Protein AF-A0A165A420-F1 (afdb_monomer_lite)

Secondary structure (DSSP, 8-state):
------EEEEEE--TTT-BTTEEEPPHHHHHHTGGG--SEEEEEETTTEEEEEEEETTTTEEE--HHHHHHTT--TT-EEEEEE-STTEEEEEEE-TTSBB--TTTTTT---GGGGGS--SS--HHHHHHHHHHHIIIII-----SEEE---HHHHS--S-B----HHHHHHTT--TT--EEEEESSS-EEEEEEEEETTEEEE-HHHHHHHHHTT--SS-EEEEEE-SSTTEEEEEEE-HHHHHHHTS--TTSTT-PPPEEEE--HHHHHH-EEEPPHHHHT-TT----SEEEEE-TTS-EEEEEEETTTTEEE-THHHHHHTTPPTT-EEEEEEEETTEEEEEEE-TTSBBPP----TT---S------GGG-----------------------------------------------PPPTTTSPPPPP----PPP--------------------------------------------------------PPPP---------------S----PPPHHHHHHHHHHHHHHHS-HHHHHHHTTS-HHHHHHHHHHHHHHHHHHHHHHHHHHHHHHHHHHHHHHHHHHHHHHHHHHHHHHHHHHHHHHHHHHHHHHHHHHHHHHHHHHHHHHHHHHHHHHHHHHHHHHHHHHHHHHHHHHHHHHHHHHHHHHHHHHHHHHHHHHH-

Structure (mmCIF, N/CA/C/O backbone):
data_AF-A0A165A420-F1
#
_entry.id   AF-A0A165A420-F1
#
loop_
_atom_site.group_PDB
_atom_site.id
_atom_site.type_symbol
_atom_site.label_atom_id
_atom_site.label_alt_id
_atom_site.label_comp_id
_atom_site.label_asym_id
_atom_site.label_entity_id
_atom_site.label_seq_id
_atom_site.pdbx_PDB_ins_code
_atom_site.Cartn_x
_atom_site.Cartn_y
_atom_site.Cartn_z
_atom_site.occupancy
_atom_site.B_iso_or_equiv
_atom_site.auth_seq_id
_atom_site.auth_comp_id
_atom_site.auth_asym_id
_atom_site.auth_atom_id
_atom_site.pdbx_PDB_model_num
ATOM 1 N N . MET A 1 1 ? 31.346 -11.957 -25.824 1.00 33.84 1 MET A N 1
ATOM 2 C CA . MET A 1 1 ? 29.929 -11.724 -25.504 1.00 33.84 1 MET A CA 1
ATOM 3 C C . MET A 1 1 ? 29.862 -11.762 -24.005 1.00 33.84 1 MET A C 1
ATOM 5 O O . MET A 1 1 ? 30.011 -12.843 -23.449 1.00 33.84 1 MET A O 1
ATOM 9 N N . ASP A 1 2 ? 29.771 -10.597 -23.378 1.00 37.34 2 ASP A N 1
ATOM 10 C CA . ASP A 1 2 ? 29.419 -10.556 -21.966 1.00 37.34 2 ASP A CA 1
ATOM 11 C C . ASP A 1 2 ? 27.991 -11.085 -21.841 1.00 37.34 2 ASP A C 1
ATOM 13 O O . ASP A 1 2 ? 27.136 -10.789 -22.680 1.00 37.34 2 ASP A O 1
ATOM 17 N N . ILE A 1 3 ? 27.769 -11.942 -20.850 1.00 43.88 3 ILE A N 1
ATOM 18 C CA . ILE A 1 3 ? 26.429 -12.397 -20.500 1.00 43.88 3 ILE A CA 1
ATOM 19 C C . ILE A 1 3 ? 25.743 -11.163 -19.921 1.00 43.88 3 ILE A C 1
ATOM 21 O O . ILE A 1 3 ? 26.217 -10.634 -18.916 1.00 43.88 3 ILE A O 1
ATOM 25 N N . ASP A 1 4 ? 24.703 -10.660 -20.591 1.00 56.41 4 ASP A N 1
ATOM 26 C CA . ASP A 1 4 ? 23.991 -9.469 -20.130 1.00 56.41 4 ASP A CA 1
ATOM 27 C C . ASP A 1 4 ? 23.393 -9.777 -18.753 1.00 56.41 4 ASP A C 1
ATOM 29 O O . ASP A 1 4 ? 22.503 -10.614 -18.610 1.00 56.41 4 ASP A O 1
ATOM 33 N N . GLU A 1 5 ? 23.968 -9.147 -17.734 1.00 65.81 5 GLU A N 1
ATOM 34 C CA . GLU A 1 5 ? 23.598 -9.329 -16.337 1.00 65.81 5 GLU A CA 1
ATOM 35 C C . GLU A 1 5 ? 22.110 -8.994 -16.149 1.00 65.81 5 GLU A C 1
ATOM 37 O O . GLU A 1 5 ? 21.656 -7.926 -16.569 1.00 65.81 5 GLU A O 1
ATOM 42 N N . GLU A 1 6 ? 21.348 -9.921 -15.561 1.00 80.56 6 GLU A N 1
ATOM 43 C CA . GLU A 1 6 ? 19.902 -9.791 -15.345 1.00 80.56 6 GLU A CA 1
ATOM 44 C C . GLU A 1 6 ? 19.644 -8.697 -14.297 1.00 80.56 6 GLU A C 1
ATOM 46 O O . GLU A 1 6 ? 19.667 -8.946 -13.092 1.00 80.56 6 GLU A O 1
ATOM 51 N N . VAL A 1 7 ? 19.439 -7.456 -14.747 1.00 91.12 7 VAL A N 1
ATOM 52 C CA . VAL A 1 7 ? 19.261 -6.315 -13.839 1.00 91.12 7 VAL A CA 1
ATOM 53 C C . VAL A 1 7 ? 17.809 -6.211 -13.399 1.00 91.12 7 VAL A C 1
ATOM 55 O O . VAL A 1 7 ? 16.902 -6.052 -14.218 1.00 91.12 7 VAL A O 1
ATOM 58 N N . ARG A 1 8 ? 17.591 -6.234 -12.086 1.00 94.81 8 ARG A N 1
ATOM 59 C CA . ARG A 1 8 ? 16.260 -6.157 -11.484 1.00 94.81 8 ARG A CA 1
ATOM 60 C C . ARG A 1 8 ? 16.211 -5.076 -10.424 1.00 94.81 8 ARG A C 1
ATOM 62 O O . ARG A 1 8 ? 17.193 -4.830 -9.722 1.00 94.81 8 ARG A O 1
ATOM 69 N N . PHE A 1 9 ? 15.069 -4.413 -10.320 1.00 95.81 9 PHE A N 1
ATOM 70 C CA . PHE A 1 9 ? 14.862 -3.350 -9.346 1.00 95.81 9 PHE A CA 1
ATOM 71 C C . PHE A 1 9 ? 13.382 -3.158 -9.012 1.00 95.81 9 PHE A C 1
ATOM 73 O O . PHE A 1 9 ? 12.495 -3.630 -9.721 1.00 95.81 9 PHE A O 1
ATOM 80 N N . VAL A 1 10 ? 13.114 -2.434 -7.930 1.00 95.62 10 VAL A N 1
ATOM 81 C CA . VAL A 1 10 ? 11.779 -2.007 -7.525 1.00 95.62 10 VAL A CA 1
ATOM 82 C C . VAL A 1 10 ? 11.620 -0.496 -7.581 1.00 95.62 10 VAL A C 1
ATOM 84 O O . VAL A 1 10 ? 12.484 0.266 -7.154 1.00 95.62 10 VAL A O 1
ATOM 87 N N . CYS A 1 11 ? 10.446 -0.078 -8.036 1.00 91.94 11 CYS A N 1
ATOM 88 C CA . CYS A 1 11 ? 9.948 1.285 -7.966 1.00 91.94 11 CYS A CA 1
ATOM 89 C C . CYS A 1 11 ? 8.800 1.314 -6.943 1.00 91.94 11 CYS A C 1
ATOM 91 O O . CYS A 1 11 ? 7.654 1.000 -7.292 1.00 91.94 11 CYS A O 1
ATOM 93 N N . PRO A 1 12 ? 9.066 1.633 -5.662 1.00 82.75 12 PRO A N 1
ATOM 94 C CA . PRO A 1 12 ? 8.007 1.822 -4.684 1.00 82.75 12 PRO A CA 1
ATOM 95 C C . PRO A 1 12 ? 7.279 3.134 -4.984 1.00 82.75 12 PRO A C 1
ATOM 97 O O . PRO A 1 12 ? 7.838 4.222 -4.868 1.00 82.75 12 PRO A O 1
ATOM 100 N N . ASN A 1 13 ? 6.007 3.041 -5.364 1.00 79.19 13 ASN A N 1
ATOM 101 C CA . ASN A 1 13 ? 5.211 4.170 -5.833 1.00 79.19 13 ASN A CA 1
ATOM 102 C C . ASN A 1 13 ? 4.638 4.984 -4.652 1.00 79.19 13 ASN A C 1
ATOM 104 O O . ASN A 1 13 ? 3.425 5.151 -4.502 1.00 79.19 13 ASN A O 1
ATOM 108 N N . PHE A 1 14 ? 5.513 5.405 -3.731 1.00 79.56 14 PHE A N 1
ATOM 109 C CA . PHE A 1 14 ? 5.163 6.185 -2.543 1.00 79.56 14 PHE A CA 1
ATOM 110 C C . PHE A 1 14 ? 4.539 7.537 -2.918 1.00 79.56 14 PHE A C 1
ATOM 112 O O . PHE A 1 14 ? 4.782 8.080 -3.985 1.00 79.56 14 PHE A O 1
ATOM 119 N N . VAL A 1 15 ? 3.755 8.129 -2.015 1.00 71.25 15 VAL A N 1
ATOM 120 C CA . VAL A 1 15 ? 3.011 9.385 -2.269 1.00 71.25 15 VAL A CA 1
ATOM 121 C C . VAL A 1 15 ? 3.896 10.587 -2.612 1.00 71.25 15 VAL A C 1
ATOM 123 O O . VAL A 1 15 ? 3.447 11.480 -3.318 1.00 71.25 15 VAL A O 1
ATOM 126 N N . SER A 1 16 ? 5.144 10.611 -2.144 1.00 74.06 16 SER A N 1
ATOM 127 C CA . SER A 1 16 ? 6.154 11.606 -2.534 1.00 74.06 16 SER A CA 1
ATOM 128 C C . SER A 1 16 ? 6.546 11.530 -4.013 1.00 74.06 16 SER A C 1
ATOM 130 O O . SER A 1 16 ? 7.028 12.509 -4.581 1.00 74.06 16 SER A O 1
ATOM 132 N N . ASP A 1 17 ? 6.350 10.364 -4.627 1.00 76.56 17 ASP A N 1
ATOM 133 C CA . ASP A 1 17 ? 6.914 9.990 -5.919 1.00 76.56 17 ASP A CA 1
ATOM 134 C C . ASP A 1 17 ? 5.855 9.586 -6.948 1.00 76.56 17 ASP A C 1
ATOM 136 O O . ASP A 1 17 ? 6.148 9.595 -8.144 1.00 76.56 17 ASP A O 1
ATOM 140 N N . TYR A 1 18 ? 4.625 9.324 -6.496 1.00 87.38 18 TYR A N 1
ATOM 141 C CA . TYR A 1 18 ? 3.469 9.055 -7.338 1.00 87.38 18 TYR A CA 1
ATOM 142 C C . TYR A 1 18 ? 3.121 10.268 -8.198 1.00 87.38 18 TYR A C 1
ATOM 144 O O . TYR A 1 18 ? 2.644 11.295 -7.711 1.00 87.38 18 TYR A O 1
ATOM 152 N N . ILE A 1 19 ? 3.297 10.107 -9.503 1.00 89.88 19 ILE A N 1
ATOM 153 C CA . ILE A 1 19 ? 2.808 11.019 -10.530 1.00 89.88 19 ILE A CA 1
ATOM 154 C C . ILE A 1 19 ? 2.035 10.151 -11.521 1.00 89.88 19 ILE A C 1
ATOM 156 O O . ILE A 1 19 ? 2.586 9.211 -12.092 1.00 89.88 19 ILE A O 1
ATOM 160 N N . PHE A 1 20 ? 0.748 10.434 -11.714 1.00 91.31 20 PHE A N 1
ATOM 161 C CA . PHE A 1 20 ? -0.058 9.665 -12.656 1.00 91.31 20 PHE A CA 1
ATOM 162 C C . PHE A 1 20 ? 0.509 9.796 -14.080 1.00 91.31 20 PHE A C 1
ATOM 164 O O . PHE A 1 20 ? 0.745 10.907 -14.551 1.00 91.31 20 PHE A O 1
ATOM 171 N N . GLY A 1 21 ? 0.745 8.658 -14.740 1.00 93.00 21 GLY A N 1
ATOM 172 C CA . GLY A 1 21 ? 1.382 8.589 -16.059 1.00 93.00 21 GLY A CA 1
ATOM 173 C C . GLY A 1 21 ? 2.905 8.455 -16.056 1.00 93.00 21 GLY A C 1
ATOM 174 O O . GLY A 1 21 ? 3.483 8.316 -17.134 1.00 93.00 21 GLY A O 1
ATOM 175 N N . VAL A 1 22 ? 3.557 8.462 -14.883 1.00 94.50 22 VAL A N 1
ATOM 176 C CA . VAL A 1 22 ? 5.023 8.448 -14.750 1.00 94.50 22 VAL A CA 1
ATOM 177 C C . VAL A 1 22 ? 5.496 7.377 -13.763 1.00 94.50 22 VAL A C 1
ATOM 179 O O . VAL A 1 22 ? 4.975 7.258 -12.657 1.00 94.50 22 VAL A O 1
ATOM 182 N N . LEU A 1 23 ? 6.545 6.640 -14.137 1.00 94.56 23 LEU A N 1
ATOM 183 C CA . LEU A 1 23 ? 7.268 5.694 -13.284 1.00 94.56 23 LEU A CA 1
ATOM 184 C C . LEU A 1 23 ? 8.728 6.144 -13.152 1.00 94.56 23 LEU A C 1
ATOM 186 O O . LEU A 1 23 ? 9.490 6.085 -14.119 1.00 94.56 23 LEU A O 1
ATOM 190 N N . LYS A 1 24 ? 9.120 6.610 -11.962 1.00 93.06 24 LYS A N 1
ATOM 191 C CA . LYS A 1 24 ? 10.516 6.965 -11.653 1.00 93.06 24 LYS A CA 1
ATOM 192 C C . LYS A 1 24 ? 11.358 5.697 -11.521 1.00 93.06 24 LYS A C 1
ATOM 194 O O . LYS A 1 24 ? 10.930 4.767 -10.840 1.00 93.06 24 LYS A O 1
ATOM 199 N N . LEU A 1 25 ? 12.534 5.667 -12.141 1.00 93.81 25 LEU A N 1
ATOM 200 C CA . LEU A 1 25 ? 13.476 4.550 -12.038 1.00 93.81 25 LEU A CA 1
ATOM 201 C C . LEU A 1 25 ? 14.564 4.873 -10.991 1.00 93.81 25 LEU A C 1
ATOM 203 O O . LEU A 1 25 ? 14.823 6.053 -10.752 1.00 93.81 25 LEU A O 1
ATOM 207 N N . PRO A 1 26 ? 15.217 3.869 -10.374 1.00 92.88 26 PRO A N 1
ATOM 208 C CA . PRO A 1 26 ? 16.349 4.094 -9.473 1.00 92.88 26 PRO A CA 1
ATOM 209 C C . PRO A 1 26 ? 17.503 4.850 -10.140 1.00 92.88 26 PRO A C 1
ATOM 211 O O . PRO A 1 26 ? 17.800 4.635 -11.322 1.00 92.88 26 PRO A O 1
ATOM 214 N N . GLU A 1 27 ? 18.190 5.697 -9.372 1.00 91.50 27 GLU A N 1
ATOM 215 C CA . GLU A 1 27 ? 19.329 6.483 -9.860 1.00 91.50 27 GLU A CA 1
ATOM 216 C C . GLU A 1 27 ? 20.474 5.558 -10.300 1.00 91.50 27 GLU A C 1
ATOM 218 O O . GLU A 1 27 ? 21.018 5.717 -11.393 1.00 91.50 27 GLU A O 1
ATOM 223 N N . GLU A 1 28 ? 20.767 4.520 -9.514 1.00 90.94 28 GLU A N 1
ATOM 224 C CA . GLU A 1 28 ? 21.810 3.525 -9.777 1.00 90.94 28 GLU A CA 1
ATOM 225 C C . GLU A 1 28 ? 21.570 2.781 -11.101 1.00 90.94 28 GLU A C 1
ATOM 227 O O . GLU A 1 28 ? 22.489 2.635 -11.916 1.00 90.94 28 GLU A O 1
ATOM 232 N N . PHE A 1 29 ? 20.320 2.386 -11.376 1.00 92.75 29 PHE A N 1
ATOM 233 C CA . PHE A 1 29 ? 19.935 1.804 -12.666 1.00 92.75 29 PHE A CA 1
ATOM 234 C C . PHE A 1 29 ? 20.172 2.788 -13.820 1.00 92.75 29 PHE A C 1
ATOM 236 O O . PHE A 1 29 ? 20.696 2.417 -14.878 1.00 92.75 29 PHE A O 1
ATOM 243 N N . CYS A 1 30 ? 19.808 4.056 -13.621 1.00 92.44 30 CYS A N 1
ATOM 244 C CA . CYS A 1 30 ? 19.902 5.085 -14.652 1.00 92.44 30 CYS A CA 1
ATOM 245 C C . CYS A 1 30 ? 21.347 5.502 -14.968 1.00 92.44 30 CYS A C 1
ATOM 247 O O . CYS A 1 30 ? 21.656 5.832 -16.120 1.00 92.44 30 CYS A O 1
ATOM 249 N N . VAL A 1 31 ? 22.232 5.451 -13.971 1.00 90.19 31 VAL A N 1
ATOM 250 C CA . VAL A 1 31 ? 23.680 5.636 -14.126 1.00 90.19 31 VAL A CA 1
ATOM 251 C C . VAL A 1 31 ? 24.303 4.444 -14.860 1.00 90.19 31 VAL A C 1
ATOM 253 O O . VAL A 1 31 ? 25.052 4.657 -15.811 1.00 90.19 31 VAL A O 1
ATOM 256 N N . GLY A 1 32 ? 23.970 3.207 -14.472 1.00 86.50 32 GLY A N 1
ATOM 257 C CA . GLY A 1 32 ? 24.576 1.992 -15.032 1.00 86.50 32 GLY A CA 1
ATOM 258 C C . GLY A 1 32 ? 24.080 1.607 -16.432 1.00 86.50 32 GLY A C 1
ATOM 259 O O . GLY A 1 32 ? 24.864 1.527 -17.376 1.00 86.50 32 GLY A O 1
ATOM 260 N N . LYS A 1 33 ? 22.774 1.348 -16.585 1.00 87.38 33 LYS A N 1
ATOM 261 C CA . LYS A 1 33 ? 22.168 0.880 -17.852 1.00 87.38 33 LYS A CA 1
ATOM 262 C C . LYS A 1 33 ? 21.369 1.984 -18.562 1.00 87.38 33 LYS A C 1
ATOM 264 O O . LYS A 1 33 ? 21.314 2.000 -19.793 1.00 87.38 33 LYS A O 1
ATOM 269 N N . GLY A 1 34 ? 20.805 2.942 -17.820 1.00 87.12 34 GLY A N 1
ATOM 270 C CA . GLY A 1 34 ? 19.901 3.972 -18.354 1.00 87.12 34 GLY A CA 1
ATOM 271 C C . GLY A 1 34 ? 20.468 4.836 -19.484 1.00 87.12 34 GLY A C 1
ATOM 272 O O . GLY A 1 34 ? 19.723 5.233 -20.378 1.00 87.12 34 GLY A O 1
ATOM 273 N N . GLN A 1 35 ? 21.778 5.093 -19.519 1.00 87.56 35 GLN A N 1
ATOM 274 C CA . GLN A 1 35 ? 22.392 5.877 -20.603 1.00 87.56 35 GLN A CA 1
ATOM 275 C C . GLN A 1 35 ? 22.218 5.229 -21.985 1.00 87.56 35 GLN A C 1
ATOM 277 O O . GLN A 1 35 ? 22.037 5.936 -22.981 1.00 87.56 35 GLN A O 1
ATOM 282 N N . ASN A 1 36 ? 22.184 3.895 -22.041 1.00 89.06 36 ASN A N 1
ATOM 283 C CA . ASN A 1 36 ? 22.087 3.121 -23.278 1.00 89.06 36 ASN A CA 1
ATOM 284 C C . ASN A 1 36 ? 20.643 2.786 -23.681 1.00 89.06 36 ASN A C 1
ATOM 286 O O . ASN A 1 36 ? 20.423 2.294 -24.786 1.00 89.06 36 ASN A O 1
ATOM 290 N N . LEU A 1 37 ? 19.652 3.078 -22.830 1.00 92.88 37 LEU A N 1
ATOM 291 C CA . LEU A 1 37 ? 18.253 2.809 -23.155 1.00 92.88 37 LEU A CA 1
ATOM 292 C C . LEU A 1 37 ? 17.768 3.664 -24.343 1.00 92.88 37 LEU A C 1
ATOM 294 O O . LEU A 1 37 ? 18.135 4.845 -24.451 1.00 92.88 37 LEU A O 1
ATOM 298 N N . PRO A 1 38 ? 16.929 3.104 -25.232 1.00 94.38 38 PRO A N 1
ATOM 299 C CA . PRO A 1 38 ? 16.214 3.876 -26.241 1.00 94.38 38 PRO A CA 1
ATOM 300 C C . PRO A 1 38 ? 15.124 4.750 -25.597 1.00 94.38 38 PRO A C 1
ATOM 302 O O . PRO A 1 38 ? 14.680 4.495 -24.481 1.00 94.38 38 PRO A O 1
ATOM 305 N N . GLU A 1 39 ? 14.656 5.777 -26.314 1.00 96.06 39 GLU A N 1
ATOM 306 C CA . GLU A 1 39 ? 13.552 6.632 -25.839 1.00 96.06 39 GLU A CA 1
ATOM 307 C C . GLU A 1 39 ? 12.232 5.853 -25.704 1.00 96.06 39 GLU A C 1
ATOM 309 O O . GLU A 1 39 ? 11.426 6.163 -24.836 1.00 96.06 39 GLU A O 1
ATOM 314 N N . ARG A 1 40 ? 11.995 4.835 -26.541 1.00 97.38 40 ARG A N 1
ATOM 315 C CA . ARG A 1 40 ? 10.784 4.004 -26.481 1.00 97.38 40 ARG A CA 1
ATOM 316 C C . ARG A 1 40 ? 11.084 2.683 -25.789 1.00 97.38 40 ARG A C 1
ATOM 318 O O . ARG A 1 40 ? 11.913 1.919 -26.282 1.00 97.38 40 ARG A O 1
ATOM 325 N N . LEU A 1 41 ? 10.380 2.420 -24.694 1.00 97.44 41 LEU A N 1
ATOM 326 C CA . LEU A 1 41 ? 10.467 1.183 -23.924 1.00 97.44 41 LEU A CA 1
ATOM 327 C C . LEU A 1 41 ? 9.237 0.299 -24.139 1.00 97.44 41 LEU A C 1
ATOM 329 O O . LEU A 1 41 ? 8.131 0.801 -24.351 1.00 97.44 41 LEU A O 1
ATOM 333 N N . LEU A 1 42 ? 9.449 -1.011 -24.032 1.00 97.44 42 LEU A N 1
ATOM 334 C CA . LEU A 1 42 ? 8.430 -2.053 -24.082 1.00 97.44 42 LEU A CA 1
ATOM 335 C C . LEU A 1 42 ? 8.251 -2.629 -22.674 1.00 97.44 42 LEU A C 1
ATOM 337 O O . LEU A 1 42 ? 9.162 -3.243 -22.119 1.00 97.44 42 LEU A O 1
ATOM 341 N N . LEU A 1 43 ? 7.079 -2.399 -22.094 1.00 97.50 43 LEU A N 1
ATOM 342 C CA . LEU A 1 43 ? 6.721 -2.777 -20.732 1.00 97.50 43 LEU A CA 1
ATOM 343 C C . LEU A 1 43 ? 5.795 -3.996 -20.801 1.00 97.50 43 LEU A C 1
ATOM 345 O O . LEU A 1 43 ? 4.597 -3.868 -21.067 1.00 97.50 43 LEU A O 1
ATOM 349 N N . HIS A 1 44 ? 6.369 -5.181 -20.623 1.00 95.19 44 HIS A N 1
ATOM 350 C CA . HIS A 1 44 ? 5.676 -6.467 -20.675 1.00 95.19 44 HIS A CA 1
ATOM 351 C C . HIS A 1 44 ? 5.024 -6.748 -19.320 1.00 95.19 44 HIS A C 1
ATOM 353 O O . HIS A 1 44 ? 5.691 -6.722 -18.289 1.00 95.19 44 HIS A O 1
ATOM 359 N N . VAL A 1 45 ? 3.721 -7.018 -19.312 1.00 91.44 45 VAL A N 1
ATOM 360 C CA . VAL A 1 45 ? 2.931 -7.283 -18.102 1.00 91.44 45 VAL A CA 1
ATOM 361 C C . VAL A 1 45 ? 2.198 -8.623 -18.254 1.00 91.44 45 VAL A C 1
ATOM 363 O O . VAL A 1 45 ? 1.641 -8.884 -19.327 1.00 91.44 45 VAL A O 1
ATOM 366 N N . PRO A 1 46 ? 2.133 -9.483 -17.218 1.00 85.88 46 PRO A N 1
ATOM 367 C CA . PRO A 1 46 ? 1.338 -10.708 -17.258 1.00 85.88 46 PRO A CA 1
ATOM 368 C C . PRO A 1 46 ? -0.129 -10.471 -17.687 1.00 85.88 46 PRO A C 1
ATOM 370 O O . PRO A 1 46 ? -0.723 -9.451 -17.324 1.00 85.88 46 PRO A O 1
ATOM 373 N N . PRO A 1 47 ? -0.749 -11.386 -18.459 1.00 78.38 47 PRO A N 1
ATOM 374 C CA . PRO A 1 47 ? -0.208 -12.638 -19.002 1.00 78.38 47 PRO A CA 1
ATOM 375 C C . PRO A 1 47 ? 0.453 -12.485 -20.396 1.00 78.38 47 PRO A C 1
ATOM 377 O O . PRO A 1 47 ? 0.365 -13.397 -21.211 1.00 78.38 47 PRO A O 1
ATOM 380 N N . GLY A 1 48 ? 1.068 -11.336 -20.709 1.00 82.44 48 GLY A N 1
ATOM 381 C CA . GLY A 1 48 ? 1.736 -11.075 -22.000 1.00 82.44 48 GLY A CA 1
ATOM 382 C C . GLY A 1 48 ? 1.282 -9.798 -22.721 1.00 82.44 48 GLY A C 1
ATOM 383 O O . GLY A 1 48 ? 1.463 -9.672 -23.930 1.00 82.44 48 GLY A O 1
ATOM 384 N N . VAL A 1 49 ? 0.662 -8.852 -22.010 1.00 89.75 49 VAL A N 1
ATOM 385 C CA . VAL A 1 49 ? 0.264 -7.551 -22.566 1.00 89.75 49 VAL A CA 1
ATOM 386 C C . VAL A 1 49 ? 1.484 -6.633 -22.602 1.00 89.75 49 VAL A C 1
ATOM 388 O O . VAL A 1 49 ? 2.132 -6.432 -21.578 1.00 89.75 49 VAL A O 1
ATOM 391 N N . VAL A 1 50 ? 1.779 -6.039 -23.759 1.00 95.44 50 VAL A N 1
ATOM 392 C CA . VAL A 1 50 ? 2.902 -5.102 -23.914 1.00 95.44 50 VAL A CA 1
ATOM 393 C C . VAL A 1 50 ? 2.386 -3.672 -24.004 1.00 95.44 50 VAL A C 1
ATOM 395 O O . VAL A 1 50 ? 1.558 -3.346 -24.856 1.00 95.44 50 VAL A O 1
ATOM 398 N N . TRP A 1 51 ? 2.911 -2.808 -23.143 1.00 96.88 51 TRP A N 1
ATOM 399 C CA . TRP A 1 51 ? 2.647 -1.374 -23.141 1.00 96.88 51 TRP A CA 1
ATOM 400 C C . TRP A 1 51 ? 3.879 -0.603 -23.608 1.00 96.88 51 TRP A C 1
ATOM 402 O O . TRP A 1 51 ? 5.010 -1.027 -23.390 1.00 96.88 51 TRP A O 1
ATOM 412 N N . ASN A 1 52 ? 3.667 0.555 -24.229 1.00 97.25 52 ASN A N 1
ATOM 413 C CA . ASN A 1 52 ? 4.757 1.451 -24.603 1.00 97.25 52 ASN A CA 1
ATOM 414 C C . ASN A 1 52 ? 4.957 2.507 -23.513 1.00 97.25 52 ASN A C 1
ATOM 416 O O . ASN A 1 52 ? 3.978 3.080 -23.038 1.00 97.25 52 ASN A O 1
ATOM 420 N N . GLY A 1 53 ? 6.211 2.792 -23.169 1.00 97.38 53 GLY A N 1
ATOM 421 C CA . GLY A 1 53 ? 6.598 3.918 -22.315 1.00 97.38 53 GLY A CA 1
ATOM 422 C C . GLY A 1 53 ? 7.656 4.791 -22.989 1.00 97.38 53 GLY A C 1
ATOM 423 O O . GLY A 1 53 ? 8.390 4.321 -23.861 1.00 97.38 53 GLY A O 1
ATOM 424 N N . ILE A 1 54 ? 7.740 6.061 -22.592 1.00 97.88 54 ILE A N 1
ATOM 425 C CA . ILE A 1 54 ? 8.739 7.015 -23.088 1.00 97.88 54 ILE A CA 1
ATOM 426 C C . ILE A 1 54 ? 9.761 7.285 -21.985 1.00 97.88 54 ILE A C 1
ATOM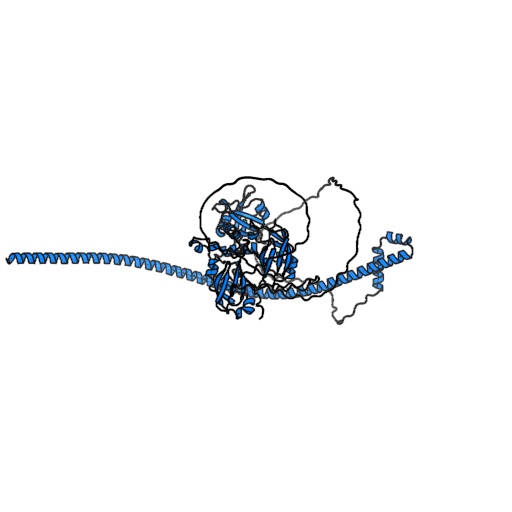 428 O O . ILE A 1 54 ? 9.433 7.874 -20.960 1.00 97.88 54 ILE A O 1
ATOM 432 N N . TYR A 1 55 ? 11.008 6.869 -22.178 1.00 97.50 55 TYR A N 1
ATOM 433 C CA . TYR A 1 55 ? 12.079 7.076 -21.212 1.00 97.50 55 TYR A CA 1
ATOM 434 C C . TYR A 1 55 ? 12.754 8.443 -21.381 1.00 97.50 55 TYR A C 1
ATOM 436 O O . TYR A 1 55 ? 13.300 8.773 -22.438 1.00 97.50 55 TYR A O 1
ATOM 444 N N . ARG A 1 56 ? 12.745 9.238 -20.307 1.00 95.88 56 ARG A N 1
ATOM 445 C CA . ARG A 1 56 ? 13.360 10.567 -20.226 1.00 95.88 56 ARG A CA 1
ATOM 446 C C . ARG A 1 56 ? 14.698 10.496 -19.505 1.00 95.88 56 ARG A C 1
ATOM 448 O O . ARG A 1 56 ? 14.751 10.474 -18.277 1.00 95.88 56 ARG A O 1
ATOM 455 N N . LYS A 1 57 ? 15.790 10.500 -20.278 1.00 91.31 57 LYS A N 1
ATOM 456 C CA . LYS A 1 57 ? 17.176 10.444 -19.768 1.00 91.31 57 LYS A CA 1
ATOM 457 C C . LYS A 1 57 ? 17.521 11.596 -18.820 1.00 91.31 57 LYS A C 1
ATOM 459 O O . LYS A 1 57 ? 18.280 11.393 -17.883 1.00 91.31 57 LYS A O 1
ATOM 464 N N . ASP A 1 58 ? 16.946 12.774 -19.050 1.00 90.88 58 ASP A N 1
ATOM 465 C CA . ASP A 1 58 ? 17.110 13.977 -18.226 1.00 90.88 58 ASP A CA 1
ATOM 466 C C . ASP A 1 58 ? 16.382 13.899 -16.873 1.00 90.88 58 ASP A C 1
ATOM 468 O O . ASP A 1 58 ? 16.750 14.618 -15.947 1.00 90.88 58 ASP A O 1
ATOM 472 N N . ARG A 1 59 ? 15.363 13.033 -16.749 1.00 90.69 59 ARG A N 1
ATOM 473 C CA . ARG A 1 59 ? 14.509 12.909 -15.549 1.00 90.69 59 ARG A CA 1
ATOM 474 C C . ARG A 1 59 ? 14.550 11.542 -14.878 1.00 90.69 59 ARG A C 1
ATOM 476 O O . ARG A 1 59 ? 13.919 11.375 -13.840 1.00 90.69 59 ARG A O 1
ATOM 483 N N . GLN A 1 60 ? 15.256 10.581 -15.476 1.00 92.56 60 GLN A N 1
ATOM 484 C CA . GLN A 1 60 ? 15.406 9.212 -14.973 1.00 92.56 60 GLN A CA 1
ATOM 485 C C . GLN A 1 60 ? 14.051 8.510 -14.739 1.00 92.56 60 GLN A C 1
ATOM 487 O O . GLN A 1 60 ? 13.851 7.774 -13.773 1.00 92.56 60 GLN A O 1
ATOM 492 N N . TRP A 1 61 ? 13.086 8.744 -15.636 1.00 94.94 61 TRP A N 1
ATOM 493 C CA . TRP A 1 61 ? 11.735 8.190 -15.521 1.00 94.94 61 TRP A CA 1
ATOM 494 C C . TRP A 1 61 ? 11.143 7.739 -16.854 1.00 94.94 61 TRP A C 1
ATOM 496 O O . TRP A 1 61 ? 11.603 8.138 -17.925 1.00 94.94 61 TRP A O 1
ATOM 506 N N . VAL A 1 62 ? 10.084 6.937 -16.777 1.00 96.50 62 VAL A N 1
ATOM 507 C CA . VAL A 1 62 ? 9.249 6.525 -17.910 1.00 96.50 62 VAL A CA 1
ATOM 508 C C . VAL A 1 62 ? 7.914 7.262 -17.834 1.00 96.50 62 VAL A C 1
ATOM 510 O O . VAL A 1 62 ? 7.228 7.161 -16.824 1.00 96.50 62 VAL A O 1
ATOM 513 N N . GLU A 1 63 ? 7.537 7.991 -18.881 1.00 96.62 63 GLU A N 1
ATOM 514 C CA . GLU A 1 63 ? 6.266 8.723 -18.998 1.00 96.62 63 GLU A CA 1
ATOM 515 C C . GLU A 1 63 ? 5.367 8.157 -20.114 1.00 96.62 63 GLU A C 1
ATOM 517 O O . GLU A 1 63 ? 5.800 7.319 -20.912 1.00 96.62 63 GLU A O 1
ATOM 522 N N . GLY A 1 64 ? 4.108 8.603 -20.181 1.00 95.50 64 GLY A N 1
ATOM 523 C CA . GLY A 1 64 ? 3.136 8.154 -21.187 1.00 95.50 64 GLY A CA 1
ATOM 524 C C . GLY A 1 64 ? 2.475 6.808 -20.866 1.00 95.50 64 GLY A C 1
ATOM 525 O O . GLY A 1 64 ? 1.962 6.135 -21.763 1.00 95.50 64 GLY A O 1
ATOM 526 N N . VAL A 1 65 ? 2.516 6.386 -19.595 1.00 95.69 65 VAL A N 1
ATOM 527 C CA . VAL A 1 65 ? 1.979 5.096 -19.126 1.00 95.69 65 VAL A CA 1
ATOM 528 C C . VAL A 1 65 ? 0.630 5.228 -18.407 1.00 95.69 65 VAL A C 1
ATOM 530 O O . VAL A 1 65 ? 0.203 4.314 -17.704 1.00 95.69 65 VAL A O 1
ATOM 533 N N . GLU A 1 66 ? -0.094 6.334 -18.609 1.00 93.38 66 GLU A N 1
ATOM 534 C CA . GLU A 1 66 ? -1.401 6.613 -17.989 1.00 93.38 66 GLU A CA 1
ATOM 535 C C . GLU A 1 66 ? -2.393 5.476 -18.256 1.00 93.38 66 GLU A C 1
ATOM 537 O O . GLU A 1 66 ? -3.139 5.063 -17.369 1.00 93.38 66 GLU A O 1
ATOM 542 N N . LYS A 1 67 ? -2.382 4.933 -19.481 1.00 91.75 67 LYS A N 1
ATOM 543 C CA . LYS A 1 67 ? -3.270 3.836 -19.888 1.00 91.75 67 LYS A CA 1
ATOM 544 C C . LYS A 1 67 ? -2.934 2.518 -19.187 1.00 91.75 67 LYS A C 1
ATOM 546 O O . LYS A 1 67 ? -3.859 1.830 -18.774 1.00 91.75 67 LYS A O 1
ATOM 551 N N . LEU A 1 68 ? -1.648 2.207 -18.993 1.00 92.88 68 LEU A N 1
ATOM 552 C CA . LEU A 1 68 ? -1.195 1.059 -18.196 1.00 92.88 68 LEU A CA 1
ATOM 553 C C . LEU A 1 68 ? -1.635 1.233 -16.737 1.00 92.88 68 LEU A C 1
ATOM 555 O O . LEU A 1 68 ? -2.235 0.331 -16.158 1.00 92.88 68 LEU A O 1
ATOM 559 N N . MET A 1 69 ? -1.399 2.412 -16.153 1.00 91.81 69 MET A N 1
ATOM 560 C CA . MET A 1 69 ? -1.779 2.689 -14.764 1.00 91.81 69 MET A CA 1
ATOM 561 C C . MET A 1 69 ? -3.300 2.653 -14.573 1.00 91.81 69 MET A C 1
ATOM 563 O O . MET A 1 69 ? -3.765 2.168 -13.546 1.00 91.81 69 MET A O 1
ATOM 567 N N . THR A 1 70 ? -4.075 3.086 -15.572 1.00 88.81 70 THR A N 1
ATOM 568 C CA . THR A 1 70 ? -5.542 2.953 -15.593 1.00 88.81 70 THR A CA 1
ATOM 569 C C . THR A 1 70 ? -5.969 1.490 -15.676 1.00 88.81 70 THR A C 1
ATOM 571 O O . THR A 1 70 ? -6.757 1.035 -14.852 1.00 88.81 70 THR A O 1
ATOM 574 N N . PHE A 1 71 ? -5.414 0.737 -16.629 1.00 86.56 71 PHE A N 1
ATOM 575 C CA . PHE A 1 71 ? -5.784 -0.654 -16.901 1.00 86.56 71 PHE A CA 1
ATOM 576 C C . PHE A 1 71 ? -5.386 -1.634 -15.786 1.00 86.56 71 PHE A C 1
ATOM 578 O O . PHE A 1 71 ? -5.951 -2.715 -15.693 1.00 86.56 71 PHE A O 1
ATOM 585 N N . TYR A 1 72 ? -4.458 -1.274 -14.901 1.00 86.25 72 TYR A N 1
ATOM 586 C CA . TYR A 1 72 ? -4.135 -2.075 -13.713 1.00 86.25 72 TYR A CA 1
ATOM 587 C C . TYR A 1 72 ? -4.497 -1.373 -12.392 1.00 86.25 72 TYR A C 1
ATOM 589 O O . TYR A 1 72 ? -4.106 -1.832 -11.323 1.00 86.25 72 TYR A O 1
ATOM 597 N N . CYS A 1 73 ? -5.235 -0.256 -12.460 1.00 86.94 73 CYS A N 1
ATOM 598 C CA . CYS A 1 73 ? -5.577 0.633 -11.342 1.00 86.94 73 CYS A CA 1
ATOM 599 C C . CYS A 1 73 ? -4.408 0.898 -10.367 1.00 86.94 73 CYS A C 1
ATOM 601 O O . CYS A 1 73 ? -4.570 0.840 -9.145 1.00 86.94 73 CYS A O 1
ATOM 603 N N . ILE A 1 74 ? -3.228 1.216 -10.913 1.00 89.00 74 ILE A N 1
ATOM 604 C CA . ILE A 1 74 ? -2.006 1.494 -10.149 1.00 89.00 74 ILE A CA 1
ATOM 605 C C . ILE A 1 74 ? -2.159 2.827 -9.405 1.00 89.00 74 ILE A C 1
ATOM 607 O O . ILE A 1 74 ? -2.106 3.916 -9.984 1.00 89.00 74 ILE A O 1
ATOM 611 N N . LYS A 1 75 ? -2.324 2.721 -8.088 1.00 89.19 75 LYS A N 1
ATOM 612 C CA . LYS A 1 75 ? -2.498 3.832 -7.137 1.00 89.19 75 LYS A CA 1
ATOM 613 C C . LYS A 1 75 ? -1.206 4.091 -6.340 1.00 89.19 75 LYS A C 1
ATOM 615 O O . LYS A 1 75 ? -0.298 3.255 -6.377 1.00 89.19 75 LYS A O 1
ATOM 620 N N . PRO A 1 76 ? -1.115 5.185 -5.560 1.00 90.25 76 PRO A N 1
ATOM 621 C CA . PRO A 1 76 ? -0.048 5.354 -4.579 1.00 90.25 76 PRO A CA 1
ATOM 622 C C . PRO A 1 76 ? 0.102 4.127 -3.669 1.00 90.25 76 PRO A C 1
ATOM 624 O O . PRO A 1 76 ? -0.860 3.399 -3.415 1.00 90.25 76 PRO A O 1
ATOM 627 N N . TYR A 1 77 ? 1.318 3.918 -3.170 1.00 91.06 77 TYR A N 1
ATOM 628 C CA . TYR A 1 77 ? 1.740 2.779 -2.348 1.00 91.06 77 TYR A CA 1
ATOM 629 C C . TYR A 1 77 ? 1.734 1.401 -3.034 1.00 91.06 77 TYR A C 1
ATOM 631 O O . TYR A 1 77 ? 1.983 0.404 -2.359 1.00 91.06 77 TYR A O 1
ATOM 639 N N . HIS A 1 78 ? 1.510 1.317 -4.349 1.00 92.75 78 HIS A N 1
ATOM 640 C CA . HIS A 1 78 ? 1.851 0.102 -5.099 1.00 92.75 78 HIS A CA 1
ATOM 641 C C . HIS A 1 78 ? 3.376 -0.059 -5.193 1.00 92.75 78 HIS A C 1
ATOM 643 O O . HIS A 1 78 ? 4.105 0.928 -5.293 1.00 92.75 78 HIS A O 1
ATOM 649 N N . LEU A 1 79 ? 3.859 -1.299 -5.189 1.00 94.62 79 LEU A N 1
ATOM 650 C CA . LEU A 1 79 ? 5.243 -1.633 -5.526 1.00 94.62 79 LEU A CA 1
ATOM 651 C C . LEU A 1 79 ? 5.267 -2.173 -6.956 1.00 94.62 79 LEU A C 1
ATOM 653 O O . LEU A 1 79 ? 4.437 -3.009 -7.313 1.00 94.62 79 LEU A O 1
ATOM 657 N N . ILE A 1 80 ? 6.216 -1.710 -7.763 1.00 95.75 80 ILE A N 1
ATOM 658 C CA . ILE A 1 80 ? 6.442 -2.225 -9.114 1.00 95.75 80 ILE A CA 1
ATOM 659 C C . ILE A 1 80 ? 7.819 -2.878 -9.143 1.00 95.75 80 ILE A C 1
ATOM 661 O O . ILE A 1 80 ? 8.800 -2.207 -8.839 1.00 95.75 80 ILE A O 1
ATOM 665 N N . VAL A 1 81 ? 7.895 -4.160 -9.495 1.00 95.81 81 VAL A N 1
ATOM 666 C CA . VAL A 1 81 ? 9.161 -4.838 -9.811 1.00 95.81 81 VAL A CA 1
ATOM 667 C C . VAL A 1 81 ? 9.396 -4.702 -11.311 1.00 95.81 81 VAL A C 1
ATOM 669 O O . VAL A 1 81 ? 8.478 -4.946 -12.094 1.00 95.81 81 VAL A O 1
ATOM 672 N N . PHE A 1 82 ? 10.610 -4.323 -11.695 1.00 96.56 82 PHE A N 1
ATOM 673 C CA . PHE A 1 82 ? 11.105 -4.314 -13.065 1.00 96.56 82 PHE A CA 1
ATOM 674 C C . PHE A 1 82 ? 12.204 -5.365 -13.210 1.00 96.56 82 PHE A C 1
ATOM 676 O O . PHE A 1 82 ? 13.214 -5.305 -12.507 1.00 96.56 82 PHE A O 1
ATOM 683 N N . ASP A 1 83 ? 12.043 -6.253 -14.187 1.00 94.56 83 ASP A N 1
ATOM 684 C CA . ASP A 1 83 ? 13.085 -7.171 -14.633 1.00 94.56 83 ASP A CA 1
ATOM 685 C C . ASP A 1 83 ? 13.545 -6.717 -16.031 1.00 94.56 83 ASP A C 1
ATOM 687 O O . ASP A 1 83 ? 12.794 -6.811 -17.007 1.00 94.56 83 ASP A O 1
ATOM 691 N N . TYR A 1 84 ? 14.753 -6.155 -16.140 1.00 93.88 84 TYR A N 1
ATOM 692 C CA . TYR A 1 84 ? 15.302 -5.671 -17.409 1.00 93.88 84 TYR A CA 1
ATOM 693 C C . TYR A 1 84 ? 15.867 -6.839 -18.222 1.00 93.88 84 TYR A C 1
ATOM 695 O O . TYR A 1 84 ? 16.846 -7.468 -17.824 1.00 93.88 84 TYR A O 1
ATOM 703 N N . ILE A 1 85 ? 15.269 -7.094 -19.388 1.00 90.44 85 ILE A N 1
ATOM 704 C CA . ILE A 1 85 ? 15.612 -8.228 -20.267 1.00 90.44 85 ILE A CA 1
ATOM 705 C C . ILE A 1 85 ? 16.417 -7.812 -21.510 1.00 90.44 85 ILE A C 1
ATOM 707 O O . ILE A 1 85 ? 16.570 -8.592 -22.448 1.00 90.44 85 ILE A O 1
ATOM 711 N N . GLY A 1 86 ? 16.934 -6.580 -21.525 1.00 88.38 86 GLY A N 1
ATOM 712 C CA . GLY A 1 86 ? 17.777 -6.052 -22.597 1.00 88.38 86 GLY A CA 1
ATOM 713 C C . GLY A 1 86 ? 17.054 -5.139 -23.597 1.00 88.38 86 GLY A C 1
ATOM 714 O O . GLY A 1 86 ? 15.847 -5.226 -23.840 1.00 88.38 86 GLY A O 1
ATOM 715 N N . GLY A 1 87 ? 17.827 -4.239 -24.211 1.00 89.38 87 GLY A N 1
ATOM 716 C CA . GLY A 1 87 ? 17.351 -3.311 -25.238 1.00 89.38 87 GLY A CA 1
ATOM 717 C C . GLY A 1 87 ? 16.251 -2.365 -24.721 1.00 89.38 87 GLY A C 1
ATOM 718 O O . GLY A 1 87 ? 16.489 -1.631 -23.765 1.00 89.38 87 GLY A O 1
ATOM 719 N N . PRO A 1 88 ? 15.061 -2.321 -25.351 1.00 94.00 88 PRO A N 1
ATOM 720 C CA . PRO A 1 88 ? 13.934 -1.516 -24.877 1.00 94.00 88 PRO A CA 1
ATOM 721 C C . PRO A 1 88 ? 13.076 -2.215 -23.807 1.00 94.00 88 PRO A C 1
ATOM 723 O O . PRO A 1 88 ? 12.127 -1.599 -23.324 1.00 94.00 88 PRO A O 1
ATOM 726 N N . SER A 1 89 ? 13.313 -3.495 -23.500 1.00 95.00 89 SER A N 1
ATOM 727 C CA . SER A 1 89 ? 12.296 -4.369 -22.902 1.00 95.00 89 SER A CA 1
ATOM 728 C C . SER A 1 89 ? 12.470 -4.610 -21.401 1.00 95.00 89 SER A C 1
ATOM 730 O O . SER A 1 89 ? 13.563 -4.901 -20.915 1.00 95.00 89 SER A O 1
ATOM 732 N N . PHE A 1 90 ? 11.346 -4.571 -20.685 1.00 96.19 90 PHE A N 1
ATOM 733 C CA . PHE A 1 90 ? 11.235 -4.858 -19.255 1.00 96.19 90 PHE A CA 1
ATOM 734 C C . PHE A 1 90 ? 10.020 -5.748 -18.991 1.00 96.19 90 PHE A C 1
ATOM 736 O O . PHE A 1 90 ? 8.947 -5.463 -19.522 1.00 96.19 90 PHE A O 1
ATOM 743 N N . ASN A 1 91 ? 10.151 -6.755 -18.128 1.00 95.19 91 ASN A N 1
ATOM 744 C CA . ASN A 1 91 ? 8.994 -7.404 -17.508 1.00 95.19 91 ASN A CA 1
ATOM 745 C C . ASN A 1 91 ? 8.617 -6.640 -16.235 1.00 95.19 91 ASN A C 1
ATOM 747 O O . ASN A 1 91 ? 9.494 -6.212 -15.485 1.00 95.19 91 ASN A O 1
ATOM 751 N N . LEU A 1 92 ? 7.321 -6.440 -16.006 1.00 95.25 92 LEU A N 1
ATOM 752 C CA . LEU A 1 92 ? 6.794 -5.702 -14.864 1.00 95.25 92 LEU A CA 1
ATOM 753 C C . LEU A 1 92 ? 5.884 -6.607 -14.033 1.00 95.25 92 LEU A C 1
ATOM 755 O O . LEU A 1 92 ? 4.976 -7.240 -14.576 1.00 95.25 92 LEU A O 1
ATOM 759 N N . LYS A 1 93 ? 6.069 -6.588 -12.709 1.00 93.00 93 LYS A N 1
ATOM 760 C CA . LYS A 1 93 ? 5.092 -7.120 -11.746 1.00 93.00 93 LYS A CA 1
ATOM 761 C C . LYS A 1 93 ? 4.563 -6.009 -10.851 1.00 93.00 93 LYS A C 1
ATOM 763 O O . LYS A 1 93 ? 5.324 -5.141 -10.420 1.00 93.00 93 LYS A O 1
ATOM 768 N N . PHE A 1 94 ? 3.272 -6.047 -10.539 1.00 92.69 94 PHE A N 1
ATOM 769 C CA . PHE A 1 94 ? 2.607 -5.037 -9.717 1.00 92.69 94 PHE A CA 1
ATOM 770 C C . PHE A 1 94 ? 2.085 -5.649 -8.421 1.00 92.69 94 PHE A C 1
ATOM 772 O O . PHE A 1 94 ? 1.316 -6.607 -8.444 1.00 92.69 94 PHE A O 1
ATOM 779 N N . PHE A 1 95 ? 2.433 -5.039 -7.291 1.00 92.25 95 PHE A N 1
ATOM 780 C CA . PHE A 1 95 ? 1.944 -5.423 -5.972 1.00 92.25 95 PHE A CA 1
ATOM 781 C C . PHE A 1 95 ? 1.167 -4.268 -5.345 1.00 92.25 95 PHE A C 1
ATOM 783 O O . PHE A 1 95 ? 1.559 -3.101 -5.437 1.00 92.25 95 PHE A O 1
ATOM 790 N N . ASN A 1 96 ? 0.055 -4.591 -4.694 1.00 90.88 96 ASN A N 1
ATOM 791 C CA . ASN A 1 96 ? -0.826 -3.618 -4.060 1.00 90.88 96 ASN A CA 1
ATOM 792 C C . ASN A 1 96 ? -0.399 -3.298 -2.606 1.00 90.88 96 ASN A C 1
ATOM 794 O O . ASN A 1 96 ? 0.420 -4.010 -2.015 1.00 90.88 96 ASN A O 1
ATOM 798 N N . PRO A 1 97 ? -0.993 -2.268 -1.969 1.00 90.50 97 PRO A N 1
ATOM 799 C CA . PRO A 1 97 ? -0.706 -1.911 -0.576 1.00 90.50 97 PRO A CA 1
ATOM 800 C C . PRO A 1 97 ? -1.052 -2.980 0.475 1.00 90.50 97 PRO A C 1
ATOM 802 O O . PRO A 1 97 ? -0.696 -2.812 1.639 1.00 90.50 97 PRO A O 1
ATOM 805 N N . TYR A 1 98 ? -1.724 -4.078 0.107 1.00 89.00 98 TYR A N 1
ATOM 806 C CA . TYR A 1 98 ? -1.933 -5.229 0.993 1.00 89.00 98 TYR A CA 1
ATOM 807 C C . TYR A 1 98 ? -0.723 -6.177 1.046 1.00 89.00 98 TYR A C 1
ATOM 809 O O . TYR A 1 98 ? -0.757 -7.150 1.797 1.00 89.00 98 TYR A O 1
ATOM 817 N N . GLY A 1 99 ? 0.351 -5.892 0.300 1.00 90.81 99 GLY A N 1
ATOM 818 C CA . GLY A 1 99 ? 1.580 -6.685 0.302 1.00 90.81 99 GLY A CA 1
ATOM 819 C C . GLY A 1 99 ? 1.561 -7.872 -0.659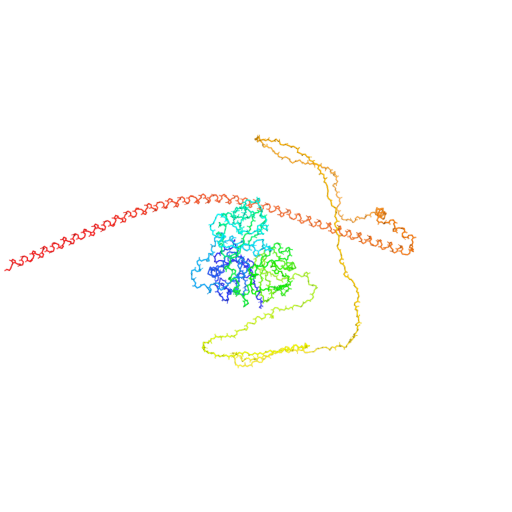 1.00 90.81 99 GLY A C 1
ATOM 820 O O . GLY A 1 99 ? 2.380 -8.770 -0.505 1.00 90.81 99 GLY A O 1
ATOM 821 N N . VAL A 1 100 ? 0.637 -7.907 -1.623 1.00 89.94 100 VAL A N 1
ATOM 822 C CA . VAL A 1 100 ? 0.459 -9.032 -2.556 1.00 89.94 100 VAL A CA 1
ATOM 823 C C . VAL A 1 100 ? 0.369 -8.568 -4.006 1.00 89.94 100 VAL A C 1
ATOM 825 O O . VAL A 1 100 ? 0.008 -7.419 -4.273 1.00 89.94 100 VAL A O 1
ATOM 828 N N . GLU A 1 101 ? 0.705 -9.456 -4.937 1.00 90.19 101 GLU A N 1
ATOM 829 C CA . GLU A 1 101 ? 0.583 -9.229 -6.375 1.00 90.19 101 GLU A CA 1
ATOM 830 C C . GLU A 1 101 ? -0.877 -8.938 -6.771 1.00 90.19 101 GLU A C 1
ATOM 832 O O . GLU A 1 101 ? -1.826 -9.444 -6.162 1.00 90.19 101 GLU A O 1
ATOM 837 N N . ILE A 1 102 ? -1.084 -8.079 -7.773 1.00 85.44 102 ILE A N 1
ATOM 838 C CA . ILE A 1 102 ? -2.428 -7.783 -8.277 1.00 85.44 102 ILE A CA 1
ATOM 839 C C . ILE A 1 102 ? -2.970 -8.913 -9.159 1.00 85.44 102 ILE A C 1
ATOM 841 O O . ILE A 1 102 ? -2.233 -9.663 -9.795 1.00 85.44 102 ILE A O 1
ATOM 845 N N . ASN A 1 103 ? -4.294 -8.970 -9.292 1.00 80.81 103 ASN A N 1
ATOM 846 C CA . ASN A 1 103 ? -4.930 -9.798 -10.307 1.00 80.81 103 ASN A CA 1
ATOM 847 C C . ASN A 1 103 ? -4.969 -9.048 -11.655 1.00 80.81 103 ASN A C 1
ATOM 849 O O . ASN A 1 103 ? -5.806 -8.169 -11.860 1.00 80.81 103 ASN A O 1
ATOM 853 N N . TYR A 1 104 ? -4.084 -9.405 -12.587 1.00 81.50 104 TYR A N 1
ATOM 854 C CA . TYR A 1 104 ? -3.986 -8.776 -13.913 1.00 81.50 104 TYR A CA 1
ATOM 855 C C . TYR A 1 104 ? -5.201 -9.032 -14.829 1.00 81.50 104 TYR A C 1
ATOM 857 O O . TYR A 1 104 ? -5.369 -8.333 -15.827 1.00 81.50 104 TYR A O 1
ATOM 865 N N . ASN A 1 105 ? -6.078 -9.990 -14.499 1.00 74.88 105 ASN A N 1
ATOM 866 C CA . ASN A 1 105 ? -7.316 -10.252 -15.246 1.00 74.88 105 ASN A CA 1
ATOM 867 C C . ASN A 1 105 ? -8.487 -9.337 -14.827 1.00 74.88 105 ASN A C 1
ATOM 869 O O . ASN A 1 105 ? -9.590 -9.510 -15.347 1.00 74.88 105 ASN A O 1
ATOM 873 N N . TYR A 1 106 ? -8.270 -8.360 -13.932 1.00 63.22 106 TYR A N 1
ATOM 874 C CA . TYR A 1 106 ? -9.310 -7.500 -13.340 1.00 63.22 106 TYR A CA 1
ATOM 875 C C . TYR A 1 106 ? -10.351 -6.967 -14.344 1.00 63.22 106 TYR A C 1
ATOM 877 O O . TYR A 1 106 ? -11.546 -6.998 -14.058 1.00 63.22 106 TYR A O 1
ATOM 885 N N . PHE A 1 107 ? -9.909 -6.529 -15.528 1.00 58.62 107 PHE A N 1
ATOM 886 C CA . PHE A 1 107 ? -10.772 -5.929 -16.554 1.00 58.62 107 PHE A CA 1
ATOM 887 C C . PHE A 1 107 ? -11.330 -6.898 -17.604 1.00 58.62 107 PHE A C 1
ATOM 889 O O . PHE A 1 107 ? -12.231 -6.513 -18.344 1.00 58.62 107 PHE A O 1
ATOM 896 N N . LYS A 1 108 ? -10.864 -8.155 -17.676 1.00 55.78 108 LYS A N 1
ATOM 897 C CA . LYS A 1 108 ? -11.470 -9.148 -18.590 1.00 55.78 108 LYS A CA 1
ATOM 898 C C . LYS A 1 108 ? -12.886 -9.544 -18.160 1.00 55.78 108 LYS A C 1
ATOM 900 O O . LYS A 1 108 ? -13.685 -9.927 -19.003 1.00 55.78 108 LYS A O 1
ATOM 905 N N . ASN A 1 109 ? -13.187 -9.417 -16.867 1.00 47.28 109 ASN A N 1
ATOM 906 C CA . ASN A 1 109 ? -14.442 -9.875 -16.266 1.00 47.28 109 ASN A CA 1
ATOM 907 C C . ASN A 1 109 ? -15.410 -8.721 -15.928 1.00 47.28 109 ASN A C 1
ATOM 909 O O . ASN A 1 109 ? -16.455 -8.956 -15.325 1.00 47.28 109 ASN A O 1
ATOM 913 N N . SER A 1 110 ? -15.075 -7.472 -16.276 1.00 47.19 110 SER A N 1
ATOM 914 C CA . SER A 1 110 ? -15.946 -6.306 -16.085 1.00 47.19 110 SER A CA 1
ATOM 915 C C . SER A 1 110 ? -16.572 -5.879 -17.416 1.00 47.19 110 SER A C 1
ATOM 917 O O . SER A 1 110 ? -16.112 -4.929 -18.047 1.00 47.19 110 SER A O 1
ATOM 919 N N . GLU A 1 111 ? -17.636 -6.565 -17.841 1.00 41.38 111 GLU A N 1
ATOM 920 C CA . GLU A 1 111 ? -18.375 -6.250 -19.082 1.00 41.38 111 GLU A CA 1
ATOM 921 C C . GLU A 1 111 ? -19.042 -4.857 -19.071 1.00 41.38 111 GLU A C 1
ATOM 923 O O . GLU A 1 111 ? -19.495 -4.356 -20.099 1.00 41.38 111 GLU A O 1
ATOM 928 N N . THR A 1 112 ? -19.096 -4.194 -17.915 1.00 40.44 112 THR A N 1
ATOM 929 C CA . THR A 1 112 ? -19.653 -2.851 -17.761 1.00 40.44 112 THR A CA 1
ATOM 930 C C . THR A 1 112 ? -18.590 -1.766 -17.948 1.00 40.44 112 THR A C 1
ATOM 932 O O . THR A 1 112 ? -17.781 -1.485 -17.064 1.00 40.44 112 THR A O 1
ATOM 935 N N . ALA A 1 113 ? -18.658 -1.055 -19.079 1.00 37.62 113 ALA A N 1
ATOM 936 C CA . ALA A 1 113 ? -17.805 0.105 -19.377 1.00 37.62 113 ALA A CA 1
ATOM 937 C C . ALA A 1 113 ? -17.898 1.253 -18.338 1.00 37.62 113 ALA A C 1
ATOM 939 O O . ALA A 1 113 ? -17.018 2.110 -18.282 1.00 37.62 113 ALA A O 1
ATOM 940 N N . THR A 1 114 ? -18.917 1.248 -17.471 1.00 43.31 114 THR A N 1
ATOM 941 C CA . THR A 1 114 ? -19.042 2.139 -16.304 1.00 43.31 114 THR A CA 1
ATOM 942 C C . THR A 1 114 ? -18.034 1.847 -15.182 1.00 43.31 114 THR A C 1
ATOM 944 O O . THR A 1 114 ? -17.841 2.687 -14.307 1.00 43.31 114 THR A O 1
ATOM 947 N N . GLY A 1 115 ? -17.333 0.706 -15.200 1.00 40.50 115 GLY A N 1
ATOM 948 C CA . GLY A 1 115 ? -16.295 0.378 -14.212 1.00 40.50 115 GLY A CA 1
ATOM 949 C C . GLY A 1 115 ? -15.061 1.292 -14.257 1.00 40.50 115 GLY A C 1
ATOM 950 O O . GLY A 1 115 ? -14.362 1.427 -13.251 1.00 40.50 115 GLY A O 1
ATOM 951 N N . LEU A 1 116 ? -14.810 1.965 -15.387 1.00 42.94 116 LEU A N 1
ATOM 952 C CA . LEU A 1 116 ? -13.678 2.888 -15.543 1.00 42.94 116 LEU A CA 1
ATOM 953 C C . LEU A 1 116 ? -13.818 4.153 -14.675 1.00 42.94 116 LEU A C 1
ATOM 955 O O . LEU A 1 116 ? -12.820 4.757 -14.294 1.00 42.94 116 LEU A O 1
ATOM 959 N N . GLU A 1 117 ? -15.050 4.528 -14.328 1.00 40.28 117 GLU A N 1
ATOM 960 C CA . GLU A 1 117 ? -15.383 5.742 -13.571 1.00 40.28 117 GLU A CA 1
ATOM 961 C C . GLU A 1 117 ? -15.061 5.613 -12.063 1.00 40.28 117 GLU A C 1
ATOM 963 O O . GLU A 1 117 ? -15.042 6.605 -11.335 1.00 40.28 117 GLU A O 1
ATOM 968 N N . GLY A 1 118 ? -14.762 4.393 -11.587 1.00 47.56 118 GLY A N 1
ATOM 969 C CA . GLY A 1 118 ? -14.454 4.091 -10.182 1.00 47.56 118 GLY A CA 1
ATOM 970 C C . GLY A 1 118 ? -12.963 4.054 -9.811 1.00 47.56 118 GLY A C 1
ATOM 971 O O . GLY A 1 118 ? -12.623 4.246 -8.641 1.00 47.56 118 GLY A O 1
ATOM 972 N N . CYS A 1 119 ? -12.046 3.837 -10.763 1.00 54.91 119 CYS A N 1
ATOM 973 C CA . CYS A 1 119 ? -10.608 3.901 -10.478 1.00 54.91 119 CYS A CA 1
ATOM 974 C C . CYS A 1 119 ? -10.127 5.357 -10.488 1.00 54.91 119 CYS A C 1
ATOM 976 O O . CYS A 1 119 ? -9.553 5.842 -11.459 1.00 54.91 119 CYS A O 1
ATOM 978 N N . ILE A 1 120 ? -10.341 6.055 -9.369 1.00 61.06 120 ILE A N 1
ATOM 979 C CA . ILE A 1 120 ? -9.791 7.394 -9.140 1.00 61.06 120 ILE A CA 1
ATOM 980 C C . ILE A 1 120 ? -8.261 7.281 -9.008 1.00 61.06 120 ILE A C 1
ATOM 982 O O . ILE A 1 120 ? -7.733 6.910 -7.961 1.00 61.06 120 ILE A O 1
ATOM 986 N N . LEU A 1 121 ? -7.548 7.581 -10.097 1.00 67.75 121 LEU A N 1
ATOM 987 C CA . LEU A 1 121 ? -6.077 7.518 -10.181 1.00 67.75 121 LEU A CA 1
ATOM 988 C C . LEU A 1 121 ? -5.394 8.779 -9.629 1.00 67.75 121 LEU A C 1
ATOM 990 O O . LEU A 1 121 ? -4.203 8.769 -9.352 1.00 67.75 121 LEU A O 1
ATOM 994 N N . ASN A 1 122 ? -6.173 9.830 -9.364 1.00 72.81 122 ASN A N 1
ATOM 995 C CA . ASN A 1 122 ? -5.803 10.938 -8.482 1.00 72.81 122 ASN A CA 1
ATOM 996 C C . ASN A 1 122 ? -6.609 10.821 -7.172 1.00 72.81 122 ASN A C 1
ATOM 998 O O . ASN A 1 122 ? -7.555 11.590 -6.974 1.00 72.81 122 ASN A O 1
ATOM 1002 N N . PRO A 1 123 ? -6.334 9.804 -6.329 1.00 76.94 123 PRO A N 1
ATOM 1003 C CA . PRO A 1 123 ? -7.139 9.504 -5.149 1.00 76.94 123 PRO A CA 1
ATOM 1004 C C . PRO A 1 123 ? -7.204 10.689 -4.185 1.00 76.94 123 PRO A C 1
ATOM 1006 O O . PRO A 1 123 ? -6.240 11.438 -4.014 1.00 76.94 123 PRO A O 1
ATOM 1009 N N . LEU A 1 124 ? -8.345 10.831 -3.508 1.00 85.88 124 LEU A N 1
ATOM 1010 C CA . LEU A 1 124 ? -8.513 11.834 -2.456 1.00 85.88 124 LEU A CA 1
ATOM 1011 C C . LEU A 1 124 ? -7.486 11.603 -1.336 1.00 85.88 124 LEU A C 1
ATOM 1013 O O . LEU A 1 124 ? -7.145 10.459 -1.038 1.00 85.88 124 LEU A O 1
ATOM 1017 N N . GLU A 1 125 ? -7.069 12.669 -0.644 1.00 88.81 125 GLU A N 1
ATOM 1018 C CA . GLU A 1 125 ? -6.099 12.618 0.471 1.00 88.81 125 GLU A CA 1
ATOM 1019 C C . GLU A 1 125 ? -6.424 11.515 1.499 1.00 88.81 125 GLU A C 1
ATOM 1021 O O . GLU A 1 125 ? -5.539 10.851 2.030 1.00 88.81 125 GLU A O 1
ATOM 1026 N N . ILE A 1 126 ? -7.713 11.258 1.728 1.00 90.00 126 ILE A N 1
ATOM 1027 C CA . ILE A 1 126 ? -8.191 10.196 2.613 1.00 90.00 126 ILE A CA 1
ATOM 1028 C C . ILE A 1 126 ? -8.022 8.774 2.075 1.00 90.00 126 ILE A C 1
ATOM 1030 O O . ILE A 1 126 ? -7.723 7.863 2.844 1.00 90.00 126 ILE A O 1
ATOM 1034 N N . GLU A 1 127 ? -8.196 8.567 0.773 1.00 90.06 127 GLU A N 1
ATOM 1035 C CA . GLU A 1 127 ? -7.911 7.279 0.150 1.00 90.06 127 GLU A CA 1
ATOM 1036 C C . GLU A 1 127 ? -6.401 7.031 0.154 1.00 90.06 127 GLU A C 1
ATOM 1038 O O . GLU A 1 127 ? -5.963 5.935 0.492 1.00 90.06 127 GLU A O 1
ATOM 1043 N N . VAL A 1 128 ? -5.603 8.071 -0.092 1.00 90.12 128 VAL A N 1
ATOM 1044 C CA . VAL A 1 128 ? -4.147 8.027 0.071 1.00 90.12 128 VAL A CA 1
ATOM 1045 C C . VAL A 1 128 ? -3.757 7.644 1.506 1.00 90.12 128 VAL A C 1
ATOM 1047 O O . VAL A 1 128 ? -2.967 6.718 1.698 1.00 90.12 128 VAL A O 1
ATOM 1050 N N . ASP A 1 129 ? -4.341 8.281 2.525 1.00 92.00 129 ASP A N 1
ATOM 1051 C CA . ASP A 1 129 ? -4.071 7.959 3.934 1.00 92.00 129 ASP A CA 1
ATOM 1052 C C . ASP A 1 129 ? -4.496 6.521 4.296 1.00 92.00 129 ASP A C 1
ATOM 1054 O O . ASP A 1 129 ? -3.769 5.833 5.019 1.00 92.00 129 ASP A O 1
ATOM 1058 N N . LYS A 1 130 ? -5.613 6.033 3.726 1.00 91.88 130 LYS A N 1
ATOM 1059 C CA . LYS A 1 130 ? -6.067 4.630 3.810 1.00 91.88 130 LYS A CA 1
ATOM 1060 C C . LYS A 1 130 ? -5.027 3.665 3.246 1.00 91.88 130 LYS A C 1
ATOM 1062 O O . LYS A 1 130 ? -4.581 2.777 3.969 1.00 91.88 130 LYS A O 1
ATOM 1067 N N . LEU A 1 131 ? -4.601 3.854 1.996 1.00 90.62 131 LEU A N 1
ATOM 1068 C CA . LEU A 1 131 ? -3.600 2.994 1.352 1.00 90.62 131 LEU A CA 1
ATOM 1069 C C . LEU A 1 131 ? -2.264 3.016 2.118 1.00 90.62 131 LEU A C 1
ATOM 1071 O O . LEU A 1 131 ? -1.636 1.974 2.304 1.00 90.62 131 LEU A O 1
ATOM 1075 N N . GLY A 1 132 ? -1.866 4.181 2.639 1.00 90.12 132 GLY A N 1
ATOM 1076 C CA . GLY A 1 132 ? -0.667 4.331 3.460 1.00 90.12 132 GLY A CA 1
ATOM 1077 C C . GLY A 1 132 ? -0.747 3.591 4.796 1.00 90.12 132 GLY A C 1
ATOM 1078 O O . GLY A 1 132 ? 0.261 3.039 5.235 1.00 90.12 132 GLY A O 1
ATOM 1079 N N . GLY A 1 133 ? -1.918 3.563 5.437 1.00 89.62 133 GLY A N 1
ATOM 1080 C CA . GLY A 1 133 ? -2.187 2.761 6.635 1.00 89.62 133 GLY A CA 1
ATOM 1081 C C . GLY A 1 133 ? -2.140 1.260 6.349 1.00 89.62 133 GLY A C 1
ATOM 1082 O O . GLY A 1 133 ? -1.450 0.520 7.050 1.00 89.62 133 GLY A O 1
ATOM 1083 N N . THR A 1 134 ? -2.772 0.829 5.254 1.00 89.69 134 THR A N 1
ATOM 1084 C CA . THR A 1 134 ? -2.782 -0.570 4.803 1.00 89.69 134 THR A CA 1
ATOM 1085 C C . THR A 1 134 ? -1.382 -1.105 4.500 1.00 89.69 134 THR A C 1
ATOM 1087 O O . THR A 1 134 ? -1.043 -2.192 4.977 1.00 89.69 134 THR A O 1
ATOM 1090 N N . LEU A 1 135 ? -0.547 -0.321 3.804 1.00 89.06 135 LEU A N 1
ATOM 1091 C CA . LEU A 1 135 ? 0.861 -0.655 3.564 1.00 89.06 135 LEU A CA 1
ATOM 1092 C C . LEU A 1 135 ? 1.645 -0.724 4.883 1.00 89.06 135 LEU A C 1
ATOM 1094 O O . LEU A 1 135 ? 2.406 -1.659 5.125 1.00 89.06 135 LEU A O 1
ATOM 1098 N N . SER A 1 136 ? 1.435 0.259 5.762 1.00 86.50 136 SER A N 1
ATOM 1099 C CA . SER A 1 136 ? 2.120 0.333 7.057 1.00 86.50 136 SER A CA 1
ATOM 1100 C C . SER A 1 136 ? 1.827 -0.891 7.930 1.00 86.50 136 SER A C 1
ATOM 1102 O O . SER A 1 136 ? 2.723 -1.357 8.629 1.00 86.50 136 SER A O 1
ATOM 1104 N N . TYR A 1 137 ? 0.614 -1.451 7.861 1.00 85.62 137 TYR A N 1
ATOM 1105 C CA . TYR A 1 137 ? 0.285 -2.697 8.547 1.00 85.62 137 TYR A CA 1
ATOM 1106 C C . TYR A 1 137 ? 0.831 -3.940 7.830 1.00 85.62 137 TYR A C 1
ATOM 1108 O O . TYR A 1 137 ? 1.675 -4.633 8.393 1.00 85.62 137 TYR A O 1
ATOM 1116 N N . ASN A 1 138 ? 0.396 -4.224 6.596 1.00 84.75 138 ASN A N 1
ATOM 1117 C CA . ASN A 1 138 ? 0.717 -5.500 5.942 1.00 84.75 138 ASN A CA 1
ATOM 1118 C C . ASN A 1 138 ? 2.192 -5.632 5.556 1.00 84.75 138 ASN A C 1
ATOM 1120 O O . ASN A 1 138 ? 2.754 -6.720 5.669 1.00 84.75 138 ASN A O 1
ATOM 1124 N N . VAL A 1 139 ? 2.824 -4.548 5.102 1.00 84.62 139 VAL A N 1
ATOM 1125 C CA . VAL A 1 139 ? 4.166 -4.591 4.507 1.00 84.62 139 VAL A CA 1
ATOM 1126 C C . VAL A 1 139 ? 5.249 -4.264 5.531 1.00 84.62 139 VAL A C 1
ATOM 1128 O O . VAL A 1 139 ? 6.235 -4.996 5.597 1.00 84.62 139 VAL A O 1
ATOM 1131 N N . TYR A 1 140 ? 5.062 -3.231 6.360 1.00 78.81 140 TYR A N 1
ATOM 1132 C CA . TYR A 1 140 ? 6.057 -2.832 7.369 1.00 78.81 140 TYR A CA 1
ATOM 1133 C C . TYR A 1 140 ? 5.879 -3.498 8.739 1.00 78.81 140 TYR A C 1
ATOM 1135 O O . TYR A 1 140 ? 6.868 -3.716 9.436 1.00 78.81 140 TYR A O 1
ATOM 1143 N N . HIS A 1 141 ? 4.657 -3.788 9.194 1.00 72.31 141 HIS A N 1
ATOM 1144 C CA . HIS A 1 141 ? 4.473 -4.308 10.550 1.00 72.31 141 HIS A CA 1
ATOM 1145 C C . HIS A 1 141 ? 4.671 -5.833 10.609 1.00 72.31 141 HIS A C 1
ATOM 1147 O O . HIS A 1 141 ? 4.269 -6.567 9.708 1.00 72.31 141 HIS A O 1
ATOM 1153 N N . SER A 1 142 ? 5.289 -6.310 11.691 1.00 63.19 142 SER A N 1
ATOM 1154 C CA . SER A 1 142 ? 5.349 -7.735 12.079 1.00 63.19 142 SER A CA 1
ATOM 1155 C C . SER A 1 142 ? 4.566 -7.945 13.382 1.00 63.19 142 SER A C 1
ATOM 1157 O O . SER A 1 142 ? 5.031 -8.629 14.294 1.00 63.19 142 SER A O 1
ATOM 1159 N N . GLY A 1 143 ? 3.471 -7.205 13.555 1.00 55.00 143 GLY A N 1
ATOM 1160 C CA . GLY A 1 143 ? 2.815 -7.015 14.842 1.00 55.00 143 GLY A CA 1
ATOM 1161 C C . GLY A 1 143 ? 1.378 -7.499 14.815 1.00 55.00 143 GLY A C 1
ATOM 1162 O O . GLY A 1 143 ? 0.537 -6.922 14.127 1.00 55.00 143 GLY A O 1
ATOM 1163 N N . ARG A 1 144 ? 1.114 -8.508 15.653 1.00 59.06 144 ARG A N 1
ATOM 1164 C CA . ARG A 1 144 ? -0.182 -9.179 15.805 1.00 59.06 144 ARG A CA 1
ATOM 1165 C C . ARG A 1 144 ? -1.344 -8.187 15.791 1.00 59.06 144 ARG A C 1
ATOM 1167 O O . ARG A 1 144 ? -1.363 -7.228 16.566 1.00 59.06 144 ARG A O 1
ATOM 1174 N N . SER A 1 145 ? -2.349 -8.482 14.974 1.00 63.81 145 SER A N 1
ATOM 1175 C CA . SER A 1 145 ? -3.671 -7.865 15.057 1.00 63.81 145 SER A CA 1
ATOM 1176 C C . SER A 1 145 ? -4.191 -7.909 16.503 1.00 63.81 145 SER A C 1
ATOM 1178 O O . SER A 1 145 ? -4.257 -8.963 17.131 1.00 63.81 145 SER A O 1
ATOM 1180 N N . ILE A 1 146 ? -4.516 -6.742 17.070 1.00 73.75 146 ILE A N 1
ATOM 1181 C CA . ILE A 1 146 ? -4.953 -6.639 18.477 1.00 73.75 146 ILE A CA 1
ATOM 1182 C C . ILE A 1 146 ? -6.469 -6.822 18.580 1.00 73.75 146 ILE A C 1
ATOM 1184 O O . ILE A 1 146 ? -6.978 -7.391 19.545 1.00 73.75 146 ILE A O 1
ATOM 1188 N N . CYS A 1 147 ? -7.185 -6.321 17.578 1.00 86.56 147 CYS A N 1
ATOM 1189 C CA . CYS A 1 147 ? -8.629 -6.399 17.454 1.00 86.56 147 CYS A CA 1
ATOM 1190 C C . CYS A 1 147 ? -8.992 -6.401 15.967 1.00 86.56 147 CYS A C 1
ATOM 1192 O O . CYS A 1 147 ? -8.499 -5.565 15.212 1.00 86.56 147 CYS A O 1
ATOM 1194 N N . GLU A 1 148 ? -9.907 -7.276 15.566 1.00 89.94 148 GLU A N 1
ATOM 1195 C CA . GLU A 1 148 ? -10.537 -7.268 14.247 1.00 89.94 148 GLU A CA 1
ATOM 1196 C C . GLU A 1 148 ? -12.050 -7.109 14.403 1.00 89.94 148 GLU A C 1
ATOM 1198 O O . GLU A 1 148 ? -12.681 -7.762 15.234 1.00 89.94 148 GLU A O 1
ATOM 1203 N N . VAL A 1 149 ? -12.638 -6.245 13.578 1.00 91.88 149 VAL A N 1
ATOM 1204 C CA . VAL A 1 149 ? -14.073 -5.982 13.536 1.00 91.88 149 VAL A CA 1
ATOM 1205 C C . VAL A 1 149 ? -14.567 -6.150 12.110 1.00 91.88 149 VAL A C 1
ATOM 1207 O O . VAL A 1 149 ? -14.075 -5.479 11.211 1.00 91.88 149 VAL A O 1
ATOM 1210 N N . VAL A 1 150 ? -15.613 -6.951 11.917 1.00 93.62 150 VAL A N 1
ATOM 1211 C CA . VAL A 1 150 ? -16.349 -7.017 10.646 1.00 93.62 150 VAL A CA 1
ATOM 1212 C C . VAL A 1 150 ? -17.615 -6.147 10.754 1.00 93.62 150 VAL A C 1
ATOM 1214 O O . VAL A 1 150 ? -18.524 -6.481 11.531 1.00 93.62 150 VAL A O 1
ATOM 1217 N N . PRO A 1 151 ? -17.722 -4.999 10.051 1.00 91.88 151 PRO A N 1
ATOM 1218 C CA . PRO A 1 151 ? -18.908 -4.157 10.094 1.00 91.88 151 PRO A CA 1
ATOM 1219 C C . PRO A 1 151 ? -20.122 -4.846 9.457 1.00 91.88 151 PRO A C 1
ATOM 1221 O O . PRO A 1 151 ? -20.123 -5.237 8.293 1.00 91.88 151 PRO A O 1
ATOM 1224 N N . GLY A 1 152 ? -21.205 -4.967 10.228 1.00 92.81 152 GLY A N 1
ATOM 1225 C CA . GLY A 1 152 ? -22.513 -5.368 9.710 1.00 92.81 152 GLY A CA 1
ATOM 1226 C C . GLY A 1 152 ? -23.389 -4.158 9.374 1.00 92.81 152 GLY A C 1
ATOM 1227 O O . GLY A 1 152 ? -23.089 -3.031 9.768 1.00 92.81 152 GLY A O 1
ATOM 1228 N N . LYS A 1 153 ? -24.559 -4.397 8.760 1.00 93.06 153 LYS A N 1
ATOM 1229 C CA . LYS A 1 153 ? -25.559 -3.360 8.399 1.00 93.06 153 LYS A CA 1
ATOM 1230 C C . LYS A 1 153 ? -25.841 -2.337 9.517 1.00 93.06 153 LYS A C 1
ATOM 1232 O O . LYS A 1 153 ? -26.053 -1.162 9.238 1.00 93.06 153 LYS A O 1
ATOM 1237 N N . LYS A 1 154 ? -25.828 -2.763 10.787 1.00 93.44 154 LYS A N 1
ATOM 1238 C CA . LYS A 1 154 ? -26.071 -1.907 11.967 1.00 93.44 154 LYS A CA 1
ATOM 1239 C C . LYS A 1 154 ? -24.875 -1.033 12.395 1.00 93.44 154 LYS A C 1
ATOM 1241 O O . LYS A 1 154 ? -25.070 -0.122 13.185 1.00 93.44 154 LYS A O 1
ATOM 1246 N N . HIS A 1 155 ? -23.659 -1.318 11.922 1.00 93.75 155 HIS A N 1
ATOM 1247 C CA . HIS A 1 155 ? -22.443 -0.555 12.247 1.00 93.75 155 HIS A CA 1
ATOM 1248 C C . HIS A 1 155 ? -22.188 0.592 11.254 1.00 93.75 155 HIS A C 1
ATOM 1250 O O . HIS A 1 155 ? -21.489 1.535 11.604 1.00 93.75 155 HIS A O 1
ATOM 1256 N N . ILE A 1 156 ? -22.760 0.524 10.046 1.00 93.31 156 ILE A N 1
ATOM 1257 C CA . ILE A 1 156 ? -22.554 1.509 8.964 1.00 93.31 156 ILE A CA 1
ATOM 1258 C C . ILE A 1 156 ? -23.774 2.410 8.692 1.00 93.31 156 ILE A C 1
ATOM 1260 O O . ILE A 1 156 ? -23.651 3.442 8.038 1.00 93.31 156 ILE A O 1
ATOM 1264 N N . ARG A 1 157 ? -24.967 2.060 9.194 1.00 93.19 157 ARG A N 1
ATOM 1265 C CA . ARG A 1 157 ? -26.167 2.916 9.110 1.00 93.19 157 ARG A CA 1
ATOM 1266 C C . ARG A 1 157 ? -26.060 4.102 10.070 1.00 93.19 157 ARG A C 1
ATOM 1268 O O . ARG A 1 157 ? -25.625 3.932 11.199 1.00 93.19 157 ARG A O 1
ATOM 1275 N N . LYS A 1 158 ? -26.533 5.279 9.653 1.00 94.25 158 LYS A N 1
ATOM 1276 C CA . LYS A 1 158 ? -26.524 6.508 10.463 1.00 94.25 158 LYS A CA 1
ATOM 1277 C C . LYS A 1 158 ? -27.461 6.392 11.681 1.00 94.25 158 LYS A C 1
ATOM 1279 O O . LYS A 1 158 ? -28.674 6.518 11.544 1.00 94.25 158 LYS A O 1
ATOM 1284 N N . THR A 1 159 ? -26.884 6.194 12.862 1.00 94.25 159 THR A N 1
ATOM 1285 C CA . THR A 1 159 ? -27.519 6.197 14.193 1.00 94.25 159 THR A CA 1
ATOM 1286 C C . THR A 1 159 ? -26.792 7.149 15.163 1.00 94.25 159 THR A C 1
ATOM 1288 O O . THR A 1 159 ? -25.755 7.734 14.833 1.00 94.25 159 THR A O 1
ATOM 1291 N N . GLU A 1 160 ? -27.318 7.305 16.383 1.00 92.56 160 GLU A N 1
ATOM 1292 C CA . GLU A 1 160 ? -26.652 8.065 17.456 1.00 92.56 160 GLU A CA 1
ATOM 1293 C C . GLU A 1 160 ? -25.485 7.317 18.102 1.00 92.56 160 GLU A C 1
ATOM 1295 O O . GLU A 1 160 ? -24.475 7.927 18.452 1.00 92.56 160 GLU A O 1
ATOM 1300 N N . VAL A 1 161 ? -25.644 6.002 18.282 1.00 95.75 161 VAL A N 1
ATOM 1301 C CA . VAL A 1 161 ? -24.712 5.149 19.024 1.00 95.75 161 VAL A CA 1
ATOM 1302 C C . VAL A 1 161 ? -24.478 3.817 18.319 1.00 95.75 161 VAL A C 1
ATOM 1304 O O . VAL A 1 161 ? -25.388 3.257 17.699 1.00 95.75 161 VAL A O 1
ATOM 1307 N N . TYR A 1 162 ? -23.261 3.291 18.460 1.00 96.69 162 TYR A N 1
ATOM 1308 C CA . TYR A 1 162 ? -22.779 2.107 17.749 1.00 96.69 162 TYR A CA 1
ATOM 1309 C C . TYR A 1 162 ? -22.123 1.138 18.729 1.00 96.69 162 TYR A C 1
ATOM 1311 O O . TYR A 1 162 ? -21.121 1.466 19.361 1.00 96.69 162 TYR A O 1
ATOM 1319 N N . LYS A 1 163 ? -22.658 -0.081 18.848 1.00 95.81 163 LYS A N 1
ATOM 1320 C CA . LYS A 1 163 ? -22.009 -1.156 19.610 1.00 95.81 163 LYS A CA 1
ATOM 1321 C C . LYS A 1 163 ? -21.097 -1.957 18.680 1.00 95.81 163 LYS A C 1
ATOM 1323 O O . LYS A 1 163 ? -21.533 -2.962 18.122 1.00 95.81 163 LYS A O 1
ATOM 1328 N N . VAL A 1 164 ? -19.878 -1.462 18.485 1.00 93.75 164 VAL A N 1
ATOM 1329 C CA . VAL A 1 164 ? -18.917 -1.992 17.504 1.00 93.75 164 VAL A CA 1
ATOM 1330 C C . VAL A 1 164 ? -18.050 -3.102 18.100 1.00 93.75 164 VAL A C 1
ATOM 1332 O O . VAL A 1 164 ? -18.013 -4.201 17.557 1.00 93.75 164 VAL A O 1
ATOM 1335 N N . LEU A 1 165 ? -17.401 -2.825 19.234 1.00 94.44 165 LEU A N 1
ATOM 1336 C CA . LEU A 1 165 ? -16.485 -3.748 19.909 1.00 94.44 165 LEU A CA 1
ATOM 1337 C C . LEU A 1 165 ? -17.224 -4.691 20.873 1.00 94.44 165 LEU A C 1
ATOM 1339 O O . LEU A 1 165 ? -18.158 -4.285 21.578 1.00 94.44 165 LEU A O 1
ATOM 1343 N N . LYS A 1 166 ? -16.791 -5.955 20.942 1.00 93.50 166 LYS A N 1
ATOM 1344 C CA . LYS A 1 166 ? -17.114 -6.863 22.054 1.00 93.50 166 LYS A CA 1
ATOM 1345 C C . LYS A 1 166 ? -16.200 -6.554 23.244 1.00 93.50 166 LYS A C 1
ATOM 1347 O O . LYS A 1 166 ? -15.266 -5.766 23.136 1.00 93.50 166 LYS A O 1
ATOM 1352 N N . ARG A 1 167 ? -16.484 -7.186 24.387 1.00 92.81 167 ARG A N 1
ATOM 1353 C CA . ARG A 1 167 ? -15.733 -6.991 25.636 1.00 92.81 167 ARG A CA 1
ATOM 1354 C C . ARG A 1 167 ? -14.245 -7.330 25.487 1.00 92.81 167 ARG A C 1
ATOM 1356 O O . ARG A 1 167 ? -13.417 -6.460 25.715 1.00 92.81 167 ARG A O 1
ATOM 1363 N N . SER A 1 168 ? -13.953 -8.521 24.968 1.00 92.00 168 SER A N 1
ATOM 1364 C CA . SER A 1 168 ? -12.610 -8.971 24.574 1.00 92.00 168 SER A CA 1
ATOM 1365 C C . SER A 1 168 ? -11.834 -7.939 23.753 1.00 92.00 168 SER A C 1
ATOM 1367 O O . SER A 1 168 ? -10.641 -7.746 23.960 1.00 92.00 168 SER A O 1
ATOM 1369 N N . ASP A 1 169 ? -12.524 -7.281 22.825 1.00 91.94 169 ASP A N 1
ATOM 1370 C CA . ASP A 1 169 ? -11.913 -6.478 21.770 1.00 91.94 169 ASP A CA 1
ATOM 1371 C C . ASP A 1 169 ? -11.500 -5.094 22.297 1.00 91.94 169 ASP A C 1
ATOM 1373 O O . ASP A 1 169 ? -10.438 -4.579 21.955 1.00 91.94 169 ASP A O 1
ATOM 1377 N N . TRP A 1 170 ? -12.318 -4.481 23.163 1.00 92.81 170 TRP A N 1
ATOM 1378 C CA . TRP A 1 170 ? -11.937 -3.225 23.813 1.00 92.81 170 TRP A CA 1
ATOM 1379 C C . TRP A 1 170 ? -10.975 -3.448 24.991 1.00 92.81 170 TRP A C 1
ATOM 1381 O O . TRP A 1 170 ? -10.094 -2.613 25.205 1.00 92.81 170 TRP A O 1
ATOM 1391 N N . GLU A 1 171 ? -11.056 -4.592 25.683 1.00 91.81 171 GLU A N 1
ATOM 1392 C CA . GLU A 1 171 ? -10.071 -4.999 26.697 1.00 91.81 171 GLU A CA 1
ATOM 1393 C C . GLU A 1 171 ? -8.685 -5.235 26.060 1.00 91.81 171 GLU A C 1
ATOM 1395 O O . GLU A 1 171 ? -7.689 -4.709 26.562 1.00 91.81 171 GLU A O 1
ATOM 1400 N N . SER A 1 172 ? -8.591 -5.918 24.907 1.00 89.88 172 SER A N 1
ATOM 1401 C CA . SER A 1 172 ? -7.309 -6.120 24.202 1.00 89.88 172 SER A CA 1
ATOM 1402 C C . SER A 1 172 ? -6.704 -4.803 23.701 1.00 89.88 172 SER A C 1
ATOM 1404 O O . SER A 1 172 ? -5.490 -4.584 23.812 1.00 89.88 172 SER A O 1
ATOM 1406 N N . LEU A 1 173 ? -7.542 -3.869 23.237 1.00 90.56 173 LEU A N 1
ATOM 1407 C CA . LEU A 1 173 ? -7.145 -2.503 22.884 1.00 90.56 173 LEU A CA 1
ATOM 1408 C C . LEU A 1 173 ? -6.743 -1.647 24.101 1.00 90.56 173 LEU A C 1
ATOM 1410 O O . LEU A 1 173 ? -6.156 -0.584 23.912 1.00 90.56 173 LEU A O 1
ATOM 1414 N N . GLY A 1 174 ? -6.954 -2.113 25.336 1.00 91.69 174 GLY A N 1
ATOM 1415 C CA . GLY A 1 174 ? -6.622 -1.369 26.557 1.00 91.69 174 GLY A CA 1
ATOM 1416 C C . GLY A 1 174 ? -7.531 -0.161 26.794 1.00 91.69 174 GLY A C 1
ATOM 1417 O O . GLY A 1 174 ? -7.114 0.812 27.420 1.00 91.69 174 GLY A O 1
ATOM 1418 N N . ILE A 1 175 ? -8.751 -0.203 26.258 1.00 94.06 175 ILE A N 1
ATOM 1419 C CA . ILE A 1 175 ? -9.783 0.804 26.491 1.00 94.06 175 ILE A CA 1
ATOM 1420 C C . ILE A 1 175 ? -10.427 0.514 27.854 1.00 94.06 175 ILE A C 1
ATOM 1422 O O . ILE A 1 175 ? -10.781 -0.626 28.140 1.00 94.06 175 ILE A O 1
ATOM 1426 N N . VAL A 1 176 ? -10.585 1.533 28.700 1.00 94.00 176 VAL A N 1
ATOM 1427 C CA . VAL A 1 176 ? -11.122 1.393 30.070 1.00 94.00 176 VAL A CA 1
ATOM 1428 C C . VAL A 1 176 ? -12.242 2.396 30.339 1.00 94.00 176 VAL A C 1
ATOM 1430 O O . VAL A 1 176 ? -12.341 3.411 29.650 1.00 94.00 176 VAL A O 1
ATOM 1433 N N . GLU A 1 177 ? -13.076 2.139 31.352 1.00 94.06 177 GLU A N 1
ATOM 1434 C CA . GLU A 1 177 ? -14.284 2.942 31.619 1.00 94.06 177 GLU A CA 1
ATOM 1435 C C . GLU A 1 177 ? -14.008 4.421 31.948 1.00 94.06 177 GLU A C 1
ATOM 1437 O O . GLU A 1 177 ? -14.856 5.272 31.697 1.00 94.06 177 GLU A O 1
ATOM 1442 N N . SER A 1 178 ? -12.804 4.755 32.427 1.00 93.88 178 SER A N 1
ATOM 1443 C CA . SER A 1 178 ? -12.370 6.139 32.667 1.00 93.88 178 SER A CA 1
ATOM 1444 C C . SER A 1 178 ? -11.976 6.916 31.401 1.00 93.88 178 SER A C 1
ATOM 1446 O O . SER A 1 178 ? -11.688 8.109 31.485 1.00 93.88 178 SER A O 1
ATOM 1448 N N . MET A 1 179 ? -11.943 6.278 30.226 1.00 95.81 179 MET A N 1
ATOM 1449 C CA . MET A 1 179 ? -11.675 6.956 28.956 1.00 95.81 179 MET A CA 1
ATOM 1450 C C . MET A 1 179 ? -12.967 7.541 28.368 1.00 95.81 179 MET A C 1
ATOM 1452 O O . MET A 1 179 ? -13.929 6.818 28.111 1.00 95.81 179 MET A O 1
ATOM 1456 N N . GLU A 1 180 ? -12.962 8.844 28.078 1.00 96.94 180 GLU A N 1
ATOM 1457 C CA . GLU A 1 180 ? -14.092 9.544 27.444 1.00 96.94 180 GLU A CA 1
ATOM 1458 C C . GLU A 1 180 ? -14.114 9.419 25.912 1.00 96.94 180 GLU A C 1
ATOM 1460 O O . GLU A 1 180 ? -15.154 9.595 25.273 1.00 96.94 180 GLU A O 1
ATOM 1465 N N . SER A 1 181 ? -12.962 9.171 25.283 1.00 97.62 181 SER A N 1
ATOM 1466 C CA . SER A 1 181 ? -12.833 9.116 23.823 1.00 97.62 181 SER A CA 1
ATOM 1467 C C . SER A 1 181 ? -11.603 8.331 23.372 1.00 97.62 181 SER A C 1
ATOM 1469 O O . SER A 1 181 ? -10.685 8.081 24.149 1.00 97.62 181 SER A O 1
ATOM 1471 N N . VAL A 1 182 ? -11.597 7.957 22.094 1.00 97.56 182 VAL A N 1
ATOM 1472 C CA . VAL A 1 182 ? -10.453 7.382 21.377 1.00 97.56 182 VAL A CA 1
ATOM 1473 C C . VAL A 1 182 ? -10.258 8.097 20.045 1.00 97.56 182 VAL A C 1
ATOM 1475 O O . VAL A 1 182 ? -11.164 8.754 19.525 1.00 97.56 182 VAL A O 1
ATOM 1478 N N . LYS A 1 183 ? -9.060 7.968 19.481 1.00 97.69 183 LYS A N 1
ATOM 1479 C CA . LYS A 1 183 ? -8.691 8.483 18.164 1.00 97.69 183 LYS A CA 1
ATOM 1480 C C . LYS A 1 183 ? -8.470 7.308 17.220 1.00 97.69 183 LYS A C 1
ATOM 1482 O O . LYS A 1 183 ? -7.562 6.513 17.447 1.00 97.69 183 LYS A O 1
ATOM 1487 N N . PHE A 1 184 ? -9.270 7.214 16.164 1.00 96.75 184 PHE A N 1
ATOM 1488 C CA . PHE A 1 184 ? -9.017 6.287 15.059 1.00 96.75 184 PHE A CA 1
ATOM 1489 C C . PHE A 1 184 ? -8.347 7.034 13.912 1.00 96.75 184 PHE A C 1
ATOM 1491 O O . PHE A 1 184 ? -8.760 8.145 13.586 1.00 96.75 184 PHE A O 1
ATOM 1498 N N . SER A 1 185 ? -7.327 6.435 13.307 1.00 95.06 185 SER A N 1
ATOM 1499 C CA . SER A 1 185 ? -6.614 6.976 12.146 1.00 95.06 185 SER A CA 1
ATOM 1500 C C . SER A 1 185 ? -6.430 5.898 11.087 1.00 95.06 185 SER A C 1
ATOM 1502 O O . SER A 1 185 ? -6.320 4.731 11.451 1.00 95.06 185 SER A O 1
ATOM 1504 N N . PHE A 1 186 ? -6.313 6.262 9.808 1.00 92.88 186 PHE A N 1
ATOM 1505 C CA . PHE A 1 186 ? -5.781 5.319 8.814 1.00 92.88 186 PHE A CA 1
ATOM 1506 C C . PHE A 1 186 ? -4.252 5.347 8.829 1.00 92.88 186 PHE A C 1
ATOM 1508 O O . PHE A 1 186 ? -3.616 4.336 9.111 1.00 92.88 186 PHE A O 1
ATOM 1515 N N . ARG A 1 187 ? -3.656 6.532 8.676 1.00 88.75 187 ARG A N 1
ATOM 1516 C CA . ARG A 1 187 ? -2.237 6.774 8.964 1.00 88.75 187 ARG A CA 1
ATOM 1517 C C . ARG A 1 187 ? -2.067 8.095 9.713 1.00 88.75 187 ARG A C 1
ATOM 1519 O O . ARG A 1 187 ? -1.680 8.102 10.886 1.00 88.75 187 ARG A O 1
ATOM 1526 N N . ASN A 1 188 ? -2.439 9.202 9.078 1.00 88.56 188 ASN A N 1
ATOM 1527 C CA . ASN A 1 188 ? -2.312 10.558 9.608 1.00 88.56 188 ASN A CA 1
ATOM 1528 C C . ASN A 1 188 ? -3.680 11.185 9.908 1.00 88.56 188 ASN A C 1
ATOM 1530 O O . ASN A 1 188 ? -3.869 11.773 10.980 1.00 88.56 188 ASN A O 1
ATOM 1534 N N . ILE A 1 189 ? -4.651 11.027 9.003 1.00 93.38 189 ILE A N 1
ATOM 1535 C CA . ILE A 1 189 ? -6.001 11.571 9.173 1.00 93.38 189 ILE A CA 1
ATOM 1536 C C . ILE A 1 189 ? -6.668 10.843 10.336 1.00 93.38 189 ILE A C 1
ATOM 1538 O O . ILE A 1 189 ? -6.534 9.630 10.493 1.00 93.38 189 ILE A O 1
ATOM 1542 N N . THR A 1 190 ? -7.317 11.607 11.215 1.00 96.06 190 THR A N 1
ATOM 1543 C CA . THR A 1 190 ? -7.729 11.136 12.538 1.00 96.06 190 THR A CA 1
ATOM 1544 C C . THR A 1 190 ? -9.140 11.597 12.887 1.00 96.06 190 THR A C 1
ATOM 1546 O O . THR A 1 190 ? -9.467 12.778 12.777 1.00 96.06 190 THR A O 1
ATOM 1549 N N . TRP A 1 191 ? -9.951 10.674 13.401 1.00 97.62 191 TRP A N 1
ATOM 1550 C CA . TRP A 1 191 ? -11.304 10.904 13.891 1.00 97.62 191 TRP A CA 1
ATOM 1551 C C . TRP A 1 191 ? -11.357 10.690 15.399 1.00 97.62 191 TRP A C 1
ATOM 1553 O O . TRP A 1 191 ? -10.940 9.648 15.905 1.00 97.62 191 TRP A O 1
ATOM 1563 N N . LEU A 1 192 ? -11.902 11.672 16.117 1.00 97.88 192 LEU A N 1
ATOM 1564 C CA . LEU A 1 192 ? -12.245 11.524 17.527 1.00 97.88 192 LEU A CA 1
ATOM 1565 C C . LEU A 1 192 ? -13.594 10.804 17.641 1.00 97.88 192 LEU A C 1
ATOM 1567 O O . LEU A 1 192 ? -14.582 11.245 17.050 1.00 97.88 192 LEU A O 1
ATOM 1571 N N . VAL A 1 193 ? -13.630 9.723 18.413 1.00 98.25 193 VAL A N 1
ATOM 1572 C CA . VAL A 1 193 ? -14.831 8.929 18.688 1.00 98.25 193 VAL A CA 1
ATOM 1573 C C . VAL A 1 193 ? -15.053 8.908 20.192 1.00 98.25 193 VAL A C 1
ATOM 1575 O O . VAL A 1 193 ? -14.165 8.501 20.941 1.00 98.25 193 VAL A O 1
ATOM 1578 N N . LYS A 1 194 ? -16.219 9.365 20.654 1.00 98.06 194 LYS A N 1
ATOM 1579 C CA . LYS A 1 194 ? -16.529 9.365 22.090 1.00 98.06 194 LYS A CA 1
ATOM 1580 C C . LYS A 1 194 ? -16.956 7.978 22.547 1.00 98.06 194 LYS A C 1
ATOM 1582 O O . LYS A 1 194 ? -17.688 7.282 21.840 1.00 98.06 194 LYS A O 1
ATOM 1587 N N . LEU A 1 195 ? -16.508 7.609 23.740 1.00 98.12 195 LEU A N 1
ATOM 1588 C CA . LEU A 1 195 ? -16.871 6.373 24.413 1.00 98.12 195 LEU A CA 1
ATOM 1589 C C . LEU A 1 195 ? -18.092 6.617 25.301 1.00 98.12 195 LEU A C 1
ATOM 1591 O O . LEU A 1 195 ? -18.165 7.595 26.040 1.00 98.12 195 LEU A O 1
ATOM 1595 N N . LEU A 1 196 ? -19.069 5.722 25.213 1.00 97.31 196 LEU A N 1
ATOM 1596 C CA . LEU A 1 196 ? -20.313 5.776 25.967 1.00 97.31 196 LEU A CA 1
ATOM 1597 C C . LEU A 1 196 ? -20.504 4.437 26.678 1.00 97.31 196 LEU A C 1
ATOM 1599 O O . LEU A 1 196 ? -20.818 3.428 26.046 1.00 97.31 196 LEU A O 1
ATOM 1603 N N . TRP A 1 197 ? -20.325 4.435 27.994 1.00 96.12 197 TRP A N 1
ATOM 1604 C CA . TRP A 1 197 ? -20.451 3.245 28.830 1.00 96.12 197 TRP A CA 1
ATOM 1605 C C . TRP A 1 197 ? -21.882 3.104 29.348 1.00 96.12 197 TRP A C 1
ATOM 1607 O O . TRP A 1 197 ? -22.443 4.035 29.925 1.00 96.12 197 TRP A O 1
ATOM 1617 N N . ARG A 1 198 ? -22.512 1.951 29.096 1.00 94.75 198 ARG A N 1
ATOM 1618 C CA . ARG A 1 198 ? -23.874 1.639 29.563 1.00 94.75 198 ARG A CA 1
ATOM 1619 C C . ARG A 1 198 ? -23.962 0.168 29.949 1.00 94.75 198 ARG A C 1
ATOM 1621 O O . ARG A 1 198 ? -23.795 -0.696 29.092 1.00 94.75 198 ARG A O 1
ATOM 1628 N N . ASN A 1 199 ? -24.254 -0.123 31.216 1.00 91.62 199 ASN A N 1
ATOM 1629 C CA . ASN A 1 199 ? -24.434 -1.483 31.746 1.00 91.62 199 ASN A CA 1
ATOM 1630 C C . ASN A 1 199 ? -23.255 -2.424 31.396 1.00 91.62 199 ASN A C 1
ATOM 1632 O O . ASN A 1 199 ? -23.467 -3.500 30.827 1.00 91.62 199 ASN A O 1
ATOM 1636 N N . GLY A 1 200 ? -22.015 -1.978 31.649 1.00 88.75 200 GLY A N 1
ATOM 1637 C CA . GLY A 1 200 ? -20.781 -2.727 31.353 1.00 88.75 200 GLY A CA 1
ATOM 1638 C C . GLY A 1 200 ? -20.522 -2.983 29.860 1.00 88.75 200 GLY A C 1
ATOM 1639 O O . GLY A 1 200 ? -19.820 -3.928 29.495 1.00 88.75 200 GLY A O 1
ATOM 1640 N N . LYS A 1 201 ? -21.148 -2.203 28.968 1.00 94.38 201 LYS A N 1
ATOM 1641 C CA . LYS A 1 201 ? -20.986 -2.296 27.510 1.00 94.38 201 LYS A CA 1
ATOM 1642 C C . LYS A 1 201 ? -20.518 -0.955 26.961 1.00 94.38 201 LYS A C 1
ATOM 1644 O O . LYS A 1 201 ? -21.094 0.085 27.280 1.00 94.38 201 LYS A O 1
ATOM 1649 N N . LEU A 1 202 ? -19.521 -1.022 26.085 1.00 96.69 202 LEU A N 1
ATOM 1650 C CA . LEU A 1 202 ? -19.000 0.117 25.348 1.00 96.69 202 LEU A CA 1
ATOM 1651 C C . LEU A 1 202 ? -19.826 0.384 24.083 1.00 96.69 202 LEU A C 1
ATOM 1653 O O . LEU A 1 202 ? -20.157 -0.534 23.327 1.00 96.69 202 LEU A O 1
ATOM 1657 N N . TYR A 1 203 ? -20.115 1.659 23.847 1.00 97.69 203 TYR A N 1
ATOM 1658 C CA . TYR A 1 203 ? -20.706 2.178 22.621 1.00 97.69 203 TYR A CA 1
ATOM 1659 C C . TYR A 1 203 ? -19.870 3.358 22.121 1.00 97.69 203 TYR A C 1
ATOM 1661 O O . TYR A 1 203 ? -19.298 4.105 22.912 1.00 97.69 203 TYR A O 1
ATOM 1669 N N . PHE A 1 204 ? -19.832 3.544 20.808 1.00 98.00 204 PHE A N 1
ATOM 1670 C CA . PHE A 1 204 ? -19.267 4.723 20.161 1.00 98.00 204 PHE A CA 1
ATOM 1671 C C . PHE A 1 204 ? -20.367 5.716 19.790 1.00 98.00 204 PHE A C 1
ATOM 1673 O O . PHE A 1 204 ? -21.503 5.309 19.536 1.00 98.00 204 PHE A O 1
ATOM 1680 N N . ASP A 1 205 ? -20.030 7.001 19.730 1.00 97.50 205 ASP A N 1
ATOM 1681 C CA . ASP A 1 205 ? -20.916 8.061 19.243 1.00 97.50 205 ASP A CA 1
ATOM 1682 C C . ASP A 1 205 ? -20.920 8.184 17.702 1.00 97.50 205 ASP A C 1
ATOM 1684 O O . ASP A 1 205 ? -20.329 7.380 16.973 1.00 97.50 205 ASP A O 1
ATOM 1688 N N . ARG A 1 206 ? -21.564 9.240 17.183 1.00 96.75 206 ARG A N 1
ATOM 1689 C CA . ARG A 1 206 ? -21.569 9.604 15.752 1.00 96.75 206 ARG A CA 1
ATOM 1690 C C . ARG A 1 206 ? -20.167 9.772 15.131 1.00 96.75 206 ARG A C 1
ATOM 1692 O O . ARG A 1 206 ? -20.074 9.781 13.900 1.00 96.75 206 ARG A O 1
ATOM 1699 N N . GLY A 1 207 ? -19.095 9.901 15.921 1.00 97.19 207 GLY A N 1
ATOM 1700 C CA . GLY A 1 207 ? -17.715 9.904 15.433 1.00 97.19 207 GLY A CA 1
ATOM 1701 C C . GLY A 1 207 ? -17.366 8.623 14.672 1.00 97.19 207 GLY A C 1
ATOM 1702 O O . GLY A 1 207 ? -16.745 8.699 13.612 1.00 97.19 207 GLY A O 1
ATOM 1703 N N . TRP A 1 208 ? -17.869 7.468 15.127 1.00 97.38 208 TRP A N 1
ATOM 1704 C CA . TRP A 1 208 ? -17.693 6.188 14.434 1.00 97.38 208 TRP A CA 1
ATOM 1705 C C . TRP A 1 208 ? -18.254 6.213 13.008 1.00 97.38 208 TRP A C 1
ATOM 1707 O O . TRP A 1 208 ? -17.573 5.812 12.071 1.00 97.38 208 TRP A O 1
ATOM 1717 N N . TYR A 1 209 ? -19.472 6.723 12.808 1.00 96.62 209 TYR A N 1
ATOM 1718 C CA . TYR A 1 209 ? -20.071 6.781 11.470 1.00 96.62 209 TYR A CA 1
ATOM 1719 C C . TYR A 1 209 ? -19.355 7.761 10.543 1.00 96.62 209 TYR A C 1
ATOM 1721 O O . TYR A 1 209 ? -19.251 7.499 9.348 1.00 96.62 209 TYR A O 1
ATOM 1729 N N . ARG A 1 210 ? -18.820 8.870 11.074 1.00 96.12 210 ARG A N 1
ATOM 1730 C CA . ARG A 1 210 ? -17.965 9.769 10.283 1.00 96.12 210 ARG A CA 1
ATOM 1731 C C . ARG A 1 210 ? -16.715 9.038 9.800 1.00 96.12 210 ARG A C 1
ATOM 1733 O O . ARG A 1 210 ? -16.407 9.129 8.621 1.00 96.12 210 ARG A O 1
ATOM 1740 N N . PHE A 1 211 ? -16.060 8.290 10.684 1.00 96.50 211 PHE A N 1
ATOM 1741 C CA . PHE A 1 211 ? -14.894 7.469 10.367 1.00 96.50 211 PHE A CA 1
ATOM 1742 C C . PHE A 1 211 ? -15.216 6.361 9.342 1.00 96.50 211 PHE A C 1
ATOM 1744 O O . PHE A 1 211 ? -14.609 6.320 8.275 1.00 96.50 211 PHE A O 1
ATOM 1751 N N . ALA A 1 212 ? -16.236 5.538 9.603 1.00 95.62 212 ALA A N 1
ATOM 1752 C CA . ALA A 1 212 ? -16.648 4.438 8.728 1.00 95.62 212 ALA A CA 1
ATOM 1753 C C . ALA A 1 212 ? -17.114 4.911 7.339 1.00 95.62 212 ALA A C 1
ATOM 1755 O O . ALA A 1 212 ? -16.768 4.304 6.327 1.00 95.62 212 ALA A O 1
ATOM 1756 N N . LYS A 1 213 ? -17.856 6.028 7.266 1.00 94.31 213 LYS A N 1
ATOM 1757 C CA . LYS A 1 213 ? -18.240 6.642 5.986 1.00 94.31 213 LYS A CA 1
ATOM 1758 C C . LYS A 1 213 ? -17.016 7.157 5.227 1.00 94.31 213 LYS A C 1
ATOM 1760 O O . LYS A 1 213 ? -16.956 7.012 4.014 1.00 94.31 213 LYS A O 1
ATOM 1765 N N . ALA A 1 214 ? -16.065 7.769 5.926 1.00 92.56 214 ALA A N 1
ATOM 1766 C CA . ALA A 1 214 ? -14.888 8.366 5.307 1.00 92.56 214 ALA A CA 1
ATOM 1767 C C . ALA A 1 214 ? -13.889 7.302 4.798 1.00 92.56 214 ALA A C 1
ATOM 1769 O O . ALA A 1 214 ? -13.261 7.508 3.767 1.00 92.56 214 ALA A O 1
ATOM 1770 N N . GLY A 1 215 ? -13.816 6.134 5.447 1.00 90.88 215 GLY A N 1
ATOM 1771 C CA . GLY A 1 215 ? -13.104 4.958 4.929 1.00 90.88 215 GLY A CA 1
ATOM 1772 C C . GLY A 1 215 ? -13.860 4.136 3.877 1.00 90.88 215 GLY A C 1
ATOM 1773 O O . GLY A 1 215 ? -13.298 3.168 3.377 1.00 90.88 215 GLY A O 1
ATOM 1774 N N . ASN A 1 216 ? -15.108 4.502 3.553 1.00 91.81 216 ASN A N 1
ATOM 1775 C CA . ASN A 1 216 ? -16.024 3.764 2.674 1.00 91.81 216 ASN A CA 1
ATOM 1776 C C . ASN A 1 216 ? -16.277 2.298 3.098 1.00 91.81 216 ASN A C 1
ATOM 1778 O O . ASN A 1 216 ? -16.185 1.390 2.281 1.00 91.81 216 ASN A O 1
ATOM 1782 N N . PHE A 1 217 ? -16.579 2.058 4.381 1.00 92.94 217 PHE A N 1
ATOM 1783 C CA . PHE A 1 217 ? -16.736 0.695 4.915 1.00 92.94 217 PHE A CA 1
ATOM 1784 C C . PHE A 1 217 ? -17.937 -0.037 4.289 1.00 92.94 217 PHE A C 1
ATOM 1786 O O . PHE A 1 217 ? -19.092 0.368 4.475 1.00 92.94 217 PHE A O 1
ATOM 1793 N N . GLY A 1 218 ? -17.664 -1.164 3.635 1.00 90.44 218 GLY A N 1
ATOM 1794 C CA . GLY A 1 218 ? -18.644 -2.129 3.157 1.00 90.44 218 GLY A CA 1
ATOM 1795 C C . GLY A 1 218 ? -19.184 -3.052 4.255 1.00 90.44 218 GLY A C 1
ATOM 1796 O O . GLY A 1 218 ? -18.789 -3.013 5.424 1.00 90.44 218 GLY A O 1
ATOM 1797 N N . ILE A 1 219 ? -20.135 -3.907 3.872 1.00 90.81 219 ILE A N 1
ATOM 1798 C CA . ILE A 1 219 ? -20.621 -5.002 4.721 1.00 90.81 219 ILE A CA 1
ATOM 1799 C C . ILE A 1 219 ? -19.728 -6.211 4.460 1.00 90.81 219 ILE A C 1
ATOM 1801 O O . ILE A 1 219 ? -19.680 -6.682 3.331 1.00 90.81 219 ILE A O 1
ATOM 1805 N N . GLY A 1 220 ? -19.100 -6.751 5.504 1.00 88.38 220 GLY A N 1
ATOM 1806 C CA . GLY A 1 220 ? -18.212 -7.914 5.380 1.00 88.38 220 GLY A CA 1
ATOM 1807 C C . GLY A 1 220 ? -16.725 -7.573 5.273 1.00 88.38 220 GLY A C 1
ATOM 1808 O O . GLY A 1 220 ? -15.904 -8.474 5.409 1.00 88.38 220 GLY A O 1
ATOM 1809 N N . ASP A 1 221 ? -16.371 -6.296 5.112 1.00 92.38 221 ASP A N 1
ATOM 1810 C CA . ASP A 1 221 ? -14.984 -5.830 5.218 1.00 92.38 221 ASP A CA 1
ATOM 1811 C C . ASP A 1 221 ? -14.409 -6.144 6.606 1.00 92.38 221 ASP A C 1
ATOM 1813 O O . ASP A 1 221 ? -15.127 -6.099 7.606 1.00 92.38 221 ASP A O 1
ATOM 1817 N N . ALA A 1 222 ? -13.109 -6.413 6.695 1.00 91.12 222 ALA A N 1
ATOM 1818 C CA . ALA A 1 222 ? -12.430 -6.590 7.976 1.00 91.12 222 ALA A CA 1
ATOM 1819 C C . ALA A 1 222 ? -11.656 -5.319 8.346 1.00 91.12 222 ALA A C 1
ATOM 1821 O O . ALA A 1 222 ? -10.735 -4.909 7.643 1.00 91.12 222 ALA A O 1
ATOM 1822 N N . VAL A 1 223 ? -12.018 -4.697 9.467 1.00 92.94 223 VAL A N 1
ATOM 1823 C CA . VAL A 1 223 ? -11.351 -3.511 10.016 1.00 92.94 223 VAL A CA 1
ATOM 1824 C C . VAL A 1 223 ? -10.494 -3.948 11.196 1.00 92.94 223 VAL A C 1
ATOM 1826 O O . VAL A 1 223 ? -11.012 -4.325 12.250 1.00 92.94 223 VAL A O 1
ATOM 1829 N N . VAL A 1 224 ? -9.177 -3.917 11.018 1.00 90.75 224 VAL A N 1
ATOM 1830 C CA . VAL A 1 224 ? -8.202 -4.353 12.021 1.00 90.75 224 VAL A CA 1
ATOM 1831 C C . VAL A 1 224 ? -7.621 -3.129 12.725 1.00 90.75 224 VAL A C 1
ATOM 1833 O O . VAL A 1 224 ? -7.244 -2.159 12.073 1.00 90.75 224 VAL A O 1
ATOM 1836 N N . PHE A 1 225 ? -7.584 -3.155 14.057 1.00 91.31 225 PHE A N 1
ATOM 1837 C CA . PHE A 1 225 ? -7.097 -2.062 14.897 1.00 91.31 225 PHE A CA 1
ATOM 1838 C C . PHE A 1 225 ? -5.755 -2.403 15.547 1.00 91.31 225 PHE A C 1
ATOM 1840 O O . PHE A 1 225 ? -5.557 -3.489 16.102 1.00 91.31 225 PHE A O 1
ATOM 1847 N N . HIS A 1 226 ? -4.861 -1.417 15.539 1.00 85.88 226 HIS A N 1
ATOM 1848 C CA . HIS A 1 226 ? -3.485 -1.513 16.012 1.00 85.88 226 HIS A CA 1
ATOM 1849 C C . HIS A 1 226 ? -3.199 -0.379 16.996 1.00 85.88 226 HIS A C 1
ATOM 1851 O O . HIS A 1 226 ? -3.562 0.775 16.757 1.00 85.88 226 HIS A O 1
ATOM 1857 N N . LYS A 1 227 ? -2.543 -0.698 18.115 1.00 85.81 227 LYS A N 1
ATOM 1858 C CA . LYS A 1 227 ? -2.064 0.303 19.073 1.00 85.81 227 LYS A CA 1
ATOM 1859 C C . LYS A 1 227 ? -0.954 1.114 18.421 1.00 85.81 227 LYS A C 1
ATOM 1861 O O . LYS A 1 227 ? -0.100 0.561 17.736 1.00 85.81 227 LYS A O 1
ATOM 1866 N N . THR A 1 228 ? -0.960 2.415 18.672 1.00 85.94 228 THR A N 1
ATOM 1867 C CA . THR A 1 228 ? 0.198 3.269 18.401 1.00 85.94 228 THR A CA 1
ATOM 1868 C C . THR A 1 228 ? 0.963 3.518 19.701 1.00 85.94 228 THR A C 1
ATOM 1870 O O . THR A 1 228 ? 0.474 3.198 20.784 1.00 85.94 228 THR A O 1
ATOM 1873 N N . GLU A 1 229 ? 2.139 4.134 19.609 1.00 83.88 229 GLU A N 1
ATOM 1874 C CA . GLU A 1 229 ? 2.884 4.642 20.774 1.00 83.88 229 GLU A CA 1
ATOM 1875 C C . GLU A 1 229 ? 2.091 5.700 21.568 1.00 83.88 229 GLU A C 1
ATOM 1877 O O . GLU A 1 229 ? 2.370 5.952 22.738 1.00 83.88 229 GLU A O 1
ATOM 1882 N N . TRP A 1 230 ? 1.077 6.309 20.945 1.00 86.94 230 TRP A N 1
ATOM 1883 C CA . TRP A 1 230 ? 0.232 7.334 21.541 1.00 86.94 230 TRP A CA 1
ATOM 1884 C C . TRP A 1 230 ? -0.980 6.694 22.237 1.00 86.94 230 TRP A C 1
ATOM 1886 O O . TRP A 1 230 ? -1.812 6.072 21.564 1.00 86.94 230 TRP A O 1
ATOM 1896 N N . PRO A 1 231 ? -1.153 6.879 23.562 1.00 87.38 231 PRO A N 1
ATOM 1897 C CA . PRO A 1 231 ? -2.317 6.374 24.281 1.00 87.38 231 PRO A CA 1
ATOM 1898 C C . PRO A 1 231 ? -3.633 6.822 23.639 1.00 87.38 231 PRO A C 1
ATOM 1900 O O . PRO A 1 231 ? -3.759 7.957 23.178 1.00 87.38 231 PRO A O 1
ATOM 1903 N N . GLN A 1 232 ? -4.623 5.925 23.623 1.00 92.44 232 GLN A N 1
ATOM 1904 C CA . GLN A 1 232 ? -5.959 6.143 23.041 1.00 92.44 232 GLN A CA 1
ATOM 1905 C C . GLN A 1 232 ? -5.982 6.429 21.524 1.00 92.44 232 GLN A C 1
ATOM 1907 O O . GLN A 1 232 ? -7.067 6.647 20.981 1.00 92.44 232 GLN A O 1
ATOM 1912 N N . LYS A 1 233 ? -4.838 6.413 20.818 1.00 93.62 233 LYS A N 1
ATOM 1913 C CA . LYS A 1 233 ? -4.776 6.486 19.351 1.00 93.62 233 LYS A CA 1
ATOM 1914 C C . LYS A 1 233 ? -4.510 5.102 18.764 1.00 93.62 233 LYS A C 1
ATOM 1916 O O . LYS A 1 233 ? -3.506 4.461 19.080 1.00 93.62 233 LYS A O 1
ATOM 1921 N N . PHE A 1 234 ? -5.383 4.696 17.850 1.00 92.50 234 PHE A N 1
ATOM 1922 C CA . PHE A 1 234 ? -5.298 3.431 17.134 1.00 92.50 234 PHE A CA 1
ATOM 1923 C C . PHE A 1 234 ? -5.254 3.676 15.628 1.00 92.50 234 PHE A C 1
ATOM 1925 O O . PHE A 1 234 ? -6.016 4.489 15.099 1.00 92.50 234 PHE A O 1
ATOM 1932 N N . ILE A 1 235 ? -4.371 2.952 14.946 1.00 91.56 235 ILE A N 1
ATOM 1933 C CA . ILE A 1 235 ? -4.385 2.840 13.487 1.00 91.56 235 ILE A CA 1
ATOM 1934 C C . ILE A 1 235 ? -5.388 1.754 13.110 1.00 91.56 235 ILE A C 1
ATOM 1936 O O . ILE A 1 235 ? -5.465 0.721 13.775 1.00 91.56 235 ILE A O 1
ATOM 1940 N N . ALA A 1 236 ? -6.158 2.004 12.061 1.00 93.00 236 ALA A N 1
ATOM 1941 C CA . ALA A 1 236 ? -7.147 1.096 11.522 1.00 93.00 236 ALA A CA 1
ATOM 1942 C C . ALA A 1 236 ? -6.800 0.749 10.073 1.00 93.00 236 ALA A C 1
ATOM 1944 O O . ALA A 1 236 ? -6.715 1.635 9.224 1.00 93.00 236 ALA A O 1
ATOM 1945 N N . THR A 1 237 ? -6.654 -0.541 9.795 1.00 91.94 237 THR A N 1
ATOM 1946 C CA . THR A 1 237 ? -6.454 -1.073 8.447 1.00 91.94 237 THR A CA 1
ATOM 1947 C C . THR A 1 237 ? -7.751 -1.705 7.969 1.00 91.94 237 THR A C 1
ATOM 1949 O O . THR A 1 237 ? -8.344 -2.510 8.687 1.00 91.94 237 THR A O 1
ATOM 1952 N N . ILE A 1 238 ? -8.197 -1.351 6.766 1.00 91.00 238 ILE A N 1
ATOM 1953 C CA . ILE A 1 238 ? -9.408 -1.911 6.157 1.00 91.00 238 ILE A CA 1
ATOM 1954 C C . ILE A 1 238 ? -8.975 -2.939 5.120 1.00 91.00 238 ILE A C 1
ATOM 1956 O O . ILE A 1 238 ? -8.197 -2.614 4.227 1.00 91.00 238 ILE A O 1
ATOM 1960 N N . PHE A 1 239 ? -9.504 -4.151 5.230 1.00 88.06 239 PHE A N 1
ATOM 1961 C CA . PHE A 1 239 ? -9.450 -5.174 4.196 1.00 88.06 239 PHE A CA 1
ATOM 1962 C C . PHE A 1 239 ? -10.826 -5.259 3.550 1.00 88.06 239 PHE A C 1
ATOM 1964 O O . PHE A 1 239 ? -11.776 -5.781 4.138 1.00 88.06 239 PHE A O 1
ATOM 1971 N N . GLU A 1 240 ? -10.921 -4.687 2.356 1.00 86.56 240 GLU A N 1
ATOM 1972 C CA . GLU A 1 240 ? -12.141 -4.658 1.557 1.00 86.56 240 GLU A CA 1
ATOM 1973 C C . GLU A 1 240 ? -12.502 -6.084 1.127 1.00 86.56 240 GLU A C 1
ATOM 1975 O O . GLU A 1 240 ? -11.695 -6.799 0.528 1.00 86.56 240 GLU A O 1
ATOM 1980 N N . SER A 1 241 ? -13.725 -6.501 1.444 1.00 82.31 241 SER A N 1
ATOM 1981 C CA . SER A 1 241 ? -14.239 -7.848 1.169 1.00 82.31 241 SER A CA 1
ATOM 1982 C C . SER A 1 241 ? -14.188 -8.209 -0.320 1.00 82.31 241 SER A C 1
ATOM 1984 O O . SER A 1 241 ? -13.881 -9.347 -0.671 1.00 82.31 241 SER A O 1
ATOM 1986 N N . GLU A 1 242 ? -14.406 -7.224 -1.191 1.00 74.19 242 GLU A N 1
ATOM 1987 C CA . GLU A 1 242 ? -14.263 -7.344 -2.644 1.00 74.19 242 GLU A CA 1
ATOM 1988 C C . GLU A 1 242 ? -12.807 -7.557 -3.094 1.00 74.19 242 GLU A C 1
ATOM 1990 O O . GLU A 1 242 ? -12.552 -8.320 -4.022 1.00 74.19 242 GLU A O 1
ATOM 1995 N N . VAL A 1 243 ? -11.826 -6.925 -2.441 1.00 71.00 243 VAL A N 1
ATOM 1996 C CA . VAL A 1 243 ? -10.409 -7.141 -2.778 1.00 71.00 243 VAL A CA 1
ATOM 1997 C C . VAL A 1 243 ? -9.973 -8.534 -2.337 1.00 71.00 243 VAL A C 1
ATOM 1999 O O . VAL A 1 243 ? -9.374 -9.260 -3.127 1.00 71.00 243 VAL A O 1
ATOM 2002 N N . LEU A 1 244 ? -10.340 -8.948 -1.118 1.00 69.75 244 LEU A N 1
ATOM 2003 C CA . LEU A 1 244 ? -10.073 -10.302 -0.621 1.00 69.75 244 LEU A CA 1
ATOM 2004 C C . LEU A 1 244 ? -10.679 -11.374 -1.539 1.00 69.75 244 LEU A C 1
ATOM 2006 O O . LEU A 1 244 ? -10.021 -12.371 -1.835 1.00 69.75 244 LEU A O 1
ATOM 2010 N N . SER A 1 245 ? -11.906 -11.167 -2.031 1.00 67.44 245 SER A N 1
ATOM 2011 C CA . SER A 1 245 ? -12.545 -12.122 -2.940 1.00 67.44 245 SER A CA 1
ATOM 2012 C C . SER A 1 245 ? -11.886 -12.177 -4.320 1.00 67.44 245 SER A C 1
ATOM 2014 O O . SER A 1 245 ? -11.903 -13.243 -4.923 1.00 67.44 245 SER A O 1
ATOM 2016 N N . LYS A 1 246 ? -11.274 -11.084 -4.806 1.00 65.12 246 LYS A N 1
ATOM 2017 C CA . LYS A 1 246 ? -10.627 -10.988 -6.132 1.00 65.12 246 LYS A CA 1
ATOM 2018 C C . LYS A 1 246 ? -9.153 -11.406 -6.159 1.00 65.12 246 LYS A C 1
ATOM 2020 O O . LYS A 1 246 ? -8.707 -11.960 -7.166 1.00 65.12 246 LYS A O 1
ATOM 2025 N N . CYS A 1 247 ? -8.401 -11.169 -5.082 1.00 60.88 247 CYS A N 1
ATOM 2026 C CA . CYS A 1 247 ? -7.012 -11.629 -4.953 1.00 60.88 247 CYS A CA 1
ATOM 2027 C C . CYS A 1 247 ? -6.915 -13.164 -4.976 1.00 60.88 247 CYS A C 1
ATOM 2029 O O . CYS A 1 247 ? -5.954 -13.711 -5.505 1.00 60.88 247 CYS A O 1
ATOM 2031 N N . ASN A 1 248 ? -7.937 -13.861 -4.474 1.00 56.19 248 ASN A N 1
ATOM 2032 C CA . ASN A 1 248 ? -7.923 -15.314 -4.292 1.00 56.19 248 ASN A CA 1
ATOM 2033 C C . ASN A 1 248 ? -8.367 -16.134 -5.525 1.00 56.19 248 ASN A C 1
ATOM 2035 O O . ASN A 1 248 ? -8.441 -17.357 -5.425 1.00 56.19 248 ASN A O 1
ATOM 2039 N N . VAL A 1 249 ? -8.702 -15.497 -6.657 1.00 56.78 249 VAL A N 1
ATOM 2040 C CA . VAL A 1 249 ? -9.252 -16.186 -7.852 1.00 56.78 249 VAL A CA 1
ATOM 2041 C C . VAL A 1 249 ? -8.163 -16.626 -8.834 1.00 56.78 249 VAL A C 1
ATOM 2043 O O . VAL A 1 249 ? -8.357 -17.586 -9.572 1.00 56.78 249 VAL A O 1
ATOM 2046 N N . SER A 1 250 ? -7.041 -15.905 -8.892 1.00 51.28 250 SER A N 1
ATOM 2047 C CA . SER A 1 250 ? -5.828 -16.290 -9.632 1.00 51.28 250 SER A CA 1
ATOM 2048 C C . SER A 1 250 ? -4.725 -15.247 -9.437 1.00 51.28 250 SER A C 1
ATOM 2050 O O . SER A 1 250 ? -4.857 -14.105 -9.883 1.00 51.28 250 SER A O 1
ATOM 2052 N N . GLY A 1 251 ? -3.598 -15.648 -8.847 1.00 52.22 251 GLY A N 1
ATOM 2053 C CA . GLY A 1 251 ? -2.322 -14.977 -9.090 1.00 52.22 251 GLY A CA 1
ATOM 2054 C C . GLY A 1 251 ? -1.903 -15.222 -10.540 1.00 52.22 251 GLY A C 1
ATOM 2055 O O . GLY A 1 251 ? -1.451 -16.310 -10.872 1.00 52.22 251 GLY A O 1
ATOM 2056 N N . VAL A 1 252 ? -2.080 -14.240 -11.431 1.00 45.50 252 VAL A N 1
ATOM 2057 C CA . VAL A 1 252 ? -1.880 -14.432 -12.891 1.00 45.50 252 VAL A CA 1
ATOM 2058 C C . VAL A 1 252 ? -0.391 -14.506 -13.294 1.00 45.50 252 VAL A C 1
ATOM 2060 O O . VAL A 1 252 ? -0.069 -14.521 -14.480 1.00 45.50 252 VAL A O 1
ATOM 2063 N N . GLY A 1 253 ? 0.522 -14.562 -12.319 1.00 46.38 253 GLY A N 1
ATOM 2064 C CA . GLY A 1 253 ? 1.934 -14.873 -12.528 1.00 46.38 253 GLY A CA 1
ATOM 2065 C C . GLY A 1 253 ? 2.226 -16.372 -12.683 1.00 46.38 253 GLY A C 1
ATOM 2066 O O . GLY A 1 253 ? 3.189 -16.717 -13.367 1.00 46.38 253 GLY A O 1
ATOM 2067 N N . GLN A 1 254 ? 1.419 -17.271 -12.095 1.00 52.19 254 GLN A N 1
ATOM 2068 C CA . GLN A 1 254 ? 1.694 -18.719 -12.082 1.00 52.19 254 GLN A CA 1
ATOM 2069 C C . GLN A 1 254 ? 0.433 -19.586 -12.257 1.00 52.19 254 GLN A C 1
ATOM 2071 O O . GLN A 1 254 ? -0.685 -19.195 -11.928 1.00 52.19 254 GLN A O 1
ATOM 2076 N N . ARG A 1 255 ? 0.617 -20.791 -12.825 1.00 50.94 255 ARG A N 1
ATOM 2077 C CA . ARG A 1 255 ? -0.475 -21.719 -13.210 1.00 50.94 255 ARG A CA 1
ATOM 2078 C C . ARG A 1 255 ? -1.242 -22.305 -12.017 1.00 50.94 255 ARG A C 1
ATOM 2080 O O . ARG A 1 255 ? -2.288 -22.911 -12.215 1.00 50.94 255 ARG A O 1
ATOM 2087 N N . ASP A 1 256 ? -0.701 -22.165 -10.813 1.00 59.16 256 ASP A N 1
ATOM 2088 C CA . ASP A 1 256 ? -1.240 -22.676 -9.551 1.00 59.16 256 ASP A CA 1
ATOM 2089 C C . ASP A 1 256 ? -2.225 -21.707 -8.870 1.00 59.16 256 ASP A C 1
ATOM 2091 O O . ASP A 1 256 ? -2.887 -22.080 -7.903 1.00 59.16 256 ASP A O 1
ATOM 2095 N N . GLY A 1 257 ? -2.347 -20.476 -9.379 1.00 65.00 257 GLY A N 1
ATOM 2096 C CA . GLY A 1 257 ? -3.257 -19.461 -8.858 1.00 65.00 257 GLY A CA 1
ATOM 2097 C C . GLY A 1 257 ? -2.798 -18.793 -7.559 1.00 65.00 257 GLY A C 1
ATOM 2098 O O . GLY A 1 257 ? -3.556 -17.980 -7.023 1.00 65.00 257 GLY A O 1
ATOM 2099 N N . VAL A 1 258 ? -1.580 -19.060 -7.076 1.00 75.25 258 VAL A N 1
ATOM 2100 C CA . VAL A 1 258 ? -1.055 -18.450 -5.847 1.00 75.25 258 VAL A CA 1
ATOM 2101 C C . VAL A 1 258 ? -0.342 -17.134 -6.166 1.00 75.25 258 VAL A C 1
ATOM 2103 O O . VAL A 1 258 ? 0.519 -17.060 -7.035 1.00 75.25 258 VAL A O 1
ATOM 2106 N N . MET A 1 259 ? -0.707 -16.064 -5.456 1.00 82.19 259 MET A N 1
ATOM 2107 C CA . MET A 1 259 ? -0.118 -14.736 -5.656 1.00 82.19 259 MET A CA 1
ATOM 2108 C C . MET A 1 259 ? 1.276 -14.618 -5.023 1.00 82.19 259 MET A C 1
ATOM 2110 O O . MET A 1 259 ? 1.494 -15.062 -3.891 1.00 82.19 259 MET A O 1
ATOM 2114 N N . GLU A 1 260 ? 2.203 -13.948 -5.710 1.00 90.00 260 GLU A N 1
ATOM 2115 C CA . GLU A 1 260 ? 3.457 -13.507 -5.093 1.00 90.00 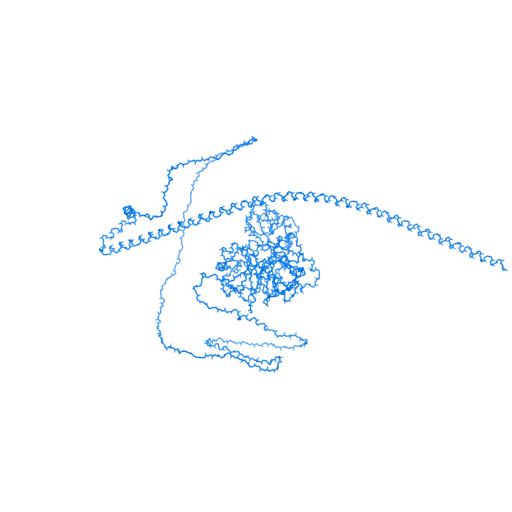260 GLU A CA 1
ATOM 2116 C C . GLU A 1 260 ? 3.171 -12.431 -4.029 1.00 90.00 260 GLU A C 1
ATOM 2118 O O . GLU A 1 260 ? 2.152 -11.732 -4.071 1.00 90.00 260 GLU A O 1
ATOM 2123 N N . TRP A 1 261 ? 4.058 -12.277 -3.047 1.00 92.94 261 TRP A N 1
ATOM 2124 C CA . TRP A 1 261 ? 3.875 -11.298 -1.970 1.00 92.94 261 TRP A CA 1
ATOM 2125 C C . TRP A 1 261 ? 5.182 -10.638 -1.551 1.00 92.94 261 TRP A C 1
ATOM 2127 O O . TRP A 1 261 ? 6.265 -11.127 -1.854 1.00 92.94 261 TRP A O 1
ATOM 2137 N N . PHE A 1 262 ? 5.090 -9.501 -0.861 1.00 94.94 262 PHE A N 1
ATOM 2138 C CA . PHE A 1 262 ? 6.258 -8.746 -0.428 1.00 94.94 262 PHE A CA 1
ATOM 2139 C C . PHE A 1 262 ? 6.120 -8.167 0.982 1.00 94.94 262 PHE A C 1
ATOM 2141 O O . PHE A 1 262 ? 5.026 -7.909 1.490 1.00 94.94 262 PHE A O 1
ATOM 2148 N N . LYS A 1 263 ? 7.272 -7.938 1.611 1.00 95.06 263 LYS A N 1
ATOM 2149 C CA . LYS A 1 263 ? 7.426 -7.260 2.904 1.00 95.06 263 LYS A CA 1
ATOM 2150 C C . LYS A 1 263 ? 8.538 -6.227 2.803 1.00 95.06 263 LYS A C 1
ATOM 2152 O O . LYS A 1 263 ? 9.461 -6.384 2.011 1.00 95.06 263 LYS A O 1
ATOM 2157 N N . MET A 1 264 ? 8.477 -5.194 3.635 1.00 93.19 264 MET A N 1
ATOM 2158 C CA . MET A 1 264 ? 9.609 -4.297 3.861 1.00 93.19 264 MET A CA 1
ATOM 2159 C C . MET A 1 264 ? 10.217 -4.625 5.218 1.00 93.19 264 MET A C 1
ATOM 2161 O O . MET A 1 264 ? 9.504 -4.768 6.214 1.00 93.19 264 MET A O 1
ATOM 2165 N N . ALA A 1 265 ? 11.536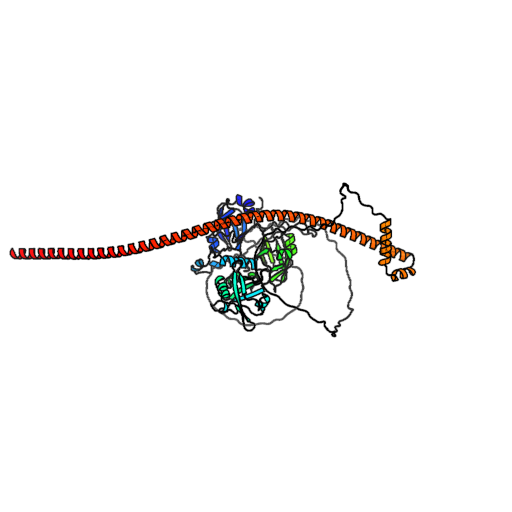 -4.771 5.255 1.00 92.50 265 ALA A N 1
ATOM 2166 C CA . ALA A 1 265 ? 12.268 -5.112 6.458 1.00 92.50 265 ALA A CA 1
ATOM 2167 C C . ALA A 1 265 ? 12.060 -4.030 7.528 1.00 92.50 265 ALA A C 1
ATOM 2169 O O . ALA A 1 265 ? 12.375 -2.856 7.335 1.00 92.50 265 ALA A O 1
ATOM 2170 N N . SER A 1 266 ? 11.498 -4.422 8.669 1.00 90.25 266 SER A N 1
ATOM 2171 C CA . SER A 1 266 ? 11.220 -3.517 9.786 1.00 90.25 266 SER A CA 1
ATOM 2172 C C . SER A 1 266 ? 12.305 -3.609 10.858 1.00 90.25 266 SER A C 1
ATOM 2174 O O . SER A 1 266 ? 12.906 -4.674 11.010 1.00 90.25 266 SER A O 1
ATOM 2176 N N . PRO A 1 267 ? 12.531 -2.565 11.679 1.00 88.62 267 PRO A N 1
ATOM 2177 C CA . PRO A 1 267 ? 13.492 -2.640 12.783 1.00 88.62 267 PRO A CA 1
ATOM 2178 C C . PRO A 1 267 ? 13.225 -3.820 13.731 1.00 88.62 267 PRO A C 1
ATOM 2180 O O . PRO A 1 267 ? 14.157 -4.442 14.235 1.00 88.62 267 PRO A O 1
ATOM 2183 N N . THR A 1 268 ? 11.951 -4.179 13.931 1.00 88.06 268 THR A N 1
ATOM 2184 C CA . THR A 1 268 ? 11.562 -5.382 14.676 1.00 88.06 268 THR A CA 1
ATOM 2185 C C . THR A 1 268 ? 12.036 -6.650 13.971 1.00 88.06 268 THR A C 1
ATOM 2187 O O . THR A 1 268 ? 12.710 -7.450 14.611 1.00 88.06 268 THR A O 1
ATOM 2190 N N . PHE A 1 269 ? 11.755 -6.813 12.673 1.00 92.25 269 PHE A N 1
ATOM 2191 C CA . PHE A 1 269 ? 12.205 -7.964 11.883 1.00 92.25 269 PHE A CA 1
ATOM 2192 C C . PHE A 1 269 ? 13.735 -8.104 11.868 1.00 92.25 269 PHE A C 1
ATOM 2194 O O . PHE A 1 269 ? 14.237 -9.195 12.131 1.00 92.25 269 PHE A O 1
ATOM 2201 N N . ILE A 1 270 ? 14.477 -7.011 11.645 1.00 92.06 270 ILE A N 1
ATOM 2202 C CA . ILE A 1 270 ? 15.950 -7.004 11.667 1.00 92.06 270 ILE A CA 1
ATOM 2203 C C . ILE A 1 270 ? 16.483 -7.515 13.016 1.00 92.06 270 ILE A C 1
ATOM 2205 O O . ILE A 1 270 ? 17.384 -8.356 13.068 1.00 92.06 270 ILE A O 1
ATOM 2209 N N . CYS A 1 271 ? 15.895 -7.060 14.125 1.00 90.00 271 CYS A N 1
ATOM 2210 C CA . CYS A 1 271 ? 16.295 -7.476 15.467 1.00 90.00 271 CYS A CA 1
ATOM 2211 C C . CYS A 1 271 ? 15.890 -8.922 15.806 1.00 90.00 271 CYS A C 1
ATOM 2213 O O . CYS A 1 271 ? 16.681 -9.662 16.402 1.00 90.00 271 CYS A O 1
ATOM 2215 N N . THR A 1 272 ? 14.666 -9.347 15.484 1.00 91.81 272 THR A N 1
ATOM 2216 C CA . THR A 1 272 ? 14.115 -10.641 15.927 1.00 91.81 272 THR A CA 1
ATOM 2217 C C . THR A 1 272 ? 14.422 -11.788 14.967 1.00 91.81 272 THR A C 1
ATOM 2219 O O . THR A 1 272 ? 14.703 -12.896 15.422 1.00 91.81 272 THR A O 1
ATOM 2222 N N . GLY A 1 273 ? 14.426 -11.536 13.657 1.00 92.88 273 GLY A N 1
ATOM 2223 C CA . GLY A 1 273 ? 14.336 -12.578 12.634 1.00 92.88 273 GLY A CA 1
ATOM 2224 C C . GLY A 1 273 ? 12.945 -13.223 12.559 1.00 92.88 273 GLY A C 1
ATOM 2225 O O . GLY A 1 273 ? 12.845 -14.392 12.178 1.00 92.88 273 GLY A O 1
ATOM 2226 N N . GLU A 1 274 ? 11.903 -12.491 12.973 1.00 92.56 274 GLU A N 1
ATOM 2227 C CA . GLU A 1 274 ? 10.496 -12.908 12.960 1.00 92.56 274 GLU A CA 1
ATOM 2228 C C . GLU A 1 274 ? 9.670 -12.003 12.037 1.00 92.56 274 GLU A C 1
ATOM 2230 O O . GLU A 1 274 ? 9.735 -10.772 12.137 1.00 92.56 274 GLU A O 1
ATOM 2235 N N . MET A 1 275 ? 8.874 -12.604 11.152 1.00 92.19 275 MET A N 1
ATOM 2236 C CA . MET A 1 275 ? 8.114 -11.876 10.135 1.00 92.19 275 MET A CA 1
ATOM 2237 C C . MET A 1 275 ? 6.695 -12.424 9.984 1.00 92.19 275 MET A C 1
ATOM 2239 O O . MET A 1 275 ? 6.510 -13.618 9.766 1.00 92.19 275 MET A O 1
ATOM 2243 N N . GLU A 1 276 ? 5.704 -11.538 10.059 1.00 91.06 276 GLU A N 1
ATOM 2244 C CA . GLU A 1 276 ? 4.301 -11.843 9.754 1.00 91.06 276 GLU A CA 1
ATOM 2245 C C . GLU A 1 276 ? 4.088 -11.857 8.232 1.00 91.06 276 GLU A C 1
ATOM 2247 O O . GLU A 1 276 ? 4.476 -10.903 7.545 1.00 91.06 276 GLU A O 1
ATOM 2252 N N . ILE A 1 277 ? 3.475 -12.925 7.719 1.00 89.94 277 ILE A N 1
ATOM 2253 C CA . ILE A 1 277 ? 3.091 -13.070 6.308 1.00 89.94 277 ILE A CA 1
ATOM 2254 C C . ILE A 1 277 ? 1.856 -12.186 6.036 1.00 89.94 277 ILE A C 1
ATOM 2256 O O . ILE A 1 277 ? 0.967 -12.136 6.889 1.00 89.94 277 ILE A O 1
ATOM 2260 N N . PRO A 1 278 ? 1.758 -11.488 4.884 1.00 89.44 278 PRO A N 1
ATOM 2261 C CA . PRO A 1 278 ? 0.606 -10.650 4.560 1.00 89.44 278 PRO A CA 1
ATOM 2262 C C . PRO A 1 278 ? -0.729 -11.389 4.699 1.00 89.44 278 PRO A C 1
ATOM 2264 O O . PRO A 1 278 ? -0.912 -12.486 4.168 1.00 89.44 278 PRO A O 1
ATOM 2267 N N . ARG A 1 279 ? -1.691 -10.753 5.378 1.00 84.38 279 ARG A N 1
ATOM 2268 C CA . ARG A 1 279 ? -2.988 -11.357 5.729 1.00 84.38 279 ARG A CA 1
ATOM 2269 C C . ARG A 1 279 ? -3.731 -11.932 4.520 1.00 84.38 279 ARG A C 1
ATOM 2271 O O . ARG A 1 279 ? -4.359 -12.979 4.639 1.00 84.38 279 ARG A O 1
ATOM 2278 N 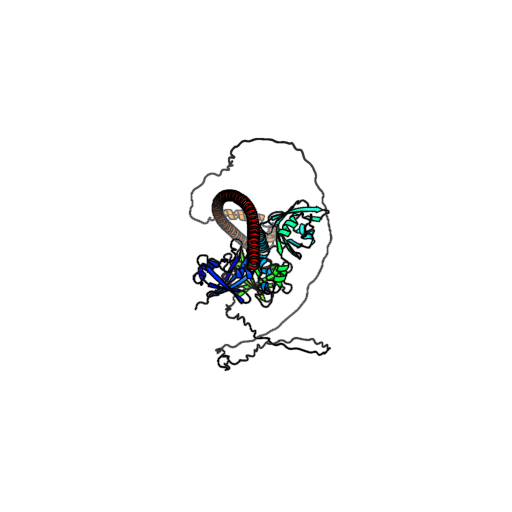N . VAL A 1 280 ? -3.681 -11.241 3.379 1.00 82.81 280 VAL A N 1
ATOM 2279 C CA . VAL A 1 280 ? -4.385 -11.657 2.153 1.00 82.81 280 VAL A CA 1
ATOM 2280 C C . VAL A 1 280 ? -3.870 -13.015 1.671 1.00 82.81 280 VAL A C 1
ATOM 2282 O O . VAL A 1 280 ? -4.668 -13.899 1.377 1.00 82.81 280 VAL A O 1
ATOM 2285 N N . PHE A 1 281 ? -2.550 -13.225 1.710 1.00 84.44 281 PHE A N 1
ATOM 2286 C CA . PHE A 1 281 ? -1.925 -14.497 1.353 1.00 84.44 281 PHE A CA 1
ATOM 2287 C C . PHE A 1 281 ? -2.337 -15.625 2.311 1.00 84.44 281 PHE A C 1
ATOM 2289 O O . PHE A 1 281 ? -2.690 -16.718 1.878 1.00 84.44 281 PHE A O 1
ATOM 2296 N N . THR A 1 282 ? -2.377 -15.371 3.624 1.00 81.00 282 THR A N 1
ATOM 2297 C CA . THR A 1 282 ? -2.758 -16.407 4.606 1.00 81.00 282 THR A CA 1
ATOM 2298 C C . THR A 1 282 ? -4.260 -16.703 4.659 1.00 81.00 282 THR A C 1
ATOM 2300 O O . THR A 1 282 ? -4.679 -17.598 5.388 1.00 81.00 282 THR A O 1
ATOM 2303 N N . GLN A 1 283 ? -5.081 -15.950 3.920 1.00 79.19 283 GLN A N 1
ATOM 2304 C CA . GLN A 1 283 ? -6.521 -16.186 3.764 1.00 79.19 283 GLN A CA 1
ATOM 2305 C C . GLN A 1 283 ? -6.872 -16.951 2.473 1.00 79.19 283 GLN A C 1
ATOM 2307 O O . GLN A 1 283 ? -8.054 -17.158 2.193 1.00 79.19 283 GLN A O 1
ATOM 2312 N N . LEU A 1 284 ? -5.871 -17.425 1.721 1.00 76.62 284 LEU A N 1
ATOM 2313 C CA . LEU A 1 284 ? -6.054 -18.370 0.618 1.00 76.62 284 LEU A CA 1
ATOM 2314 C C . LEU A 1 284 ? -6.569 -19.718 1.147 1.00 76.62 284 LEU A C 1
ATOM 2316 O O . LEU A 1 284 ? -5.856 -20.459 1.816 1.00 76.62 284 LEU A O 1
ATOM 2320 N N . SER A 1 285 ? -7.818 -20.064 0.833 1.00 66.75 285 SER A N 1
ATOM 2321 C CA . SER A 1 285 ? -8.464 -21.293 1.326 1.00 66.75 285 SER A CA 1
ATOM 2322 C C . SER A 1 285 ? -7.866 -22.586 0.759 1.00 66.75 285 SER A C 1
ATOM 2324 O O . SER A 1 285 ? -7.942 -23.629 1.410 1.00 66.75 285 SER A O 1
ATOM 2326 N N . HIS A 1 286 ? -7.280 -22.519 -0.439 1.00 74.94 286 HIS A N 1
ATOM 2327 C CA . HIS A 1 286 ? -6.706 -23.653 -1.167 1.00 74.94 286 HIS A CA 1
ATOM 2328 C C . HIS A 1 286 ? -5.204 -23.862 -0.913 1.00 74.94 286 HIS A C 1
ATOM 2330 O O . HIS A 1 286 ? -4.670 -24.894 -1.309 1.00 74.94 286 HIS A O 1
ATOM 2336 N N . PHE A 1 287 ? -4.523 -22.928 -0.240 1.00 79.31 287 PHE A N 1
ATOM 2337 C CA . PHE A 1 287 ? -3.078 -22.982 -0.012 1.00 79.31 287 PHE A CA 1
ATOM 2338 C C . PHE A 1 287 ? -2.751 -22.998 1.486 1.00 79.31 287 PHE A C 1
ATOM 2340 O O . PHE A 1 287 ? -3.298 -22.220 2.266 1.00 79.31 287 PHE A O 1
ATOM 2347 N N . LYS A 1 288 ? -1.855 -23.892 1.918 1.00 85.88 288 LYS A N 1
ATOM 2348 C CA . LYS A 1 288 ? -1.449 -24.033 3.327 1.00 85.88 288 LYS A CA 1
ATOM 2349 C C . LYS A 1 288 ? 0.051 -24.237 3.408 1.00 85.88 288 LYS A C 1
ATOM 2351 O O . LYS A 1 288 ? 0.562 -25.124 2.747 1.00 85.88 288 LYS A O 1
ATOM 2356 N N . LEU A 1 289 ? 0.745 -23.457 4.231 1.00 90.50 289 LEU A N 1
ATOM 2357 C CA . LEU A 1 289 ? 2.181 -23.631 4.463 1.00 90.50 289 LEU A CA 1
ATOM 2358 C C . LEU A 1 289 ? 2.464 -24.725 5.500 1.00 90.50 289 LEU A C 1
ATOM 2360 O O . LEU A 1 289 ? 1.781 -24.824 6.523 1.00 90.50 289 LEU A O 1
ATOM 2364 N N . ASP A 1 290 ? 3.518 -25.495 5.251 1.00 93.69 290 ASP A N 1
ATOM 2365 C CA . ASP A 1 290 ? 4.069 -26.478 6.181 1.00 93.69 290 ASP A CA 1
ATOM 2366 C C . ASP A 1 290 ? 4.775 -25.800 7.360 1.00 93.69 290 ASP A C 1
ATOM 2368 O O . ASP A 1 290 ? 5.121 -24.621 7.320 1.00 93.69 290 ASP A O 1
ATOM 2372 N N . LYS A 1 291 ? 5.067 -26.570 8.416 1.00 95.25 291 LYS A N 1
ATOM 2373 C CA . LYS A 1 291 ? 5.811 -26.092 9.601 1.00 95.25 291 LYS A CA 1
ATOM 2374 C C . LYS A 1 291 ? 7.230 -25.595 9.285 1.00 95.25 291 LYS A C 1
ATOM 2376 O O . LYS A 1 291 ? 7.810 -24.875 10.101 1.00 95.25 291 LYS A O 1
ATOM 2381 N N . THR A 1 292 ? 7.775 -25.974 8.133 1.00 96.31 292 THR A N 1
ATOM 2382 C CA . THR A 1 292 ? 9.060 -25.510 7.607 1.00 96.31 292 THR A CA 1
ATOM 2383 C C . THR A 1 292 ? 8.823 -24.911 6.230 1.00 96.31 292 THR A C 1
ATOM 2385 O O . THR A 1 292 ? 8.212 -25.551 5.380 1.00 96.31 292 THR A O 1
ATOM 2388 N N . VAL A 1 293 ? 9.330 -23.703 6.013 1.00 96.62 293 VAL A N 1
ATOM 2389 C CA . VAL A 1 293 ? 9.299 -23.006 4.727 1.00 96.62 293 VAL A CA 1
ATOM 2390 C C . VAL A 1 293 ? 10.732 -22.850 4.235 1.00 96.62 293 VAL A C 1
ATOM 2392 O O . VAL A 1 293 ? 11.609 -22.468 5.006 1.00 96.62 293 VAL A O 1
ATOM 2395 N N . ASN A 1 294 ? 10.980 -23.149 2.965 1.00 96.88 294 ASN A N 1
ATOM 2396 C CA . ASN A 1 294 ? 12.292 -23.000 2.343 1.00 96.88 294 ASN A CA 1
ATOM 2397 C C . ASN A 1 294 ? 12.347 -21.691 1.554 1.00 96.88 294 ASN A C 1
ATOM 2399 O O . ASN A 1 294 ? 11.461 -21.414 0.746 1.00 96.88 294 ASN A O 1
ATOM 2403 N N . LEU A 1 295 ? 13.389 -20.897 1.795 1.00 97.00 295 LEU A N 1
ATOM 2404 C CA . LEU A 1 295 ? 13.669 -19.656 1.079 1.00 97.00 295 LEU A CA 1
ATOM 2405 C C . LEU A 1 295 ? 14.917 -19.873 0.223 1.00 97.00 295 LEU A C 1
ATOM 2407 O O . LEU A 1 295 ? 16.004 -20.036 0.769 1.00 97.00 295 LEU A O 1
ATOM 2411 N N . ILE A 1 296 ? 14.748 -19.913 -1.095 1.00 95.31 296 ILE A N 1
ATOM 2412 C CA . ILE A 1 296 ? 15.822 -20.059 -2.084 1.00 95.31 296 ILE A CA 1
ATOM 2413 C C . ILE A 1 296 ? 16.254 -18.660 -2.518 1.00 95.31 296 ILE A C 1
ATOM 2415 O O . ILE A 1 296 ? 15.418 -17.839 -2.891 1.00 95.31 296 ILE A O 1
ATOM 2419 N N . LEU A 1 297 ? 17.542 -18.359 -2.446 1.00 93.62 297 LEU A N 1
ATOM 2420 C CA . LEU A 1 297 ? 18.087 -17.053 -2.805 1.00 93.62 297 LEU A CA 1
ATOM 2421 C C . LEU A 1 297 ? 18.773 -17.122 -4.182 1.00 93.62 297 LEU A C 1
ATOM 2423 O O . LEU A 1 297 ? 18.977 -18.203 -4.736 1.00 93.62 297 LEU A O 1
ATOM 2427 N N . ARG A 1 298 ? 19.076 -15.967 -4.790 1.00 84.50 298 ARG A N 1
ATOM 2428 C CA . ARG A 1 298 ? 19.604 -15.886 -6.172 1.00 84.50 298 ARG A CA 1
ATOM 2429 C C . ARG A 1 298 ? 20.997 -16.504 -6.351 1.00 84.50 298 ARG A C 1
ATOM 2431 O O . ARG A 1 298 ? 21.347 -16.875 -7.465 1.00 84.50 298 ARG A O 1
ATOM 2438 N N . ASP A 1 299 ? 21.766 -16.648 -5.275 1.00 86.25 299 ASP A N 1
ATOM 2439 C CA . ASP A 1 299 ? 23.028 -17.401 -5.228 1.00 86.25 299 ASP A CA 1
ATOM 2440 C C . ASP A 1 299 ? 22.834 -18.932 -5.193 1.00 86.25 299 ASP A C 1
ATOM 2442 O O . ASP A 1 299 ? 23.810 -19.679 -5.277 1.00 86.25 299 ASP A O 1
ATOM 2446 N N . GLY A 1 300 ? 21.587 -19.405 -5.098 1.00 87.19 300 GLY A N 1
ATOM 2447 C CA . GLY A 1 300 ? 21.218 -20.814 -4.971 1.00 87.19 300 GLY A CA 1
ATOM 2448 C C . GLY A 1 300 ? 21.203 -21.327 -3.528 1.00 87.19 300 GLY A C 1
ATOM 2449 O O . GLY A 1 300 ? 20.806 -22.473 -3.300 1.00 87.19 300 GLY A O 1
ATOM 2450 N N . GLU A 1 301 ? 21.591 -20.509 -2.545 1.00 90.75 301 GLU A N 1
ATOM 2451 C CA . GLU A 1 301 ? 21.534 -20.896 -1.135 1.00 90.75 301 GLU A CA 1
ATOM 2452 C C . GLU A 1 301 ? 20.078 -21.048 -0.678 1.00 90.75 301 GLU A C 1
ATOM 2454 O O . GLU A 1 301 ? 19.192 -20.276 -1.053 1.00 90.75 301 GLU A O 1
ATOM 2459 N N . THR A 1 302 ? 19.816 -22.064 0.147 1.00 93.94 302 THR A N 1
ATOM 2460 C CA . THR A 1 302 ? 18.471 -22.353 0.663 1.00 93.94 302 THR A CA 1
ATOM 2461 C C . THR A 1 302 ? 18.442 -22.227 2.180 1.00 93.94 302 THR A C 1
ATOM 2463 O O . THR A 1 302 ? 19.097 -22.980 2.899 1.00 93.94 302 THR A O 1
ATOM 2466 N N . VAL A 1 303 ? 17.631 -21.296 2.684 1.00 95.00 303 VAL A N 1
ATOM 2467 C CA . VAL A 1 303 ? 17.429 -21.064 4.116 1.00 95.00 303 VAL A CA 1
ATOM 2468 C C . VAL A 1 303 ? 16.066 -21.608 4.537 1.00 95.00 303 VAL A C 1
ATOM 2470 O O . VAL A 1 303 ? 15.024 -21.030 4.226 1.00 95.00 303 VAL A O 1
ATOM 2473 N N . SER A 1 304 ? 16.064 -22.706 5.292 1.00 95.94 304 SER A N 1
ATOM 2474 C CA . SER A 1 304 ? 14.851 -23.238 5.922 1.00 95.94 304 SER A CA 1
ATOM 2475 C C . SER A 1 304 ? 14.484 -22.438 7.177 1.00 95.94 304 SER A C 1
ATOM 2477 O O . SER A 1 304 ? 15.288 -22.282 8.099 1.00 95.94 304 SER A O 1
ATOM 2479 N N . VAL A 1 305 ? 13.243 -21.960 7.239 1.00 96.75 305 VAL A N 1
ATOM 2480 C CA . VAL A 1 305 ? 12.677 -21.165 8.339 1.00 96.75 305 VAL A CA 1
ATOM 2481 C C . VAL A 1 305 ? 11.444 -21.866 8.912 1.00 96.75 305 VAL A C 1
ATOM 2483 O O . VAL A 1 305 ? 10.784 -22.644 8.226 1.00 96.75 305 VAL A O 1
ATOM 2486 N N . LYS A 1 306 ? 11.110 -21.623 10.184 1.00 97.00 306 LYS A N 1
ATOM 2487 C CA . LYS A 1 306 ? 9.934 -22.251 10.819 1.00 97.00 306 LYS A CA 1
ATOM 2488 C C . LYS A 1 306 ? 8.691 -21.399 10.599 1.00 97.00 306 LYS A C 1
ATOM 2490 O O . LYS A 1 306 ? 8.762 -20.190 10.792 1.00 97.00 306 LYS A O 1
ATOM 2495 N N . PHE A 1 307 ? 7.554 -22.015 10.294 1.00 95.31 307 PHE A N 1
ATOM 2496 C CA . PHE A 1 307 ? 6.264 -21.337 10.160 1.00 95.31 307 PHE A CA 1
ATOM 2497 C C . PHE A 1 307 ? 5.300 -21.714 11.295 1.00 95.31 307 PHE A C 1
ATOM 2499 O O . PHE A 1 307 ? 5.207 -22.874 11.701 1.00 95.31 307 PHE A O 1
ATOM 2506 N N . CYS A 1 308 ? 4.565 -20.725 11.806 1.00 92.00 308 CYS A N 1
ATOM 2507 C CA . CYS A 1 308 ? 3.490 -20.902 12.782 1.00 92.00 308 CYS A CA 1
ATOM 2508 C C . CYS A 1 308 ? 2.160 -20.446 12.176 1.00 92.00 308 CYS A C 1
ATOM 2510 O O . CYS A 1 308 ? 1.914 -19.243 12.068 1.00 92.00 308 CYS A O 1
ATOM 2512 N N . SER A 1 309 ? 1.289 -21.400 11.843 1.00 88.00 309 SER A N 1
ATOM 2513 C CA . SER A 1 309 ? -0.038 -21.151 11.264 1.00 88.00 309 SER A CA 1
ATOM 2514 C C . SER A 1 309 ? -0.981 -20.376 12.189 1.00 88.00 309 SER A C 1
ATOM 2516 O O . SER A 1 309 ? -1.720 -19.523 11.719 1.00 88.00 309 SER A O 1
ATOM 2518 N N . GLU A 1 310 ? -0.923 -20.597 13.507 1.00 85.38 310 GLU A N 1
ATOM 2519 C CA . GLU A 1 310 ? -1.752 -19.862 14.482 1.00 85.38 310 GLU A CA 1
ATOM 2520 C C . GLU A 1 310 ? -1.488 -18.351 14.488 1.00 85.38 310 GLU A C 1
ATOM 2522 O O . GLU A 1 310 ? -2.355 -17.563 14.861 1.00 85.38 310 GLU A O 1
ATOM 2527 N N . ARG A 1 311 ? -0.262 -17.948 14.135 1.00 83.69 311 ARG A N 1
ATOM 2528 C CA . ARG A 1 311 ? 0.175 -16.547 14.155 1.00 83.69 311 ARG A CA 1
ATOM 2529 C C . ARG A 1 311 ? 0.349 -15.963 12.758 1.00 83.69 311 ARG A C 1
ATOM 2531 O O . ARG A 1 311 ? 0.331 -14.746 12.644 1.00 83.69 311 ARG A O 1
ATOM 2538 N N . ASN A 1 312 ? 0.531 -16.806 11.740 1.00 89.06 312 ASN A N 1
ATOM 2539 C CA . ASN A 1 312 ? 1.012 -16.461 10.400 1.00 89.06 312 ASN A CA 1
ATOM 2540 C C . ASN A 1 312 ? 2.442 -15.884 10.377 1.00 89.06 312 ASN A C 1
ATOM 2542 O O . ASN A 1 312 ? 2.725 -14.930 9.658 1.00 89.06 312 ASN A O 1
ATOM 2546 N N . PHE A 1 313 ? 3.356 -16.455 11.174 1.00 92.44 313 PHE A N 1
ATOM 2547 C CA . PHE A 1 313 ? 4.742 -15.968 11.303 1.00 92.44 313 PHE A CA 1
ATOM 2548 C C . PHE A 1 313 ? 5.779 -16.959 10.776 1.00 92.44 313 PHE A C 1
ATOM 2550 O O . PHE A 1 313 ? 5.699 -18.154 11.067 1.00 92.44 313 PHE A O 1
ATOM 2557 N N . LEU A 1 314 ? 6.801 -16.422 10.107 1.00 94.44 314 LEU A N 1
ATOM 2558 C CA . LEU A 1 314 ? 8.087 -17.065 9.849 1.00 94.44 314 LEU A CA 1
ATOM 2559 C C . LEU A 1 314 ? 9.086 -16.718 10.968 1.00 94.44 314 LEU A C 1
ATOM 2561 O O . LEU A 1 314 ? 9.158 -15.569 11.408 1.00 94.44 314 LEU A O 1
ATOM 2565 N N . PHE A 1 315 ? 9.871 -17.704 11.406 1.00 94.75 315 PHE A N 1
ATOM 2566 C CA . PHE A 1 315 ? 10.864 -17.602 12.481 1.00 94.75 315 PHE A CA 1
ATOM 2567 C C . PHE A 1 315 ? 12.226 -18.145 12.043 1.00 94.75 315 PHE A C 1
ATOM 2569 O O . PHE A 1 315 ? 12.314 -19.142 11.324 1.00 94.75 315 PHE A O 1
ATOM 2576 N N . GLY A 1 316 ? 13.295 -17.556 12.585 1.00 93.69 316 GLY A N 1
ATOM 2577 C CA . GLY A 1 316 ? 14.676 -18.002 12.364 1.00 93.69 316 GLY A CA 1
ATOM 2578 C C . GLY A 1 316 ? 15.434 -17.202 11.302 1.00 93.69 316 GLY A C 1
ATOM 2579 O O . GLY A 1 316 ? 16.585 -17.514 11.008 1.00 93.69 316 GLY A O 1
ATOM 2580 N N . MET A 1 317 ? 14.847 -16.124 10.777 1.00 95.38 317 MET A N 1
ATOM 2581 C CA . MET A 1 317 ? 15.414 -15.335 9.674 1.00 95.38 317 MET A CA 1
ATOM 2582 C C . MET A 1 317 ? 16.623 -14.469 10.075 1.00 95.38 317 MET A C 1
ATOM 2584 O O . MET A 1 317 ? 17.232 -13.832 9.222 1.00 95.38 317 MET A O 1
ATOM 2588 N N . ARG A 1 318 ? 17.032 -14.455 11.353 1.00 93.62 318 ARG A N 1
ATOM 2589 C CA . ARG A 1 318 ? 18.145 -13.621 11.852 1.00 93.62 318 ARG A CA 1
ATOM 2590 C C . ARG A 1 318 ? 19.487 -13.929 11.170 1.00 93.62 318 ARG A C 1
ATOM 2592 O O . ARG A 1 318 ? 20.295 -13.021 10.997 1.00 93.62 318 ARG A O 1
ATOM 2599 N N . ASN A 1 319 ? 19.737 -15.183 10.785 1.00 91.44 319 ASN A N 1
ATOM 2600 C CA . ASN A 1 319 ? 20.959 -15.538 10.053 1.00 91.44 319 ASN A CA 1
ATOM 2601 C C . ASN A 1 319 ? 20.923 -15.003 8.615 1.00 91.44 319 ASN A C 1
ATOM 2603 O O . ASN A 1 319 ? 21.908 -14.436 8.162 1.00 91.44 319 ASN A O 1
ATOM 2607 N N . LEU A 1 320 ? 19.770 -15.102 7.949 1.00 94.06 320 LEU A N 1
ATOM 2608 C CA . LEU A 1 320 ? 19.528 -14.563 6.610 1.00 94.06 320 LEU A CA 1
ATOM 2609 C C . LEU A 1 320 ? 19.675 -13.030 6.586 1.00 94.06 320 LEU A C 1
ATOM 2611 O O . LEU A 1 320 ? 20.396 -12.504 5.746 1.00 94.06 320 LEU A O 1
ATOM 2615 N N . VAL A 1 321 ? 19.111 -12.324 7.575 1.00 94.50 321 VAL A N 1
ATOM 2616 C CA . VAL A 1 321 ? 19.294 -10.868 7.746 1.00 94.50 321 VAL A CA 1
ATOM 2617 C C . VAL A 1 321 ? 20.778 -10.485 7.813 1.00 94.50 321 VAL A C 1
ATOM 2619 O O . VAL A 1 321 ? 21.192 -9.517 7.184 1.00 94.50 321 VAL A O 1
ATOM 2622 N N . ARG A 1 322 ? 21.593 -11.256 8.545 1.00 92.38 322 ARG A N 1
ATOM 2623 C CA . ARG A 1 322 ? 23.037 -11.003 8.692 1.00 92.38 322 ARG A CA 1
ATOM 2624 C C . ARG A 1 322 ? 23.850 -11.370 7.453 1.00 92.38 322 ARG A C 1
ATOM 2626 O O . ARG A 1 322 ? 24.808 -10.670 7.153 1.00 92.38 322 ARG A O 1
ATOM 2633 N N . LEU A 1 323 ? 23.512 -12.471 6.781 1.00 90.19 323 LEU A N 1
ATOM 2634 C CA . LEU A 1 323 ? 24.287 -13.001 5.654 1.00 90.19 323 LEU A CA 1
ATOM 2635 C C . LEU A 1 323 ? 24.148 -12.132 4.394 1.00 90.19 323 LEU A C 1
ATOM 2637 O O . LEU A 1 323 ? 25.127 -11.956 3.676 1.00 90.19 323 LEU A O 1
ATOM 2641 N N . TYR A 1 324 ? 22.964 -11.549 4.180 1.00 92.19 324 TYR A N 1
ATOM 2642 C CA . TYR A 1 324 ? 22.643 -10.695 3.025 1.00 92.19 324 TYR A CA 1
ATOM 2643 C C . TYR A 1 324 ? 22.561 -9.201 3.378 1.00 92.19 324 TYR A C 1
ATOM 2645 O O . TYR A 1 324 ? 22.020 -8.399 2.610 1.00 92.19 324 TYR A O 1
ATOM 2653 N N . SER A 1 325 ? 23.084 -8.831 4.556 1.00 93.25 325 SER A N 1
ATOM 2654 C CA . SER A 1 325 ? 23.114 -7.462 5.089 1.00 93.25 325 SER A CA 1
ATOM 2655 C C . SER A 1 325 ? 21.784 -6.730 4.879 1.00 93.25 325 SER A C 1
ATOM 2657 O O . SER A 1 325 ? 21.752 -5.658 4.279 1.00 93.25 325 SER A O 1
ATOM 2659 N N . ILE A 1 326 ? 20.671 -7.368 5.258 1.00 94.38 326 ILE A N 1
ATOM 2660 C CA . ILE A 1 326 ? 19.333 -6.798 5.068 1.00 94.38 326 ILE A CA 1
ATOM 2661 C C . ILE A 1 326 ? 19.164 -5.659 6.065 1.00 94.38 326 ILE A C 1
ATOM 2663 O O . ILE A 1 326 ? 19.238 -5.880 7.274 1.00 94.38 326 ILE A O 1
ATOM 2667 N N . ASP A 1 327 ? 18.920 -4.461 5.550 1.00 93.19 327 ASP A N 1
ATOM 2668 C CA . ASP A 1 327 ? 18.723 -3.259 6.349 1.00 93.19 327 ASP A CA 1
ATOM 2669 C C . ASP A 1 327 ? 17.237 -2.921 6.502 1.00 93.19 327 ASP A C 1
ATOM 2671 O O . ASP A 1 327 ? 16.362 -3.432 5.800 1.00 93.19 327 ASP A O 1
ATOM 2675 N N . SER A 1 328 ? 16.919 -2.042 7.453 1.00 91.25 328 SER A N 1
ATOM 2676 C CA . SER A 1 328 ? 15.556 -1.520 7.579 1.00 91.25 328 SER A CA 1
ATOM 2677 C C . SER A 1 328 ? 15.148 -0.807 6.285 1.00 91.25 328 SER A C 1
ATOM 2679 O O . SER A 1 328 ? 15.896 0.016 5.769 1.00 91.25 328 SER A O 1
ATOM 2681 N N . THR A 1 329 ? 13.917 -1.042 5.833 1.00 90.25 329 THR A N 1
ATOM 2682 C CA . THR A 1 329 ? 13.313 -0.592 4.561 1.00 90.25 329 THR A CA 1
ATOM 2683 C C . THR A 1 329 ? 13.731 -1.329 3.284 1.00 90.25 329 THR A C 1
ATOM 2685 O O . THR A 1 329 ? 13.084 -1.099 2.264 1.00 90.25 329 THR A O 1
ATOM 2688 N N . ASP A 1 330 ? 14.674 -2.280 3.335 1.00 94.75 330 ASP A N 1
ATOM 2689 C CA . ASP A 1 330 ? 14.896 -3.220 2.223 1.00 94.75 330 ASP A CA 1
ATOM 2690 C C . ASP A 1 330 ? 13.596 -3.984 1.896 1.00 94.75 330 ASP A C 1
ATOM 2692 O O . ASP A 1 330 ? 12.826 -4.357 2.790 1.00 94.75 330 ASP A O 1
ATOM 2696 N N . VAL A 1 331 ? 13.339 -4.222 0.611 1.00 95.69 331 VAL A N 1
ATOM 2697 C CA . VAL A 1 331 ? 12.143 -4.914 0.114 1.00 95.69 331 VAL A CA 1
ATOM 2698 C C . VAL A 1 331 ? 12.457 -6.390 -0.098 1.00 95.69 331 VAL A C 1
ATOM 2700 O O . VAL A 1 331 ? 13.438 -6.742 -0.739 1.00 95.69 331 VAL A O 1
ATOM 2703 N N . MET A 1 332 ? 11.601 -7.269 0.408 1.00 96.62 332 MET A N 1
ATOM 2704 C CA . MET A 1 332 ? 11.701 -8.718 0.253 1.00 96.62 332 MET A CA 1
ATOM 2705 C C . MET A 1 332 ? 10.484 -9.212 -0.525 1.00 96.62 332 MET A C 1
ATOM 2707 O O . MET A 1 332 ? 9.365 -9.096 -0.023 1.00 96.62 332 MET A O 1
ATOM 2711 N N . VAL A 1 333 ? 10.692 -9.745 -1.729 1.00 96.19 333 VAL A N 1
ATOM 2712 C CA . VAL A 1 333 ? 9.653 -10.340 -2.584 1.00 96.19 333 VAL A CA 1
ATOM 2713 C C . VAL A 1 333 ? 9.766 -11.862 -2.527 1.00 96.19 333 VAL A C 1
ATOM 2715 O O . VAL A 1 333 ? 10.848 -12.421 -2.702 1.00 96.19 333 VAL A O 1
ATOM 2718 N N . PHE A 1 334 ? 8.637 -12.515 -2.271 1.00 95.38 334 PHE A N 1
ATOM 2719 C CA . PHE A 1 334 ? 8.485 -13.951 -2.091 1.00 95.38 334 PHE A CA 1
ATOM 2720 C C . PHE A 1 334 ? 7.696 -14.515 -3.270 1.00 95.38 334 PHE A C 1
ATOM 2722 O O . PHE A 1 334 ? 6.467 -14.418 -3.332 1.00 95.38 334 PHE A O 1
ATOM 2729 N N . THR A 1 335 ? 8.422 -15.121 -4.202 1.00 91.88 335 THR A N 1
ATOM 2730 C CA . THR A 1 335 ? 7.864 -15.814 -5.362 1.00 91.88 335 THR A CA 1
ATOM 2731 C C . THR A 1 335 ? 7.693 -17.285 -4.999 1.00 91.88 335 THR A C 1
ATOM 2733 O O . THR A 1 335 ? 8.687 -17.967 -4.757 1.00 91.88 335 THR A O 1
ATOM 2736 N N . LEU A 1 336 ? 6.459 -17.796 -4.921 1.00 88.81 336 LEU A N 1
ATOM 2737 C CA . LEU A 1 336 ? 6.242 -19.236 -4.726 1.00 88.81 336 LEU A CA 1
ATOM 2738 C C . LEU A 1 336 ? 6.822 -20.002 -5.929 1.00 88.81 336 LEU A C 1
ATOM 2740 O O . LEU A 1 336 ? 6.811 -19.490 -7.043 1.00 88.81 336 LEU A O 1
ATOM 2744 N N . ILE A 1 337 ? 7.351 -21.207 -5.713 1.00 86.81 337 ILE A N 1
ATOM 2745 C CA . ILE A 1 337 ? 7.706 -22.132 -6.811 1.00 86.81 337 ILE A CA 1
ATOM 2746 C C . ILE A 1 337 ? 7.038 -23.491 -6.608 1.00 86.81 337 ILE A C 1
ATOM 2748 O O . ILE A 1 337 ? 6.606 -24.135 -7.561 1.00 86.81 337 ILE A O 1
ATOM 2752 N N . ARG A 1 338 ? 6.991 -23.959 -5.358 1.00 86.19 338 ARG A N 1
ATOM 2753 C CA . ARG A 1 338 ? 6.329 -25.200 -4.938 1.00 86.19 338 ARG A CA 1
ATOM 2754 C C . ARG A 1 338 ? 5.803 -25.024 -3.524 1.00 86.19 338 ARG A C 1
ATOM 2756 O O . ARG A 1 338 ? 6.172 -24.073 -2.837 1.00 86.19 338 ARG A O 1
ATOM 2763 N N . GLN A 1 339 ? 4.999 -25.981 -3.073 1.00 87.88 339 GLN A N 1
ATOM 2764 C CA . GLN A 1 339 ? 4.500 -26.050 -1.704 1.00 87.88 339 GLN A CA 1
ATOM 2765 C C . GLN A 1 339 ? 5.595 -25.696 -0.677 1.00 87.88 339 GLN A C 1
ATOM 2767 O O . GLN A 1 339 ? 6.688 -26.268 -0.674 1.00 87.88 339 GLN A O 1
ATOM 2772 N N . SER A 1 340 ? 5.307 -24.688 0.151 1.00 92.25 340 SER A N 1
ATOM 2773 C CA . SER A 1 340 ? 6.182 -24.188 1.224 1.00 92.25 340 SER A CA 1
ATOM 2774 C C . SER A 1 340 ? 7.595 -23.763 0.790 1.00 92.25 340 SER A C 1
ATOM 2776 O O . SER A 1 340 ? 8.493 -23.679 1.627 1.00 92.25 340 SER A O 1
ATOM 2778 N N . THR A 1 341 ? 7.811 -23.478 -0.497 1.00 94.00 341 THR A N 1
ATOM 2779 C CA . THR A 1 341 ? 9.125 -23.146 -1.061 1.00 94.00 341 THR A CA 1
ATOM 2780 C C . THR A 1 341 ? 9.029 -21.901 -1.938 1.00 94.00 341 THR A C 1
ATOM 2782 O O . THR A 1 341 ? 8.358 -21.907 -2.973 1.00 94.00 341 THR A O 1
ATOM 2785 N N . PHE A 1 342 ? 9.725 -20.843 -1.526 1.00 95.00 342 PHE A N 1
ATOM 2786 C CA . PHE A 1 342 ? 9.743 -19.545 -2.198 1.00 95.00 342 PHE A CA 1
ATOM 2787 C C . PHE A 1 342 ? 11.150 -19.211 -2.689 1.00 95.00 342 PHE A C 1
ATOM 2789 O O . PHE A 1 342 ? 12.118 -19.455 -1.970 1.00 95.00 342 PHE A O 1
ATOM 2796 N N . VAL A 1 343 ? 11.263 -18.568 -3.850 1.00 94.69 343 VAL A N 1
ATOM 2797 C CA . VAL A 1 343 ? 12.419 -17.716 -4.142 1.00 94.69 343 VAL A CA 1
ATOM 2798 C C . VAL A 1 343 ? 12.253 -16.385 -3.413 1.00 94.69 343 VAL A C 1
ATOM 2800 O O . VAL A 1 343 ? 11.174 -15.789 -3.421 1.00 94.69 343 VAL A O 1
ATOM 2803 N N . LEU A 1 344 ? 13.332 -15.939 -2.771 1.00 96.50 344 LEU A N 1
ATOM 2804 C CA . LEU A 1 344 ? 13.422 -14.673 -2.060 1.00 96.50 344 LEU A CA 1
ATOM 2805 C C . LEU A 1 344 ? 14.316 -13.690 -2.828 1.00 96.50 344 LEU A C 1
ATOM 2807 O O . LEU A 1 344 ? 15.549 -13.771 -2.782 1.00 96.50 344 LEU A O 1
ATOM 2811 N N . SER A 1 345 ? 13.676 -12.708 -3.457 1.00 95.88 345 SER A N 1
ATOM 2812 C CA . SER A 1 345 ? 14.342 -11.529 -4.009 1.00 95.88 345 SER A CA 1
ATOM 2813 C C . SER A 1 345 ? 14.440 -10.428 -2.957 1.00 95.88 345 SER A C 1
ATOM 2815 O O . SER A 1 345 ? 13.436 -10.043 -2.358 1.00 95.88 345 SER A O 1
ATOM 2817 N N . ILE A 1 346 ? 15.649 -9.922 -2.727 1.00 96.50 346 ILE A N 1
ATOM 2818 C CA . ILE A 1 346 ? 15.951 -8.861 -1.762 1.00 96.50 346 ILE A CA 1
ATOM 2819 C C . ILE A 1 346 ? 16.362 -7.633 -2.562 1.00 96.50 346 ILE A C 1
ATOM 2821 O O . ILE A 1 346 ? 17.372 -7.675 -3.252 1.00 96.50 346 ILE A O 1
ATOM 2825 N N . PHE A 1 347 ? 15.630 -6.534 -2.440 1.00 95.75 347 PHE A N 1
ATOM 2826 C CA . PHE A 1 347 ? 15.968 -5.249 -3.042 1.00 95.75 347 PHE A CA 1
ATOM 2827 C C . PHE A 1 347 ? 16.355 -4.258 -1.951 1.00 95.75 347 PHE A C 1
ATOM 2829 O O . PHE A 1 347 ? 15.709 -4.189 -0.903 1.00 95.75 347 PHE A O 1
ATOM 2836 N N . LYS A 1 348 ? 17.413 -3.486 -2.187 1.00 94.44 348 LYS A N 1
ATOM 2837 C CA . LYS A 1 348 ? 17.889 -2.484 -1.233 1.00 94.44 348 LYS A CA 1
ATOM 2838 C C . LYS A 1 348 ? 16.975 -1.265 -1.194 1.00 94.44 348 LYS A C 1
ATOM 2840 O O . LYS A 1 348 ? 16.204 -1.034 -2.121 1.00 94.44 348 LYS A O 1
ATOM 2845 N N . PHE A 1 349 ? 17.075 -0.461 -0.135 1.00 89.50 349 PHE A N 1
ATOM 2846 C CA . PHE A 1 349 ? 16.261 0.755 0.041 1.00 89.50 349 PHE A CA 1
ATOM 2847 C C . PHE A 1 349 ? 16.283 1.730 -1.161 1.00 89.50 349 PHE A C 1
ATOM 2849 O O . PHE A 1 349 ? 15.323 2.476 -1.351 1.00 89.50 349 PHE A O 1
ATOM 2856 N N . TYR A 1 350 ? 17.356 1.731 -1.964 1.00 89.44 350 TYR A N 1
ATOM 2857 C CA . TYR A 1 350 ? 17.507 2.541 -3.184 1.00 89.44 350 TYR A CA 1
ATOM 2858 C C . TYR A 1 350 ? 16.872 1.907 -4.440 1.00 89.44 350 TYR A C 1
ATOM 2860 O O . TYR A 1 350 ? 16.809 2.530 -5.493 1.00 89.44 350 TYR A O 1
ATOM 2868 N N . GLY A 1 351 ? 16.337 0.689 -4.329 1.00 92.12 351 GLY A N 1
ATOM 2869 C CA . GLY A 1 351 ? 15.498 0.033 -5.333 1.00 92.12 351 GLY A CA 1
ATOM 2870 C C . GLY A 1 351 ? 16.156 -1.135 -6.067 1.00 92.12 351 GLY A C 1
ATOM 2871 O O . GLY A 1 351 ? 15.443 -2.027 -6.511 1.00 92.12 351 GLY A O 1
ATOM 2872 N N . MET A 1 352 ? 17.483 -1.196 -6.186 1.00 94.50 352 MET A N 1
ATOM 2873 C CA . MET A 1 352 ? 18.150 -2.293 -6.912 1.00 94.50 352 MET A CA 1
ATOM 2874 C C . MET A 1 352 ? 18.036 -3.636 -6.180 1.00 94.50 352 MET A C 1
ATOM 2876 O O . MET A 1 352 ? 18.041 -3.668 -4.947 1.00 94.50 352 MET A O 1
ATOM 2880 N N . GLU A 1 353 ? 17.973 -4.749 -6.921 1.00 93.75 353 GLU A N 1
ATOM 2881 C CA . GLU A 1 353 ? 18.150 -6.082 -6.330 1.00 93.75 353 GLU A CA 1
ATOM 2882 C C . GLU A 1 353 ? 19.554 -6.175 -5.702 1.00 93.75 353 GLU A C 1
ATOM 2884 O O . GLU A 1 353 ? 20.530 -5.636 -6.225 1.00 93.75 353 GLU A O 1
ATOM 2889 N N . SER A 1 354 ? 19.645 -6.790 -4.526 1.00 90.94 354 SER A N 1
ATOM 2890 C CA . SER A 1 354 ? 20.885 -6.927 -3.770 1.00 90.94 354 SER A CA 1
ATOM 2891 C C . SER A 1 354 ? 21.879 -7.771 -4.553 1.00 90.94 354 SER A C 1
ATOM 2893 O O . SER A 1 354 ? 21.532 -8.837 -5.049 1.00 90.94 354 SER A O 1
ATOM 2895 N N . GLU A 1 355 ? 23.149 -7.379 -4.562 1.00 83.56 355 GLU A N 1
ATOM 2896 C CA . GLU A 1 355 ? 24.209 -8.293 -4.975 1.00 83.56 355 GLU A CA 1
ATOM 2897 C C . GLU A 1 355 ? 24.290 -9.449 -3.964 1.00 83.56 355 GLU A C 1
ATOM 2899 O O . GLU A 1 355 ? 24.540 -9.232 -2.774 1.00 83.56 355 GLU A O 1
ATOM 2904 N N . TYR A 1 356 ? 24.084 -10.688 -4.418 1.00 75.94 356 TYR A N 1
ATOM 2905 C CA . TYR A 1 356 ? 24.146 -11.894 -3.578 1.00 75.94 356 TYR A CA 1
ATOM 2906 C C . TYR A 1 356 ? 25.598 -12.358 -3.384 1.00 75.94 356 TYR A C 1
ATOM 2908 O O . TYR A 1 356 ? 25.963 -13.517 -3.578 1.00 75.94 356 TYR A O 1
ATOM 2916 N N . ASN A 1 357 ? 26.450 -11.421 -2.973 1.00 62.34 357 ASN A N 1
ATOM 2917 C CA . ASN A 1 357 ? 27.817 -11.682 -2.550 1.00 62.34 357 ASN A CA 1
ATOM 2918 C C . ASN A 1 357 ? 27.791 -12.271 -1.133 1.00 62.34 357 ASN A C 1
ATOM 2920 O O . ASN A 1 357 ? 28.045 -11.561 -0.159 1.00 62.34 357 ASN A O 1
ATOM 2924 N N . ALA A 1 358 ? 27.452 -13.562 -1.018 1.00 51.34 358 ALA A N 1
ATOM 2925 C CA . ALA A 1 358 ? 27.397 -14.287 0.252 1.00 51.34 358 ALA A CA 1
ATOM 2926 C C . ALA A 1 358 ? 28.699 -14.079 1.045 1.00 51.34 358 ALA A C 1
ATOM 2928 O O . ALA A 1 358 ? 29.762 -14.599 0.681 1.00 51.34 358 ALA A O 1
ATOM 2929 N N . VAL A 1 359 ? 28.607 -13.275 2.111 1.00 46.06 359 VAL A N 1
ATOM 2930 C CA . VAL A 1 359 ? 29.771 -12.748 2.829 1.00 46.06 359 VAL A CA 1
ATOM 2931 C C . VAL A 1 359 ? 30.617 -13.909 3.350 1.00 46.06 359 VAL A C 1
ATOM 2933 O O . VAL A 1 359 ? 30.110 -14.829 3.993 1.00 46.06 359 VAL A O 1
ATOM 2936 N N . GLU A 1 360 ? 31.925 -13.865 3.090 1.00 44.16 360 GLU A N 1
ATOM 2937 C CA . GLU A 1 360 ? 32.858 -15.000 3.214 1.00 44.16 360 GLU A CA 1
ATOM 2938 C C . GLU A 1 360 ? 33.179 -15.433 4.669 1.00 44.16 360 GLU A C 1
ATOM 2940 O O . GLU A 1 360 ? 34.189 -16.068 4.952 1.00 44.16 360 GLU A O 1
ATOM 2945 N N . ILE A 1 361 ? 32.302 -15.109 5.620 1.00 42.38 361 ILE A N 1
ATOM 2946 C CA . ILE A 1 361 ? 32.493 -15.263 7.069 1.00 42.38 361 ILE A CA 1
ATOM 2947 C C . ILE A 1 361 ? 32.084 -16.660 7.590 1.00 42.38 361 ILE A C 1
ATOM 2949 O O . ILE A 1 361 ? 32.438 -17.014 8.713 1.00 42.38 361 ILE A O 1
ATOM 2953 N N . CYS A 1 362 ? 31.399 -17.496 6.793 1.00 39.44 362 CYS A N 1
ATOM 2954 C CA . CYS A 1 362 ? 30.956 -18.838 7.222 1.00 39.44 362 CYS A CA 1
ATOM 2955 C C . CYS A 1 362 ? 31.294 -20.005 6.266 1.00 39.44 362 CYS A C 1
ATOM 2957 O O . CYS A 1 362 ? 30.694 -21.073 6.375 1.00 39.44 362 CYS A O 1
ATOM 2959 N N . LYS A 1 363 ? 32.288 -19.875 5.373 1.00 39.91 363 LYS A N 1
ATOM 2960 C CA . LYS A 1 363 ? 32.740 -20.993 4.511 1.00 39.91 363 LYS A CA 1
ATOM 2961 C C . LYS A 1 363 ? 33.717 -21.945 5.220 1.00 39.91 363 LYS A C 1
ATOM 2963 O O . LYS A 1 363 ? 34.853 -22.131 4.795 1.00 39.91 363 LYS A O 1
ATOM 2968 N N . SER A 1 364 ? 33.240 -22.606 6.275 1.00 37.50 364 SER A N 1
ATOM 2969 C CA . SER A 1 364 ? 33.875 -23.795 6.870 1.00 37.50 364 SER A CA 1
ATOM 2970 C C . SER A 1 364 ? 32.951 -25.016 6.766 1.00 37.50 364 SER A C 1
ATOM 2972 O O . SER A 1 364 ? 32.586 -25.642 7.759 1.00 37.50 364 SER A O 1
ATOM 2974 N N . GLY A 1 365 ? 32.547 -25.330 5.539 1.00 37.09 365 GLY A N 1
ATOM 2975 C CA . GLY A 1 365 ? 31.762 -26.507 5.180 1.00 37.09 365 GLY A CA 1
ATOM 2976 C C . GLY A 1 365 ? 31.818 -26.645 3.666 1.00 37.09 365 GLY A C 1
ATOM 2977 O O . GLY A 1 365 ? 31.401 -25.741 2.949 1.00 37.09 365 GLY A O 1
ATOM 2978 N N . ALA A 1 366 ? 32.441 -27.710 3.171 1.00 43.59 366 ALA A N 1
ATOM 2979 C CA . ALA A 1 366 ? 32.711 -27.843 1.747 1.00 43.59 366 ALA A CA 1
ATOM 2980 C C . ALA A 1 366 ? 31.433 -28.187 0.972 1.00 43.59 366 ALA A C 1
ATOM 2982 O O . ALA A 1 366 ? 30.845 -29.235 1.224 1.00 43.59 366 ALA A O 1
ATOM 2983 N N . MET A 1 367 ? 31.074 -27.387 -0.036 1.00 38.19 367 MET A N 1
ATOM 2984 C CA . MET A 1 367 ? 30.206 -27.845 -1.123 1.00 38.19 367 MET A CA 1
ATOM 2985 C C . MET A 1 367 ? 30.538 -27.178 -2.461 1.00 38.19 367 MET A C 1
ATOM 2987 O O . MET A 1 367 ? 31.211 -26.149 -2.532 1.00 38.19 367 MET A O 1
ATOM 2991 N N . LYS A 1 368 ? 30.176 -27.874 -3.542 1.00 39.69 368 LYS A N 1
ATOM 2992 C CA . LYS A 1 368 ? 30.617 -27.587 -4.911 1.00 39.69 368 LYS A CA 1
ATOM 2993 C C . LYS A 1 368 ? 29.779 -26.474 -5.538 1.00 39.69 368 LYS A C 1
ATOM 2995 O O . LYS A 1 368 ? 28.568 -26.442 -5.365 1.00 39.69 368 LYS A O 1
ATOM 3000 N N . LYS A 1 369 ? 30.428 -25.656 -6.370 1.00 37.09 369 LYS A N 1
ATOM 3001 C CA . LYS A 1 369 ? 29.772 -24.755 -7.328 1.00 37.09 369 LYS A CA 1
ATOM 3002 C C . LYS A 1 369 ? 28.847 -25.574 -8.243 1.00 37.09 369 LYS A C 1
ATOM 3004 O O . LYS A 1 369 ? 29.346 -26.319 -9.087 1.00 37.09 369 LYS A O 1
ATOM 3009 N N . VAL A 1 370 ? 27.535 -25.427 -8.085 1.00 33.31 370 VAL A N 1
ATOM 3010 C CA . VAL A 1 370 ? 26.547 -25.773 -9.119 1.00 33.31 370 VAL A CA 1
ATOM 3011 C C . VAL A 1 370 ? 26.367 -24.528 -9.990 1.00 33.31 370 VAL A C 1
ATOM 3013 O O . VAL A 1 370 ? 26.424 -23.410 -9.479 1.00 33.31 370 VAL A O 1
ATOM 3016 N N . ARG A 1 371 ? 26.243 -24.696 -11.309 1.00 34.38 371 ARG A N 1
ATOM 3017 C CA . ARG A 1 371 ? 25.973 -23.581 -12.228 1.00 34.38 371 ARG A CA 1
ATOM 3018 C C . ARG A 1 371 ? 24.474 -23.494 -12.482 1.00 34.38 371 ARG A C 1
ATOM 3020 O O . ARG A 1 371 ? 23.809 -24.518 -12.560 1.00 34.38 371 ARG A O 1
ATOM 3027 N N . LEU A 1 372 ? 23.958 -22.277 -12.637 1.00 42.78 372 LEU A N 1
ATOM 3028 C CA . LEU A 1 372 ? 22.521 -22.021 -12.806 1.00 42.78 372 LEU A CA 1
ATOM 3029 C C . LEU A 1 372 ? 21.982 -22.377 -14.210 1.00 42.78 372 LEU A C 1
ATOM 3031 O O . LEU A 1 372 ? 20.813 -22.155 -14.500 1.00 42.78 372 LEU A O 1
ATOM 3035 N N . GLU A 1 373 ? 22.836 -22.925 -15.077 1.00 39.34 373 GLU A N 1
ATOM 3036 C CA . GLU A 1 373 ? 22.550 -23.270 -16.477 1.00 39.34 373 GLU A CA 1
ATOM 3037 C C . GLU A 1 373 ? 21.559 -24.453 -16.616 1.00 39.34 373 GLU A C 1
ATOM 3039 O O . GLU A 1 373 ? 20.996 -24.652 -17.689 1.00 39.34 373 GLU A O 1
ATOM 3044 N N . ASP A 1 374 ? 21.292 -25.189 -15.527 1.00 34.25 374 ASP A N 1
ATOM 3045 C CA . ASP A 1 374 ? 20.471 -26.412 -15.517 1.00 34.25 374 ASP A CA 1
ATOM 3046 C C . ASP A 1 374 ? 18.990 -26.209 -15.106 1.00 34.25 374 ASP A C 1
ATOM 3048 O O . ASP A 1 374 ? 18.220 -27.171 -15.108 1.00 34.25 374 ASP A O 1
ATOM 3052 N N . ILE A 1 375 ? 18.533 -24.984 -14.790 1.00 37.62 375 ILE A N 1
ATOM 3053 C CA . ILE A 1 375 ? 17.092 -24.705 -14.576 1.00 37.62 375 ILE A CA 1
ATOM 3054 C C . ILE A 1 375 ? 16.443 -24.275 -15.899 1.00 37.62 375 ILE A C 1
ATOM 3056 O O . ILE A 1 375 ? 16.038 -23.129 -16.093 1.00 37.62 375 ILE A O 1
ATOM 3060 N N . ILE A 1 376 ? 16.322 -25.226 -16.826 1.00 31.31 376 ILE A N 1
ATOM 3061 C CA . ILE A 1 376 ? 15.529 -25.031 -18.042 1.00 31.31 376 ILE A CA 1
ATOM 3062 C C . ILE A 1 376 ? 14.049 -25.213 -17.685 1.00 31.31 376 ILE A C 1
ATOM 3064 O O . ILE A 1 376 ? 13.589 -26.329 -17.439 1.00 31.31 376 ILE A O 1
ATOM 3068 N N . ILE A 1 377 ? 13.282 -24.120 -17.690 1.00 35.19 377 ILE A N 1
ATOM 3069 C CA . ILE A 1 377 ? 11.817 -24.172 -17.599 1.00 35.19 377 ILE A CA 1
ATOM 3070 C C . ILE A 1 377 ? 11.272 -24.663 -18.949 1.00 35.19 377 ILE A C 1
ATOM 3072 O O . ILE A 1 377 ? 10.906 -23.873 -19.820 1.00 35.19 377 ILE A O 1
ATOM 3076 N N . LEU A 1 378 ? 11.235 -25.984 -19.135 1.00 24.70 378 LEU A N 1
ATOM 3077 C CA . LEU A 1 378 ? 10.559 -26.606 -20.270 1.00 24.70 378 LEU A CA 1
ATOM 3078 C C . LEU A 1 378 ? 9.044 -26.522 -20.064 1.00 24.70 378 LEU A C 1
ATOM 3080 O O . LEU A 1 378 ? 8.455 -27.255 -19.271 1.00 24.70 378 LEU A O 1
ATOM 3084 N N . SER A 1 379 ? 8.416 -25.590 -20.777 1.00 30.22 379 SER A N 1
ATOM 3085 C CA . SER A 1 379 ? 6.963 -25.481 -20.858 1.00 30.22 379 SER A CA 1
ATOM 3086 C C . SER A 1 379 ? 6.433 -26.308 -22.028 1.00 30.22 379 SER A C 1
ATOM 3088 O O . SER A 1 379 ? 6.080 -25.748 -23.066 1.00 30.22 379 SER A O 1
ATOM 3090 N N . ASP A 1 380 ? 6.315 -27.620 -21.842 1.00 25.05 380 ASP A N 1
ATOM 3091 C CA . ASP A 1 380 ? 5.568 -28.464 -22.776 1.00 25.05 380 ASP A CA 1
ATOM 3092 C C . ASP A 1 380 ? 4.064 -28.172 -22.656 1.00 25.05 380 ASP A C 1
ATOM 3094 O O . ASP A 1 380 ? 3.476 -28.320 -21.582 1.00 25.05 380 ASP A O 1
ATOM 3098 N N . SER A 1 381 ? 3.447 -27.725 -23.755 1.00 33.00 381 SER A N 1
ATOM 3099 C CA . SER A 1 381 ? 1.991 -27.706 -23.954 1.00 33.00 381 SER A CA 1
ATOM 3100 C C . SER A 1 381 ? 1.639 -27.400 -25.416 1.00 33.00 381 SER A C 1
ATOM 3102 O O . SER A 1 381 ? 1.179 -26.302 -25.731 1.00 33.00 381 SER A O 1
ATOM 3104 N N . ASP A 1 382 ? 1.785 -28.391 -26.295 1.00 34.59 382 ASP A N 1
ATOM 3105 C CA . ASP A 1 382 ? 0.910 -28.484 -27.468 1.00 34.59 382 ASP A CA 1
ATOM 3106 C C . ASP A 1 382 ? -0.335 -29.276 -27.052 1.00 34.59 382 ASP A C 1
ATOM 3108 O O . ASP A 1 382 ? -0.227 -30.456 -26.725 1.00 34.59 382 ASP A O 1
ATOM 3112 N N . ASN A 1 383 ? -1.501 -28.629 -27.067 1.00 33.25 383 ASN A N 1
ATOM 3113 C CA . ASN A 1 383 ? -2.789 -29.267 -27.346 1.00 33.25 383 ASN A CA 1
ATOM 3114 C C . ASN A 1 383 ? -3.822 -28.177 -27.655 1.00 33.25 383 ASN A C 1
ATOM 3116 O O . ASN A 1 383 ? -4.316 -27.479 -26.772 1.00 33.25 383 ASN A O 1
ATOM 3120 N N . SER A 1 384 ? -4.116 -28.020 -28.942 1.00 38.94 384 SER A N 1
ATOM 3121 C CA . SER A 1 384 ? -5.228 -27.223 -29.449 1.00 38.94 384 SER A CA 1
ATOM 3122 C C . SER A 1 384 ? -6.497 -28.074 -29.468 1.00 38.94 384 SER A C 1
ATOM 3124 O O . SER A 1 384 ? -6.555 -29.044 -30.226 1.00 38.94 384 SER A O 1
ATOM 3126 N N . GLU A 1 385 ? -7.521 -27.692 -28.708 1.00 33.47 385 GLU A N 1
ATOM 3127 C CA . GLU A 1 385 ? -8.870 -28.246 -28.862 1.00 33.47 385 GLU A CA 1
ATOM 3128 C C . GLU A 1 385 ? -9.776 -27.243 -29.592 1.00 33.47 385 GLU A C 1
ATOM 3130 O O . GLU A 1 385 ? -10.245 -26.259 -29.023 1.00 33.47 385 GLU A O 1
ATOM 3135 N N . GLU A 1 386 ? -10.031 -27.520 -30.872 1.00 35.62 386 GLU A N 1
ATOM 3136 C CA . GLU A 1 386 ? -11.213 -27.060 -31.607 1.00 35.62 386 GLU A CA 1
ATOM 3137 C C . GLU A 1 386 ? -12.060 -28.294 -31.952 1.00 35.62 386 GLU A C 1
ATOM 3139 O O . GLU A 1 386 ? -11.523 -29.278 -32.461 1.00 35.62 386 GLU A O 1
ATOM 3144 N N . GLY A 1 387 ? -13.381 -28.244 -31.742 1.00 29.70 387 GLY A N 1
ATOM 3145 C CA . GLY A 1 387 ? -14.293 -29.274 -32.260 1.00 29.70 387 GLY A CA 1
ATOM 3146 C C . GLY A 1 387 ? -15.612 -29.418 -31.497 1.00 29.70 387 GLY A C 1
ATOM 3147 O O . GLY A 1 387 ? -15.643 -29.946 -30.393 1.00 29.70 387 GLY A O 1
ATOM 3148 N N . MET A 1 388 ? -16.723 -28.996 -32.110 1.00 33.03 388 MET A N 1
ATOM 3149 C CA . MET A 1 388 ? -18.086 -29.276 -31.626 1.00 33.03 388 MET A CA 1
ATOM 3150 C C . MET A 1 388 ? -18.610 -30.627 -32.142 1.00 33.03 388 MET A C 1
ATOM 3152 O O . MET A 1 388 ? -18.412 -30.906 -33.322 1.00 33.03 388 MET A O 1
ATOM 3156 N N . ALA A 1 389 ? -19.362 -31.367 -31.310 1.00 29.75 389 ALA A N 1
ATOM 3157 C CA . ALA A 1 389 ? -20.537 -32.224 -31.624 1.00 29.75 389 ALA A CA 1
ATOM 3158 C C . ALA A 1 389 ? -20.766 -33.219 -30.454 1.00 29.75 389 ALA A C 1
ATOM 3160 O O . ALA A 1 389 ? -19.843 -33.934 -30.092 1.00 29.75 389 ALA A O 1
ATOM 3161 N N . VAL A 1 390 ? -21.859 -33.157 -29.681 1.00 32.19 390 VAL A N 1
ATOM 3162 C CA . VAL A 1 390 ? -23.230 -33.664 -29.951 1.00 32.19 390 VAL A CA 1
ATOM 3163 C C . VAL A 1 390 ? -23.419 -35.166 -29.626 1.00 32.19 390 VAL A C 1
ATOM 3165 O O . VAL A 1 390 ? -22.954 -36.034 -30.350 1.00 32.19 390 VAL A O 1
ATOM 3168 N N . GLU A 1 391 ? -24.221 -35.380 -28.573 1.00 31.66 391 GLU A N 1
ATOM 3169 C CA . GLU A 1 391 ? -25.158 -36.491 -28.292 1.00 31.66 391 GLU A CA 1
ATOM 3170 C C . GLU A 1 391 ? -24.766 -37.860 -27.677 1.00 31.66 391 GLU A C 1
ATOM 3172 O O . GLU A 1 391 ? -23.938 -38.612 -28.176 1.00 31.66 391 GLU A O 1
ATOM 3177 N N . GLN A 1 392 ? -25.612 -38.189 -26.682 1.00 29.19 392 GLN A N 1
ATOM 3178 C CA . GLN A 1 392 ? -26.230 -39.479 -26.327 1.00 29.19 392 GLN A CA 1
ATOM 3179 C C . GLN A 1 392 ? -25.637 -40.392 -25.235 1.00 29.19 392 GLN A C 1
ATOM 3181 O O . GLN A 1 392 ? -24.474 -40.328 -24.847 1.00 29.19 392 GLN A O 1
ATOM 3186 N N . GLU A 1 393 ? -26.580 -41.130 -24.642 1.00 30.28 393 GLU A N 1
ATOM 3187 C CA . GLU A 1 393 ? -26.555 -41.840 -23.360 1.00 30.28 393 GLU A CA 1
ATOM 3188 C C . GLU A 1 393 ? -25.990 -43.264 -23.501 1.00 30.28 393 GLU A C 1
ATOM 3190 O O . GLU A 1 393 ? -26.127 -43.861 -24.562 1.00 30.28 393 GLU A O 1
ATOM 3195 N N . GLU A 1 394 ? -25.469 -43.853 -22.415 1.00 30.62 394 GLU A N 1
ATOM 3196 C CA . GLU A 1 394 ? -26.044 -45.093 -21.852 1.00 30.62 394 GLU A CA 1
ATOM 3197 C C . GLU A 1 394 ? -25.443 -45.468 -20.478 1.00 30.62 394 GLU A C 1
ATOM 3199 O O . GLU A 1 394 ? -24.443 -44.907 -20.027 1.00 30.62 394 GLU A O 1
ATOM 3204 N N . ASN A 1 395 ? -26.127 -46.380 -19.780 1.00 28.61 395 ASN A N 1
ATOM 3205 C CA . ASN A 1 395 ? -25.890 -46.769 -18.384 1.00 28.61 395 ASN A CA 1
ATOM 3206 C C . ASN A 1 395 ? -24.817 -47.860 -18.218 1.00 28.61 395 ASN A C 1
ATOM 3208 O O . ASN A 1 395 ? -24.699 -48.734 -19.073 1.00 28.61 395 ASN A O 1
ATOM 3212 N N . ALA A 1 396 ? -24.196 -47.927 -17.032 1.00 32.34 396 ALA A N 1
ATOM 3213 C CA . ALA A 1 396 ? -23.965 -49.191 -16.314 1.00 32.34 396 ALA A CA 1
ATOM 3214 C C . ALA A 1 396 ? -23.665 -48.940 -14.820 1.00 32.34 396 ALA A C 1
ATOM 3216 O O . ALA A 1 396 ? -22.923 -48.020 -14.476 1.00 32.34 396 ALA A O 1
ATOM 3217 N N . GLU A 1 397 ? -24.242 -49.766 -13.946 1.00 30.94 397 GLU A N 1
ATOM 3218 C CA . GLU A 1 397 ? -24.057 -49.755 -12.487 1.00 30.94 397 GLU A CA 1
ATOM 3219 C C . GLU A 1 397 ? -23.049 -50.832 -12.027 1.00 30.94 397 GLU A C 1
ATOM 3221 O O . GLU A 1 397 ? -22.755 -51.752 -12.786 1.00 30.94 397 GLU A O 1
ATOM 3226 N N . GLU A 1 398 ? -22.640 -50.753 -10.747 1.00 34.41 398 GLU A N 1
ATOM 3227 C CA . GLU A 1 398 ? -22.091 -51.855 -9.918 1.00 34.41 398 GLU A CA 1
ATOM 3228 C C . GLU A 1 398 ? -20.769 -52.532 -10.374 1.00 34.41 398 GLU A C 1
ATOM 3230 O O . GLU A 1 398 ? -20.335 -52.443 -11.514 1.00 34.41 398 GLU A O 1
ATOM 3235 N N . ALA A 1 399 ? -20.030 -53.280 -9.547 1.00 32.72 399 ALA A N 1
ATOM 3236 C CA . ALA A 1 399 ? -19.732 -53.267 -8.104 1.00 32.72 399 ALA A CA 1
ATOM 3237 C C . ALA A 1 399 ? -18.550 -54.251 -7.895 1.00 32.72 399 ALA A C 1
ATOM 3239 O O . ALA A 1 399 ? -18.329 -55.118 -8.741 1.00 32.72 399 ALA A O 1
ATOM 3240 N N . GLY A 1 400 ? -17.799 -54.186 -6.786 1.00 30.16 400 GLY A N 1
ATOM 3241 C CA . GLY A 1 400 ? -16.815 -55.243 -6.487 1.00 30.16 400 GLY A CA 1
ATOM 3242 C C . GLY A 1 400 ? -15.744 -54.899 -5.451 1.00 30.16 400 GLY A C 1
ATOM 3243 O O . GLY A 1 400 ? -14.861 -54.085 -5.703 1.00 30.16 400 GLY A O 1
ATOM 3244 N N . GLU A 1 401 ? -15.809 -55.563 -4.299 1.00 31.94 401 GLU A N 1
ATOM 3245 C CA . GLU A 1 401 ? -14.809 -55.519 -3.222 1.00 31.94 401 GLU A CA 1
ATOM 3246 C C . GLU A 1 401 ? -13.584 -56.412 -3.528 1.00 31.94 401 GLU A C 1
ATOM 3248 O O . GLU A 1 401 ? -13.678 -57.359 -4.308 1.00 31.94 401 GLU A O 1
ATOM 3253 N N . GLY A 1 402 ? -12.448 -56.181 -2.855 1.00 30.33 402 GLY A N 1
ATOM 3254 C CA . GLY A 1 402 ? -11.291 -57.090 -2.911 1.00 30.33 402 GLY A CA 1
ATOM 3255 C C . GLY A 1 402 ? -10.089 -56.629 -2.077 1.00 30.33 402 GLY A C 1
ATOM 3256 O O . GLY A 1 402 ? -9.352 -55.741 -2.490 1.00 30.33 402 GLY A O 1
ATOM 3257 N N . ILE A 1 403 ? -9.893 -57.233 -0.900 1.00 35.88 403 ILE A N 1
ATOM 3258 C CA . ILE A 1 403 ? -8.838 -56.907 0.085 1.00 35.88 403 ILE A CA 1
ATOM 3259 C C . ILE A 1 403 ? -7.528 -57.664 -0.215 1.00 35.88 403 ILE A C 1
ATOM 3261 O O . ILE A 1 403 ? -7.581 -58.824 -0.621 1.00 35.88 403 ILE A O 1
ATOM 3265 N N . GLY A 1 404 ? -6.365 -57.059 0.081 1.00 30.16 404 GLY A N 1
ATOM 3266 C CA . GLY A 1 404 ? -5.075 -57.768 0.128 1.00 30.16 404 GLY A CA 1
ATOM 3267 C C . GLY A 1 404 ? -3.843 -56.906 0.459 1.00 30.16 404 GLY A C 1
ATOM 3268 O O . GLY A 1 404 ? -3.161 -56.445 -0.450 1.00 30.16 404 GLY A O 1
ATOM 3269 N N . GLU A 1 405 ? -3.531 -56.737 1.748 1.00 33.12 405 GLU A N 1
ATOM 3270 C CA . GLU A 1 405 ? -2.165 -56.462 2.263 1.00 33.12 405 GLU A CA 1
ATOM 3271 C C . GLU A 1 405 ? -1.390 -57.811 2.248 1.00 33.12 405 GLU A C 1
ATOM 3273 O O . GLU A 1 405 ? -2.039 -58.856 2.310 1.00 33.12 405 GLU A O 1
ATOM 3278 N N . GLU A 1 406 ? -0.070 -57.982 2.094 1.00 34.53 406 GLU A N 1
ATOM 3279 C CA . GLU A 1 406 ? 1.190 -57.319 2.523 1.00 34.53 406 GLU A CA 1
ATOM 3280 C C . GLU A 1 406 ? 2.356 -57.997 1.706 1.00 34.53 406 GLU A C 1
ATOM 3282 O O . GLU A 1 406 ? 2.057 -58.945 0.968 1.00 34.53 406 GLU A O 1
ATOM 3287 N N . PRO A 1 407 ? 3.678 -57.741 1.896 1.00 42.78 407 PRO A N 1
ATOM 3288 C CA . PRO A 1 407 ? 4.431 -56.546 2.313 1.00 42.78 407 PRO A CA 1
ATOM 3289 C C . PRO A 1 407 ? 5.600 -56.188 1.331 1.00 42.78 407 PRO A C 1
ATOM 3291 O O . PRO A 1 407 ? 5.740 -56.770 0.257 1.00 42.78 407 PRO A O 1
ATOM 3294 N N . ASP A 1 408 ? 6.457 -55.230 1.712 1.00 36.34 408 ASP A N 1
ATOM 3295 C CA . ASP A 1 408 ? 7.536 -54.619 0.905 1.00 36.34 408 ASP A CA 1
ATOM 3296 C C . ASP A 1 408 ? 8.710 -55.523 0.448 1.00 36.34 408 ASP A C 1
ATOM 3298 O O . ASP A 1 408 ? 9.357 -56.186 1.261 1.00 36.34 408 ASP A O 1
ATOM 3302 N N . GLU A 1 409 ? 9.144 -55.348 -0.811 1.00 34.00 409 GLU A N 1
ATOM 3303 C CA . GLU A 1 409 ? 10.546 -55.512 -1.245 1.00 34.00 409 GLU A CA 1
ATOM 3304 C C . GLU A 1 409 ? 10.970 -54.348 -2.173 1.00 34.00 409 GLU A C 1
ATOM 3306 O O . GLU A 1 409 ? 10.358 -54.104 -3.210 1.00 34.00 409 GLU A O 1
ATOM 3311 N N . ILE A 1 410 ? 12.053 -53.641 -1.819 1.00 42.25 410 ILE A N 1
ATOM 3312 C CA . ILE A 1 410 ? 12.721 -52.619 -2.654 1.00 42.25 410 ILE A CA 1
ATOM 3313 C C . ILE A 1 410 ? 14.033 -53.222 -3.176 1.00 42.25 410 ILE A C 1
ATOM 3315 O O . ILE A 1 410 ? 14.851 -53.652 -2.357 1.00 42.25 410 ILE A O 1
ATOM 3319 N N . PRO A 1 411 ? 14.283 -53.229 -4.502 1.00 41.75 411 PRO A N 1
ATOM 3320 C CA . PRO A 1 411 ? 15.464 -52.500 -4.990 1.00 41.75 411 PRO A CA 1
ATOM 3321 C C . PRO A 1 411 ? 15.372 -51.865 -6.399 1.00 41.75 411 PRO A C 1
ATOM 3323 O O . PRO A 1 411 ? 14.792 -52.410 -7.330 1.00 41.75 411 PRO A O 1
ATOM 3326 N N . GLU A 1 412 ? 16.123 -50.765 -6.539 1.00 33.03 412 GLU A N 1
ATOM 3327 C CA . GLU A 1 412 ? 16.745 -50.238 -7.773 1.00 33.03 412 GLU A CA 1
ATOM 3328 C C . GLU A 1 412 ? 15.847 -49.655 -8.888 1.00 33.03 412 GLU A C 1
ATOM 3330 O O . GLU A 1 412 ? 15.540 -50.282 -9.903 1.00 33.03 412 GLU A O 1
ATOM 3335 N N . GLU A 1 413 ? 15.581 -48.345 -8.774 1.00 37.47 413 GLU A N 1
ATOM 3336 C CA . GLU A 1 413 ? 15.125 -47.489 -9.878 1.00 37.47 413 GLU A CA 1
ATOM 3337 C C . GLU A 1 413 ? 16.188 -47.372 -10.991 1.00 37.47 413 GLU A C 1
ATOM 3339 O O . GLU A 1 413 ? 16.983 -46.430 -11.050 1.00 37.47 413 GLU A O 1
ATOM 3344 N N . ASN A 1 414 ? 16.171 -48.307 -11.941 1.00 32.59 414 ASN A N 1
ATOM 3345 C CA . ASN A 1 414 ? 16.808 -48.100 -13.239 1.00 32.59 414 ASN A CA 1
ATOM 3346 C C . ASN A 1 414 ? 16.028 -47.035 -14.026 1.00 32.59 414 ASN A C 1
ATOM 3348 O O . ASN A 1 414 ? 15.071 -47.345 -14.740 1.00 32.59 414 ASN A O 1
ATOM 3352 N N . VAL A 1 415 ? 16.456 -45.772 -13.917 1.00 40.69 415 VAL A N 1
ATOM 3353 C CA . VAL A 1 415 ? 15.913 -44.657 -14.706 1.00 40.69 415 VAL A CA 1
ATOM 3354 C C . VAL A 1 415 ? 16.175 -44.908 -16.193 1.00 40.69 415 VAL A C 1
ATOM 3356 O O . VAL A 1 415 ? 17.248 -44.616 -16.721 1.00 40.69 415 VAL A O 1
ATOM 3359 N N . SER A 1 416 ? 15.167 -45.436 -16.884 1.00 35.47 416 SER A N 1
ATOM 3360 C CA . SER A 1 416 ? 15.136 -45.531 -18.341 1.00 35.47 416 SER A CA 1
ATOM 3361 C C . SER A 1 416 ? 14.093 -44.562 -18.892 1.00 35.47 416 SER A C 1
ATOM 3363 O O . SER A 1 416 ? 12.973 -44.480 -18.392 1.00 35.47 416 SER A O 1
ATOM 3365 N N . PHE A 1 417 ? 14.462 -43.811 -19.928 1.00 37.19 417 PHE A N 1
ATOM 3366 C CA . PHE A 1 417 ? 13.552 -42.922 -20.644 1.00 37.19 417 PHE A CA 1
ATOM 3367 C C . PHE A 1 417 ? 13.608 -43.217 -22.142 1.00 37.19 417 PHE A C 1
ATOM 3369 O O . PHE A 1 417 ? 14.658 -43.541 -22.702 1.00 37.19 417 PHE A O 1
ATOM 3376 N N . ARG A 1 418 ? 12.453 -43.131 -22.806 1.00 34.06 418 ARG A N 1
ATOM 3377 C CA . ARG A 1 418 ? 12.284 -43.544 -24.202 1.00 34.06 418 ARG A CA 1
ATOM 3378 C C . ARG A 1 418 ? 12.249 -42.328 -25.124 1.00 34.06 418 ARG A C 1
ATOM 3380 O O . ARG A 1 418 ? 11.201 -41.718 -25.314 1.00 34.06 418 ARG A O 1
ATOM 3387 N N . VAL A 1 419 ? 13.382 -41.996 -25.738 1.00 44.19 419 VAL A N 1
ATOM 3388 C CA . VAL A 1 419 ? 13.447 -40.911 -26.730 1.00 44.19 419 VAL A CA 1
ATOM 3389 C C . VAL A 1 419 ? 12.813 -41.367 -28.047 1.00 44.19 419 VAL A C 1
ATOM 3391 O O . VAL A 1 419 ? 13.277 -42.323 -28.664 1.00 44.19 419 VAL A O 1
ATOM 3394 N N . THR A 1 420 ? 11.774 -40.662 -28.500 1.00 41.47 420 THR A N 1
ATOM 3395 C CA . THR A 1 420 ? 11.153 -40.877 -29.818 1.00 41.47 420 THR A CA 1
ATOM 3396 C C . THR A 1 420 ? 11.415 -39.660 -30.699 1.00 41.47 420 THR A C 1
ATOM 3398 O O . THR A 1 420 ? 10.816 -38.604 -30.510 1.00 41.47 420 THR A O 1
ATOM 3401 N N . LEU A 1 421 ? 12.331 -39.792 -31.660 1.00 45.94 421 LEU A N 1
ATOM 3402 C CA . LEU A 1 421 ? 12.740 -38.689 -32.532 1.00 45.94 421 LEU A CA 1
ATOM 3403 C C . LEU A 1 421 ? 11.706 -38.463 -33.646 1.00 45.94 421 LEU A C 1
ATOM 3405 O O . LEU A 1 421 ? 11.631 -39.235 -34.606 1.00 45.94 421 LEU A O 1
ATOM 3409 N N . LYS A 1 422 ? 10.924 -37.383 -33.545 1.00 46.12 422 LYS A N 1
ATOM 3410 C CA . LYS A 1 422 ? 10.118 -36.891 -34.673 1.00 46.12 422 LYS A CA 1
ATOM 3411 C C . LYS A 1 422 ? 11.056 -36.351 -35.776 1.00 46.12 422 LYS A C 1
ATOM 3413 O O . LYS A 1 422 ? 12.105 -35.796 -35.444 1.00 46.12 422 LYS A O 1
ATOM 3418 N N . PRO A 1 423 ? 10.731 -36.512 -37.075 1.00 54.00 423 PRO A N 1
ATOM 3419 C CA . PRO A 1 423 ? 11.541 -35.950 -38.155 1.00 54.00 423 PRO A CA 1
ATOM 3420 C C . PRO A 1 423 ? 11.657 -34.424 -38.044 1.00 54.00 423 PRO A C 1
ATOM 3422 O O . PRO A 1 423 ? 10.688 -33.752 -37.693 1.00 54.00 423 PRO A O 1
ATOM 3425 N N . SER A 1 424 ? 12.828 -33.878 -38.372 1.00 53.66 424 SER A N 1
ATOM 3426 C CA . SER A 1 424 ? 13.094 -32.437 -38.337 1.00 53.66 424 SER A CA 1
ATOM 3427 C C . SER A 1 424 ? 12.132 -31.666 -39.244 1.00 53.66 424 SER A C 1
ATOM 3429 O O . SER A 1 424 ? 11.907 -32.036 -40.397 1.00 53.66 424 SER A O 1
ATOM 3431 N N . HIS A 1 425 ? 11.601 -30.546 -38.750 1.00 43.16 425 HIS A N 1
ATOM 3432 C CA . HIS A 1 425 ? 10.656 -29.719 -39.503 1.00 43.16 425 HIS A CA 1
ATOM 3433 C C . HIS A 1 425 ? 11.307 -28.971 -40.691 1.00 43.16 425 HIS A C 1
ATOM 3435 O O . HIS A 1 425 ? 10.599 -28.413 -41.530 1.00 43.16 425 HIS A O 1
ATOM 3441 N N . VAL A 1 426 ? 12.646 -28.976 -40.774 1.00 53.00 426 VAL A N 1
ATOM 3442 C CA . VAL A 1 426 ? 13.436 -28.278 -41.805 1.00 53.00 426 VAL A CA 1
ATOM 3443 C C . VAL A 1 426 ? 13.735 -29.173 -43.016 1.00 53.00 426 VAL A C 1
ATOM 3445 O O . VAL A 1 426 ? 13.677 -28.699 -44.146 1.00 53.00 426 VAL A O 1
ATOM 3448 N N . ASP A 1 427 ? 14.030 -30.462 -42.808 1.00 65.38 427 ASP A N 1
ATOM 3449 C CA . ASP A 1 427 ? 14.439 -31.393 -43.880 1.00 65.38 427 ASP A CA 1
ATOM 3450 C C . ASP A 1 427 ? 13.661 -32.724 -43.908 1.00 65.38 427 ASP A C 1
ATOM 3452 O O . ASP A 1 427 ? 13.900 -33.563 -44.780 1.00 65.38 427 ASP A O 1
ATOM 3456 N N . LYS A 1 428 ? 12.720 -32.921 -42.973 1.00 63.28 428 LYS A N 1
ATOM 3457 C CA . LYS A 1 428 ? 11.923 -34.144 -42.770 1.00 63.28 428 LYS A CA 1
ATOM 3458 C C . LYS A 1 428 ? 12.755 -35.417 -42.555 1.00 63.28 428 LYS A C 1
ATOM 3460 O O . LYS A 1 428 ? 12.248 -36.519 -42.766 1.00 63.28 428 LYS A O 1
ATOM 3465 N N . ARG A 1 429 ? 14.009 -35.301 -42.099 1.00 60.38 429 ARG A N 1
ATOM 3466 C CA . ARG A 1 429 ? 14.869 -36.446 -41.749 1.00 60.38 429 ARG A CA 1
ATOM 3467 C C . ARG A 1 429 ? 14.966 -36.623 -40.235 1.00 60.38 429 ARG A C 1
ATOM 3469 O O . ARG A 1 429 ? 14.795 -35.679 -39.465 1.00 60.38 429 ARG A O 1
ATOM 3476 N N . GLN A 1 430 ? 15.233 -37.852 -39.800 1.00 48.31 430 GLN A N 1
ATOM 3477 C CA . GLN A 1 430 ? 15.588 -38.145 -38.412 1.00 48.31 430 GLN A CA 1
ATOM 3478 C C . GLN A 1 430 ? 17.104 -38.014 -38.249 1.00 48.31 430 GLN A C 1
ATOM 3480 O O . GLN A 1 430 ? 17.865 -38.730 -38.898 1.00 48.31 430 GLN A O 1
ATOM 3485 N N . HIS A 1 431 ? 17.531 -37.106 -37.372 1.00 54.88 431 HIS A N 1
ATOM 3486 C CA . HIS A 1 431 ? 18.934 -36.923 -36.997 1.00 54.88 431 HIS A CA 1
ATOM 3487 C C . HIS A 1 431 ? 19.174 -37.616 -35.655 1.00 54.88 431 HIS A C 1
ATOM 3489 O O . HIS A 1 431 ? 18.444 -37.369 -34.698 1.00 54.88 431 HIS A O 1
ATOM 3495 N N . GLY A 1 432 ? 20.151 -38.523 -35.592 1.00 47.22 432 GLY A N 1
ATOM 3496 C CA . GLY A 1 432 ? 20.425 -39.316 -34.389 1.00 47.22 432 GLY A CA 1
ATOM 3497 C C . GLY A 1 432 ? 21.025 -38.496 -33.240 1.00 47.22 432 GLY A C 1
ATOM 3498 O O . GLY A 1 432 ? 21.726 -37.510 -33.466 1.00 47.22 432 GLY A O 1
ATOM 3499 N N . VAL A 1 433 ? 20.791 -38.934 -31.999 1.00 43.84 433 VAL A N 1
ATOM 3500 C CA . VAL A 1 433 ? 21.390 -38.322 -30.800 1.00 43.84 433 VAL A CA 1
ATOM 3501 C C . VAL A 1 433 ? 22.887 -38.631 -30.751 1.00 43.84 433 VAL A C 1
ATOM 3503 O O . VAL A 1 433 ? 23.288 -39.795 -30.740 1.00 43.84 433 VAL A O 1
ATOM 3506 N N . LEU A 1 434 ? 23.717 -37.590 -30.681 1.00 34.94 434 LEU A N 1
ATOM 3507 C CA . LEU A 1 434 ? 25.174 -37.703 -30.641 1.00 34.94 434 LEU A CA 1
ATOM 3508 C C . LEU A 1 434 ? 25.673 -37.443 -29.210 1.00 34.94 434 LEU A C 1
ATOM 3510 O O . LEU A 1 434 ? 25.921 -36.307 -28.815 1.00 34.94 434 LEU A O 1
ATOM 3514 N N . GLY A 1 435 ? 25.770 -38.509 -28.412 1.00 35.09 435 GLY A N 1
ATOM 3515 C CA . GLY A 1 435 ? 26.271 -38.436 -27.036 1.00 35.09 435 GLY A CA 1
ATOM 3516 C C . GLY A 1 435 ? 27.790 -38.190 -26.970 1.00 35.09 435 GLY A C 1
ATOM 3517 O O . GLY A 1 435 ? 28.528 -38.703 -27.818 1.00 35.09 435 GLY A O 1
ATOM 3518 N N . PRO A 1 436 ? 28.295 -37.436 -25.974 1.00 31.42 436 PRO A N 1
ATOM 3519 C CA . PRO A 1 436 ? 29.726 -37.190 -25.825 1.00 31.42 436 PRO A CA 1
ATOM 3520 C C . PRO A 1 436 ? 30.487 -38.481 -25.481 1.00 31.42 436 PRO A C 1
ATOM 3522 O O . PRO A 1 436 ? 30.093 -39.247 -24.602 1.00 31.42 436 PRO A O 1
ATOM 3525 N N . ARG A 1 437 ? 31.620 -38.714 -26.159 1.00 28.42 437 ARG A N 1
ATOM 3526 C CA . ARG A 1 437 ? 32.516 -39.849 -25.882 1.00 28.42 437 ARG A CA 1
ATOM 3527 C C . ARG A 1 437 ? 33.116 -39.739 -24.477 1.00 28.42 437 ARG A C 1
ATOM 3529 O O . ARG A 1 437 ? 33.955 -38.875 -24.233 1.00 28.42 437 ARG A O 1
ATOM 3536 N N . ALA A 1 438 ? 32.766 -40.672 -23.596 1.00 32.44 438 ALA A N 1
ATOM 3537 C CA . ALA A 1 438 ? 33.480 -40.874 -22.342 1.00 32.44 438 ALA A CA 1
ATOM 3538 C C . ALA A 1 438 ? 34.857 -41.517 -22.599 1.00 32.44 438 ALA A C 1
ATOM 3540 O O . ALA A 1 438 ? 34.952 -42.571 -23.231 1.00 32.44 438 ALA A O 1
ATOM 3541 N N . PHE A 1 439 ? 35.920 -40.910 -22.070 1.00 29.98 439 PHE A N 1
ATOM 3542 C CA . PHE A 1 439 ? 37.214 -41.573 -21.907 1.00 29.98 439 PHE A CA 1
ATOM 3543 C C . PHE A 1 439 ? 37.189 -42.413 -20.618 1.00 29.98 439 PHE A C 1
ATOM 3545 O O . PHE A 1 439 ? 37.072 -41.862 -19.525 1.00 29.98 439 PHE A O 1
ATOM 3552 N N . GLY A 1 440 ? 37.334 -43.737 -20.732 1.00 28.02 440 GLY A N 1
ATOM 3553 C CA . GLY A 1 440 ? 37.895 -44.556 -19.644 1.00 28.02 440 GLY A CA 1
ATOM 3554 C C . GLY A 1 440 ? 39.421 -44.360 -19.578 1.00 28.02 440 GLY A C 1
ATOM 3555 O O . GLY A 1 440 ? 39.989 -43.724 -20.461 1.00 28.02 440 GLY A O 1
ATOM 3556 N N . LEU A 1 441 ? 40.190 -44.853 -18.607 1.00 30.59 441 LEU A N 1
ATOM 3557 C CA . LEU A 1 441 ? 40.002 -45.708 -17.419 1.00 30.59 441 LEU A CA 1
ATOM 3558 C C . LEU A 1 441 ? 40.950 -45.125 -16.335 1.00 30.59 441 LEU A C 1
ATOM 3560 O O . LEU A 1 441 ? 41.861 -44.378 -16.678 1.00 30.59 441 LEU A O 1
ATOM 3564 N N . GLY A 1 442 ? 40.892 -45.412 -15.036 1.00 24.73 442 GLY A N 1
ATOM 3565 C CA . GLY A 1 442 ? 40.114 -46.344 -14.213 1.00 24.73 442 GLY A CA 1
ATOM 3566 C C . GLY A 1 442 ? 40.916 -46.604 -12.918 1.00 24.73 442 GLY A C 1
ATOM 3567 O O . GLY A 1 442 ? 42.059 -46.169 -12.832 1.00 24.73 442 GLY A O 1
ATOM 3568 N N . MET A 1 443 ? 40.361 -47.301 -11.921 1.00 27.11 443 MET A N 1
ATOM 3569 C CA . MET A 1 443 ? 41.106 -48.012 -10.857 1.00 27.11 443 MET A CA 1
ATOM 3570 C C . MET A 1 443 ? 40.126 -48.880 -10.046 1.00 27.11 443 MET A C 1
ATOM 3572 O O . MET A 1 443 ? 38.961 -48.531 -9.879 1.00 27.11 443 MET A O 1
ATOM 3576 N N . THR A 1 444 ? 40.587 -50.047 -9.600 1.00 27.45 444 THR A N 1
ATOM 3577 C CA . THR A 1 444 ? 39.767 -51.159 -9.076 1.00 27.45 444 THR A CA 1
ATOM 3578 C C . THR A 1 444 ? 39.330 -50.998 -7.611 1.00 27.45 444 THR A C 1
ATOM 3580 O O . THR A 1 444 ? 40.124 -50.497 -6.813 1.00 27.45 444 THR A O 1
ATOM 3583 N N . PRO A 1 445 ? 38.163 -51.532 -7.196 1.00 29.84 445 PRO A N 1
ATOM 3584 C CA . PRO A 1 445 ? 37.771 -51.580 -5.788 1.00 29.84 445 PRO A CA 1
ATOM 3585 C C . PRO A 1 445 ? 38.475 -52.715 -5.022 1.00 29.84 445 PRO A C 1
ATOM 3587 O O . PRO A 1 445 ? 38.648 -53.819 -5.538 1.00 29.84 445 PRO A O 1
ATOM 3590 N N . LYS A 1 446 ? 38.813 -52.465 -3.749 1.00 25.98 446 LYS A N 1
ATOM 3591 C CA . LYS A 1 446 ? 39.146 -53.500 -2.755 1.00 25.98 446 LYS A CA 1
ATOM 3592 C C . LYS A 1 446 ? 38.142 -53.468 -1.597 1.00 25.98 446 LYS A C 1
ATOM 3594 O O . LYS A 1 446 ? 37.959 -52.445 -0.950 1.00 25.98 446 LYS A O 1
ATOM 3599 N N . VAL A 1 447 ? 37.563 -54.633 -1.344 1.00 25.33 447 VAL A N 1
ATOM 3600 C CA . VAL A 1 447 ? 36.718 -55.093 -0.219 1.00 25.33 447 VAL A CA 1
ATOM 3601 C C . VAL A 1 447 ? 37.355 -56.456 0.176 1.00 25.33 447 VAL A C 1
ATOM 3603 O O . VAL A 1 447 ? 37.950 -57.041 -0.740 1.00 25.33 447 VAL A O 1
ATOM 3606 N N . PRO A 1 448 ? 37.345 -57.015 1.420 1.00 33.81 448 PRO A N 1
ATOM 3607 C CA . PRO A 1 448 ? 36.399 -56.907 2.560 1.00 33.81 448 PRO A CA 1
ATOM 3608 C C . PRO A 1 448 ? 37.085 -56.538 3.916 1.00 33.81 448 PRO A C 1
ATOM 3610 O O . PRO A 1 448 ? 38.292 -56.338 3.935 1.00 33.81 448 PRO A O 1
ATOM 3613 N N . SER A 1 449 ? 36.418 -56.372 5.075 1.00 25.83 449 SER A N 1
ATOM 3614 C CA . SER A 1 449 ? 35.736 -57.419 5.879 1.00 25.83 449 SER A CA 1
ATOM 3615 C C . SER A 1 449 ? 34.962 -56.843 7.097 1.00 25.83 449 SER A C 1
ATOM 3617 O O . SER A 1 449 ? 35.375 -55.847 7.675 1.00 25.83 449 SER A O 1
ATOM 3619 N N . PHE A 1 450 ? 33.709 -57.276 7.335 1.00 24.75 450 PHE A N 1
ATOM 3620 C CA . PHE A 1 450 ? 33.214 -58.233 8.368 1.00 24.75 450 PHE A CA 1
ATOM 3621 C C . PHE A 1 450 ? 33.503 -57.876 9.861 1.00 24.75 450 PHE A C 1
ATOM 3623 O O . PHE A 1 450 ? 34.632 -57.533 10.170 1.00 24.75 450 PHE A O 1
ATOM 3630 N N . VAL A 1 451 ? 32.644 -58.084 10.890 1.00 23.61 451 VAL A N 1
ATOM 3631 C CA . VAL A 1 451 ? 31.167 -58.273 11.076 1.00 23.61 451 VAL A CA 1
ATOM 3632 C C . VAL A 1 451 ? 30.882 -58.655 12.565 1.00 23.61 451 VAL A C 1
ATOM 3634 O O . VAL A 1 451 ? 31.765 -59.239 13.184 1.00 23.61 451 VAL A O 1
ATOM 3637 N N . LYS A 1 452 ? 29.638 -58.478 13.088 1.00 24.61 452 LYS A N 1
ATOM 3638 C CA . LYS A 1 452 ? 29.104 -58.963 14.417 1.00 24.61 452 LYS A CA 1
ATOM 3639 C C . LYS A 1 452 ? 29.718 -58.286 15.685 1.00 24.61 452 LYS A C 1
ATOM 3641 O O . LYS A 1 452 ? 30.851 -57.845 15.642 1.00 24.61 452 LYS A O 1
ATOM 3646 N N . ARG A 1 453 ? 29.058 -58.177 16.862 1.00 23.19 453 ARG A N 1
ATOM 3647 C CA . ARG A 1 453 ? 27.686 -58.518 17.339 1.00 23.19 453 ARG A CA 1
ATOM 3648 C C . ARG A 1 453 ? 27.335 -57.729 18.636 1.00 23.19 453 ARG A C 1
ATOM 3650 O O . ARG A 1 453 ? 28.163 -57.690 19.529 1.00 23.19 453 ARG A O 1
ATOM 3657 N N . SER A 1 454 ? 26.086 -57.245 18.755 1.00 24.91 454 SER A N 1
ATOM 3658 C CA . SER A 1 454 ? 25.098 -57.556 19.831 1.00 24.91 454 SER A CA 1
ATOM 3659 C C . SER A 1 454 ? 25.515 -57.573 21.324 1.00 24.91 454 SER A C 1
ATOM 3661 O O . SER A 1 454 ? 26.294 -58.453 21.678 1.00 24.91 454 SER A O 1
ATOM 3663 N N . LYS A 1 455 ? 24.750 -56.910 22.229 1.00 26.72 455 LYS A N 1
ATOM 3664 C CA . LYS A 1 455 ? 23.578 -57.486 22.975 1.00 26.72 455 LYS A CA 1
ATOM 3665 C C . LYS A 1 455 ? 22.969 -56.542 24.049 1.00 26.72 455 LYS A C 1
ATOM 3667 O O . LYS A 1 455 ? 23.742 -55.935 24.769 1.00 26.72 455 LYS A O 1
ATOM 3672 N N . ASN A 1 456 ? 21.632 -56.606 24.208 1.00 27.61 456 ASN A N 1
ATOM 3673 C CA . ASN A 1 456 ? 20.799 -56.400 25.425 1.00 27.61 456 ASN A CA 1
ATOM 3674 C C . ASN A 1 456 ? 20.891 -55.086 26.247 1.00 27.61 456 ASN A C 1
ATOM 3676 O O . ASN A 1 456 ? 21.932 -54.450 26.274 1.00 27.61 456 ASN A O 1
ATOM 3680 N N . VAL A 1 457 ? 19.919 -54.671 27.075 1.00 25.17 457 VAL A N 1
ATOM 3681 C CA . VAL A 1 457 ? 18.438 -54.787 27.251 1.00 25.17 457 VAL A CA 1
ATOM 3682 C C . VAL A 1 457 ? 18.180 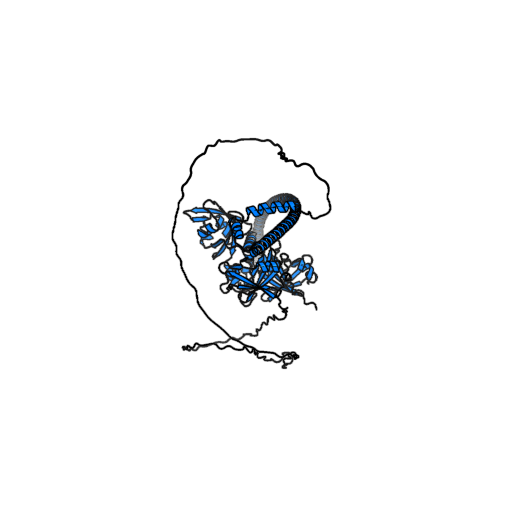-54.324 28.700 1.00 25.17 457 VAL A C 1
ATOM 3684 O O . VAL A 1 457 ? 18.960 -54.679 29.576 1.00 25.17 457 VAL A O 1
ATOM 3687 N N . ASP A 1 458 ? 17.125 -53.534 28.907 1.00 26.94 458 ASP A N 1
ATOM 3688 C CA . ASP A 1 458 ? 16.417 -53.202 30.159 1.00 26.94 458 ASP A CA 1
ATOM 3689 C C . ASP A 1 458 ? 17.132 -53.323 31.522 1.00 26.94 458 ASP A C 1
ATOM 3691 O O . ASP A 1 458 ? 17.294 -54.416 32.054 1.00 26.94 458 ASP A O 1
ATOM 3695 N N . GLU A 1 459 ? 17.347 -52.176 32.181 1.00 27.47 459 GLU A N 1
ATOM 3696 C CA . GLU A 1 459 ? 16.900 -51.943 33.568 1.00 27.47 459 GLU A CA 1
ATOM 3697 C C . GLU A 1 459 ? 17.051 -50.454 33.952 1.00 27.47 459 GLU A C 1
ATOM 3699 O O . GLU A 1 459 ? 18.134 -49.889 33.834 1.00 27.47 459 GLU A O 1
ATOM 3704 N N . LEU A 1 460 ? 15.960 -49.807 34.391 1.00 25.86 460 LEU A N 1
ATOM 3705 C CA . LEU A 1 460 ? 15.782 -49.227 35.741 1.00 25.86 460 LEU A CA 1
ATOM 3706 C C . LEU A 1 460 ? 14.698 -48.115 35.778 1.00 25.86 460 LEU A C 1
ATOM 3708 O O . LEU A 1 460 ? 14.932 -47.003 35.327 1.00 25.86 460 LEU A O 1
ATOM 3712 N N . PHE A 1 461 ? 13.536 -48.456 36.365 1.00 29.45 461 PHE A N 1
ATOM 3713 C CA . PHE A 1 461 ? 12.707 -47.713 37.354 1.00 29.45 461 PHE A CA 1
ATOM 3714 C C . PHE A 1 461 ? 12.587 -46.162 37.326 1.00 29.45 461 PHE A C 1
ATOM 3716 O O . PHE A 1 461 ? 13.557 -45.453 37.118 1.00 29.45 461 PHE A O 1
ATOM 3723 N N . LYS A 1 462 ? 11.492 -45.507 37.754 1.00 27.91 462 LYS A N 1
ATOM 3724 C CA . LYS A 1 462 ? 10.049 -45.795 37.971 1.00 27.91 462 LYS A CA 1
ATOM 3725 C C . LYS A 1 462 ? 9.365 -44.432 38.248 1.00 27.91 462 LYS A C 1
ATOM 3727 O O . LYS A 1 462 ? 10.027 -43.484 38.656 1.00 27.91 462 LYS A O 1
ATOM 3732 N N . ILE A 1 463 ? 8.043 -44.353 38.092 1.00 31.25 463 ILE A N 1
ATOM 3733 C CA . ILE A 1 463 ? 7.218 -43.173 38.430 1.00 31.25 463 ILE A CA 1
ATOM 3734 C C . ILE A 1 463 ? 7.090 -42.994 39.956 1.00 31.25 463 ILE A C 1
ATOM 3736 O O . ILE A 1 463 ? 6.939 -43.998 40.658 1.00 31.25 463 ILE A O 1
ATOM 3740 N N . LYS A 1 464 ? 7.025 -41.740 40.441 1.00 26.61 464 LYS A N 1
ATOM 3741 C CA . LYS A 1 464 ? 6.089 -41.345 41.515 1.00 26.61 464 LYS A CA 1
ATOM 3742 C C . LYS A 1 464 ? 5.847 -39.830 41.611 1.00 26.61 464 LYS A C 1
ATOM 3744 O O . LYS A 1 464 ? 6.788 -39.069 41.814 1.00 26.61 464 LYS A O 1
ATOM 3749 N N . ASP A 1 465 ? 4.576 -39.445 41.531 1.00 31.38 465 ASP A N 1
ATOM 3750 C CA . ASP A 1 465 ? 4.040 -38.210 42.113 1.00 31.38 465 ASP A CA 1
ATOM 3751 C C . ASP A 1 465 ? 3.968 -38.324 43.648 1.00 31.38 465 ASP A C 1
ATOM 3753 O O . ASP A 1 465 ? 3.904 -39.437 44.177 1.00 31.38 465 ASP A O 1
ATOM 3757 N N . ASP A 1 466 ? 3.920 -37.183 44.347 1.00 28.03 466 ASP A N 1
ATOM 3758 C CA . ASP A 1 466 ? 2.822 -36.892 45.288 1.00 28.03 466 ASP A CA 1
ATOM 3759 C C . ASP A 1 466 ? 2.814 -35.414 45.741 1.00 28.03 466 ASP A C 1
ATOM 3761 O O . ASP A 1 466 ? 3.835 -34.721 45.734 1.00 28.03 466 ASP A O 1
ATOM 3765 N N . THR A 1 467 ? 1.635 -34.930 46.139 1.00 30.34 467 THR A N 1
ATOM 3766 C CA . THR A 1 467 ? 1.340 -33.540 46.548 1.00 30.34 467 THR A CA 1
ATOM 3767 C C . THR A 1 467 ? 0.732 -33.469 47.950 1.00 30.34 467 THR A C 1
ATOM 3769 O O . THR A 1 467 ? -0.152 -34.264 48.231 1.00 30.34 467 THR A O 1
ATOM 3772 N N . THR A 1 468 ? 1.098 -32.459 48.757 1.00 29.08 468 THR A N 1
ATOM 3773 C CA . THR A 1 468 ? 0.333 -31.888 49.908 1.00 29.08 468 THR A CA 1
ATOM 3774 C C . THR A 1 468 ? 1.088 -30.629 50.386 1.00 29.08 468 THR A C 1
ATOM 3776 O O . THR A 1 468 ? 2.297 -30.704 50.566 1.00 29.08 468 THR A O 1
ATOM 3779 N N . GLU A 1 469 ? 0.564 -29.396 50.369 1.00 27.97 469 GLU A N 1
ATOM 3780 C CA . GLU A 1 469 ? -0.503 -28.744 51.174 1.00 27.97 469 GLU A CA 1
ATOM 3781 C C . GLU A 1 469 ? 0.017 -27.787 52.287 1.00 27.97 469 GLU A C 1
ATOM 3783 O O . GLU A 1 469 ? 0.229 -28.181 53.426 1.00 27.97 469 GLU A O 1
ATOM 3788 N N . ALA A 1 470 ? 0.094 -26.489 51.938 1.00 27.39 470 ALA A N 1
ATOM 3789 C CA . ALA A 1 470 ? -0.454 -25.339 52.697 1.00 27.39 470 ALA A CA 1
ATOM 3790 C C . ALA A 1 470 ? 0.100 -24.992 54.135 1.00 27.39 470 ALA A C 1
ATOM 3792 O O . ALA A 1 470 ? 1.167 -25.466 54.509 1.00 27.39 470 ALA A O 1
ATOM 3793 N N . PRO A 1 471 ? -0.466 -24.002 54.882 1.00 41.78 471 PRO A N 1
ATOM 3794 C CA . PRO A 1 471 ? -0.163 -22.567 54.679 1.00 41.78 471 PRO A CA 1
ATOM 3795 C C . PRO A 1 471 ? 0.076 -21.726 55.972 1.00 41.78 471 PRO A C 1
ATOM 3797 O O . PRO A 1 471 ? -0.530 -21.982 57.008 1.00 41.78 471 PRO A O 1
ATOM 3800 N N . ILE A 1 472 ? 0.844 -20.621 55.900 1.00 27.86 472 ILE A N 1
ATOM 3801 C CA . ILE A 1 472 ? 0.949 -19.575 56.960 1.00 27.86 472 ILE A CA 1
ATOM 3802 C C . ILE A 1 472 ? 1.132 -18.203 56.264 1.00 27.86 472 ILE A C 1
ATOM 3804 O O . ILE A 1 472 ? 2.124 -18.011 55.571 1.00 27.86 472 ILE A O 1
ATOM 3808 N N . ALA A 1 473 ? 0.120 -17.332 56.148 1.00 26.02 473 ALA A N 1
ATOM 3809 C CA . ALA A 1 473 ? -0.494 -16.403 57.121 1.00 26.02 473 ALA A CA 1
ATOM 3810 C C . ALA A 1 473 ? 0.139 -14.989 57.132 1.00 26.02 473 ALA A C 1
ATOM 3812 O O . ALA A 1 473 ? 1.353 -14.824 57.104 1.00 26.02 473 ALA A O 1
ATOM 3813 N N . ALA A 1 474 ? -0.716 -13.961 57.182 1.00 27.39 474 ALA A N 1
ATOM 3814 C CA . ALA A 1 474 ? -0.359 -12.539 57.180 1.00 27.39 474 ALA A CA 1
ATOM 3815 C C . ALA A 1 474 ? -0.895 -11.838 58.440 1.00 27.39 474 ALA A C 1
ATOM 3817 O O . ALA A 1 474 ? -1.925 -12.256 58.962 1.00 27.39 474 ALA A O 1
ATOM 3818 N N . THR A 1 475 ? -0.260 -10.750 58.893 1.00 30.55 475 THR A N 1
ATOM 3819 C CA . THR A 1 475 ? -0.856 -9.722 59.783 1.00 30.55 475 THR A CA 1
ATOM 3820 C C . THR A 1 475 ? -0.010 -8.416 59.764 1.00 30.55 475 THR A C 1
ATOM 3822 O O . THR A 1 475 ? 1.081 -8.430 59.192 1.00 30.55 475 THR A O 1
ATOM 3825 N N . PRO A 1 476 ? -0.523 -7.259 60.253 1.00 39.47 476 PRO A N 1
ATOM 3826 C CA . PRO A 1 476 ? -0.218 -5.938 59.672 1.00 39.47 476 PRO A CA 1
ATOM 3827 C C . PRO A 1 476 ? 0.393 -4.911 60.652 1.00 39.47 476 PRO A C 1
ATOM 3829 O O . PRO A 1 476 ? 0.453 -5.161 61.852 1.00 39.47 476 PRO A O 1
ATOM 3832 N N . ILE A 1 477 ? 0.713 -3.697 60.165 1.00 26.33 477 ILE A N 1
ATOM 3833 C CA . ILE A 1 477 ? 0.899 -2.494 61.008 1.00 26.33 477 ILE A CA 1
ATOM 3834 C C . ILE A 1 477 ? 0.205 -1.250 60.413 1.00 26.33 477 ILE A C 1
ATOM 3836 O O . ILE A 1 477 ? 0.229 -1.002 59.208 1.00 26.33 477 ILE A O 1
ATOM 3840 N N . THR A 1 478 ? -0.395 -0.469 61.313 1.00 28.44 478 THR A N 1
ATOM 3841 C CA . THR A 1 478 ? -1.104 0.816 61.156 1.00 28.44 478 THR A CA 1
ATOM 3842 C C . THR A 1 478 ? -0.312 1.946 61.865 1.00 28.44 478 THR A C 1
ATOM 3844 O O . THR A 1 478 ? 0.632 1.649 62.587 1.00 28.44 478 THR A O 1
ATOM 3847 N N . GLN A 1 479 ? -0.570 3.258 61.747 1.00 28.86 479 GLN A N 1
ATOM 3848 C CA . GLN A 1 479 ? -1.641 4.073 61.136 1.00 28.86 479 GLN A CA 1
ATOM 3849 C C . GLN A 1 479 ? -1.117 5.530 60.935 1.00 28.86 479 GLN A C 1
ATOM 3851 O O . GLN A 1 479 ? -0.041 5.832 61.431 1.00 28.86 479 GLN A O 1
ATOM 3856 N N . VAL A 1 480 ? -1.925 6.441 60.350 1.00 25.69 480 VAL A N 1
ATOM 3857 C CA . VAL A 1 480 ? -1.967 7.910 60.660 1.00 25.69 480 VAL A CA 1
ATOM 3858 C C . VAL A 1 480 ? -0.681 8.734 60.346 1.00 25.69 480 VAL A C 1
ATOM 3860 O O . VAL A 1 480 ? 0.388 8.525 60.897 1.00 25.69 480 VAL A O 1
ATOM 3863 N N . SER A 1 481 ? -0.700 9.759 59.478 1.00 26.55 481 SER A N 1
ATOM 3864 C CA . SER A 1 481 ? -1.319 11.075 59.756 1.00 26.55 481 SER A CA 1
ATOM 3865 C C . SER A 1 481 ? -1.503 11.960 58.506 1.00 26.55 481 SER A C 1
ATOM 3867 O O . SER A 1 481 ? -0.609 12.050 57.669 1.00 26.55 481 SER A O 1
ATOM 3869 N N . THR A 1 482 ? -2.604 12.716 58.449 1.00 27.70 482 THR A N 1
ATOM 3870 C CA . THR A 1 482 ? -2.763 13.970 57.668 1.00 27.70 482 THR A CA 1
ATOM 3871 C C . THR A 1 482 ? -2.437 15.196 58.540 1.00 27.70 482 THR A C 1
ATOM 3873 O O . THR A 1 482 ? -2.493 15.069 59.765 1.00 27.70 482 THR A O 1
ATOM 3876 N N . PRO A 1 483 ? -2.165 16.391 57.967 1.00 33.88 483 PRO A N 1
ATOM 3877 C CA . PRO A 1 483 ? -3.248 17.395 57.908 1.00 33.88 483 PRO A CA 1
ATOM 3878 C C . PRO A 1 483 ? -3.278 18.344 56.676 1.00 33.88 483 PRO A C 1
ATOM 3880 O O . PRO A 1 483 ? -2.308 18.478 55.938 1.00 33.88 483 PRO A O 1
ATOM 3883 N N . ALA A 1 484 ? -4.447 18.992 56.519 1.00 25.48 484 ALA A N 1
ATOM 3884 C CA . ALA A 1 484 ? -4.813 20.267 55.854 1.00 25.48 484 ALA A CA 1
ATOM 3885 C C . ALA A 1 484 ? -3.694 21.141 55.220 1.00 25.48 484 ALA A C 1
ATOM 3887 O O . ALA A 1 484 ? -2.652 21.348 55.825 1.00 25.48 484 ALA A O 1
ATOM 3888 N N . SER A 1 485 ? -3.806 21.718 54.010 1.00 26.95 485 SER A N 1
ATOM 3889 C CA . SER A 1 485 ? -4.850 22.564 53.369 1.00 26.95 485 SER A CA 1
ATOM 3890 C C . SER A 1 485 ? -4.935 24.040 53.833 1.00 26.95 485 SER A C 1
ATOM 3892 O O . SER A 1 485 ? -5.590 24.317 54.831 1.00 26.95 485 SER A O 1
ATOM 3894 N N . VAL A 1 486 ? -4.394 24.976 53.031 1.00 27.00 486 VAL A N 1
ATOM 3895 C CA . VAL A 1 486 ? -4.762 26.417 52.878 1.00 27.00 486 VAL A CA 1
ATOM 3896 C C . VAL A 1 486 ? -4.294 26.823 51.458 1.00 27.00 486 VAL A C 1
ATOM 3898 O O . VAL A 1 486 ? -3.122 26.652 51.147 1.00 27.00 486 VAL A O 1
ATOM 3901 N N . GLN A 1 487 ? -5.167 27.005 50.461 1.00 28.73 487 GLN A N 1
ATOM 3902 C CA . GLN A 1 487 ? -5.896 28.225 50.044 1.00 28.73 487 GLN A CA 1
ATOM 3903 C C . GLN A 1 487 ? -5.083 29.383 49.398 1.00 28.73 487 GLN A C 1
ATOM 3905 O O . GLN A 1 487 ? -4.307 30.065 50.052 1.00 28.73 487 GLN A O 1
ATOM 3910 N N . ASN A 1 488 ? -5.476 29.671 48.146 1.00 27.38 488 ASN A N 1
ATOM 3911 C CA . ASN A 1 488 ? -5.613 30.978 47.469 1.00 27.38 488 ASN A CA 1
ATOM 3912 C C . ASN A 1 488 ? -4.410 31.752 46.862 1.00 27.38 488 ASN A C 1
ATOM 3914 O O . ASN A 1 488 ? -3.303 31.822 47.378 1.00 27.38 488 ASN A O 1
ATOM 3918 N N . GLN A 1 489 ? -4.720 32.335 45.692 1.00 25.17 489 GLN A N 1
ATOM 3919 C CA . GLN A 1 489 ? -3.932 33.210 44.798 1.00 25.17 489 GLN A CA 1
ATOM 3920 C C . GLN A 1 489 ? -3.988 34.699 45.285 1.00 25.17 489 GLN A C 1
ATOM 3922 O O . GLN A 1 489 ? -4.580 34.907 46.345 1.00 25.17 489 GLN A O 1
ATOM 3927 N N . PRO A 1 490 ? -3.538 35.760 44.547 1.00 38.31 490 PRO A N 1
ATOM 3928 C CA . PRO A 1 490 ? -2.844 35.825 43.241 1.00 38.31 490 PRO A CA 1
ATOM 3929 C C . PRO A 1 490 ? -1.681 36.860 43.094 1.00 38.31 490 PRO A C 1
ATOM 3931 O O . PRO A 1 490 ? -1.458 37.728 43.929 1.00 38.31 490 PRO A O 1
ATOM 3934 N N . SER A 1 491 ? -1.080 36.856 41.890 1.00 26.02 491 SER A N 1
ATOM 3935 C CA . SER A 1 491 ? -0.588 38.024 41.110 1.00 26.02 491 SER A CA 1
ATOM 3936 C C . SER A 1 491 ? 0.909 38.432 41.076 1.00 26.02 491 SER A C 1
ATOM 3938 O O . SER A 1 491 ? 1.595 38.579 42.077 1.00 26.02 491 SER A O 1
ATOM 3940 N N . ASN A 1 492 ? 1.331 38.710 39.830 1.00 26.03 492 ASN A N 1
ATOM 3941 C CA . ASN A 1 492 ? 2.271 39.735 39.341 1.00 26.03 492 ASN A CA 1
ATOM 3942 C C . ASN A 1 492 ? 3.802 39.680 39.586 1.00 26.03 492 ASN A C 1
ATOM 3944 O O . ASN A 1 492 ? 4.353 40.188 40.552 1.00 26.03 492 ASN A O 1
ATOM 3948 N N . SER A 1 493 ? 4.484 39.271 38.504 1.00 26.33 493 SER A N 1
ATOM 3949 C CA . SER A 1 493 ? 5.621 39.958 37.853 1.00 26.33 493 SER A CA 1
ATOM 3950 C C . SER A 1 493 ? 6.860 40.386 38.663 1.00 26.33 493 SER A C 1
ATOM 3952 O O . SER A 1 493 ? 6.868 41.447 39.284 1.00 26.33 493 SER A O 1
ATOM 3954 N N . SER A 1 494 ? 8.006 39.749 38.374 1.00 29.02 494 SER A N 1
ATOM 3955 C CA . SER A 1 494 ? 9.149 40.453 37.749 1.00 29.02 494 SER A CA 1
ATOM 3956 C C . SER A 1 494 ? 10.279 39.527 37.283 1.00 29.02 494 SER A C 1
ATOM 3958 O O . SER A 1 494 ? 10.501 38.444 37.813 1.00 29.02 494 SER A O 1
ATOM 3960 N N . LYS A 1 495 ? 11.016 39.988 36.266 1.00 29.75 495 LYS A N 1
ATOM 3961 C CA . LYS A 1 495 ? 12.188 39.323 35.672 1.00 29.75 495 LYS A CA 1
ATOM 3962 C C . LYS A 1 495 ? 13.367 39.291 36.656 1.00 29.75 495 LYS A C 1
ATOM 3964 O O . LYS A 1 495 ? 13.741 40.352 37.150 1.00 29.75 495 LYS A O 1
ATOM 3969 N N . ARG A 1 496 ? 14.081 38.163 36.780 1.00 28.53 496 ARG A N 1
ATOM 3970 C CA . ARG A 1 496 ? 15.542 38.166 37.023 1.00 28.53 496 ARG A CA 1
ATOM 3971 C C . ARG A 1 496 ? 16.220 36.860 36.595 1.00 28.53 496 ARG A C 1
ATOM 3973 O O . ARG A 1 496 ? 15.595 35.809 36.542 1.00 28.53 496 ARG A O 1
ATOM 3980 N N . LYS A 1 497 ? 17.494 36.992 36.213 1.00 27.81 497 LYS A N 1
ATOM 3981 C CA . LYS A 1 497 ? 18.365 35.943 35.659 1.00 27.81 497 LYS A CA 1
ATOM 3982 C C . LYS A 1 497 ? 18.570 34.799 36.658 1.00 27.81 497 LYS A C 1
ATOM 3984 O O . LYS A 1 497 ? 18.857 35.073 37.819 1.00 27.81 497 LYS A O 1
ATOM 3989 N N . LEU A 1 498 ? 18.542 33.556 36.177 1.00 27.56 498 LEU A N 1
ATOM 3990 C CA . LEU A 1 498 ? 19.131 32.426 36.894 1.00 27.56 498 LEU A CA 1
ATOM 3991 C C . LEU A 1 498 ? 20.643 32.415 36.626 1.00 27.56 498 LEU A C 1
ATOM 3993 O O . LEU A 1 498 ? 21.059 32.469 35.469 1.00 27.56 498 LEU A O 1
ATOM 3997 N N . ALA A 1 499 ? 21.450 32.371 37.684 1.00 27.56 499 ALA A N 1
ATOM 3998 C CA . ALA A 1 499 ? 22.883 32.116 37.598 1.00 27.56 499 ALA A CA 1
ATOM 3999 C C . ALA A 1 499 ? 23.155 30.659 37.992 1.00 27.56 499 ALA A C 1
ATOM 4001 O O . ALA A 1 499 ? 22.513 30.132 38.900 1.00 27.56 499 ALA A O 1
ATOM 4002 N N . GLN A 1 500 ? 24.094 30.017 37.298 1.00 26.88 500 GLN A N 1
ATOM 4003 C CA . GLN A 1 500 ? 24.569 28.676 37.629 1.00 26.88 500 GLN A CA 1
ATOM 4004 C C . GLN A 1 500 ? 25.357 28.734 38.948 1.00 26.88 500 GLN A C 1
ATOM 4006 O O . GLN A 1 500 ? 26.301 29.519 39.044 1.00 26.88 500 GLN A O 1
ATOM 4011 N N . THR A 1 501 ? 25.018 27.899 39.932 1.00 25.19 501 THR A N 1
ATOM 4012 C CA . THR A 1 501 ? 25.837 27.741 41.145 1.00 25.19 501 THR A CA 1
ATOM 4013 C C . THR A 1 501 ? 26.662 26.468 41.042 1.00 25.19 501 THR A C 1
ATOM 4015 O O . THR A 1 501 ? 26.138 25.359 41.139 1.00 25.19 501 THR A O 1
ATOM 4018 N N . THR A 1 502 ? 27.962 26.647 40.835 1.00 24.80 502 THR A N 1
ATOM 4019 C CA . THR A 1 502 ? 28.990 25.612 40.970 1.00 24.80 502 THR A CA 1
ATOM 4020 C C . THR A 1 502 ? 29.143 25.223 42.443 1.00 24.80 502 THR A C 1
ATOM 4022 O O . THR A 1 502 ? 29.084 26.090 43.314 1.00 24.80 502 THR A O 1
ATOM 4025 N N . LEU A 1 503 ? 29.398 23.946 42.724 1.00 26.14 503 LEU A N 1
ATOM 4026 C CA . LEU A 1 503 ? 29.951 23.499 44.003 1.00 26.14 503 LEU A CA 1
ATOM 4027 C C . LEU A 1 503 ? 31.278 22.797 43.720 1.00 26.14 503 LEU A C 1
ATOM 4029 O O . LEU A 1 503 ? 31.303 21.715 43.136 1.00 26.14 503 LEU A O 1
ATOM 4033 N N . ASP A 1 504 ? 32.370 23.458 44.093 1.00 22.41 504 ASP A N 1
ATOM 4034 C CA . ASP A 1 504 ? 33.723 22.922 43.983 1.00 22.41 504 ASP A CA 1
ATOM 4035 C C . ASP A 1 504 ? 33.976 21.844 45.041 1.00 22.41 504 ASP A C 1
ATOM 4037 O O . ASP A 1 504 ? 33.642 22.017 46.214 1.00 22.41 504 ASP A O 1
ATOM 4041 N N . LEU A 1 505 ? 34.695 20.790 44.652 1.00 25.86 505 LEU A N 1
ATOM 4042 C CA . LEU A 1 505 ? 35.593 20.088 45.564 1.00 25.86 505 LEU A CA 1
ATOM 4043 C C . LEU A 1 505 ? 36.965 19.944 44.905 1.00 25.86 505 LEU A C 1
ATOM 4045 O O . LEU A 1 505 ? 37.121 19.406 43.811 1.00 25.86 505 LEU A O 1
ATOM 4049 N N . SER A 1 506 ? 37.959 20.494 45.593 1.00 23.70 506 SER A N 1
ATOM 4050 C CA . SER A 1 506 ? 39.332 20.667 45.136 1.00 23.70 506 SER A CA 1
ATOM 4051 C C . SER A 1 506 ? 40.128 19.363 45.096 1.00 23.70 506 SER A C 1
ATOM 4053 O O . SER A 1 506 ? 40.181 18.651 46.098 1.00 23.70 506 SER A O 1
ATOM 4055 N N . VAL A 1 507 ? 40.901 19.152 44.027 1.00 25.23 507 VAL A N 1
ATOM 4056 C CA . VAL A 1 507 ? 42.147 18.369 44.092 1.00 25.23 507 VAL A CA 1
ATOM 4057 C C . VAL A 1 507 ? 43.269 19.166 43.433 1.00 25.23 507 VAL A C 1
ATOM 4059 O O . VAL A 1 507 ? 43.129 19.699 42.333 1.00 25.23 507 VAL A O 1
ATOM 4062 N N . SER A 1 508 ? 44.383 19.280 44.150 1.00 27.92 508 SER A N 1
ATOM 4063 C CA . SER A 1 508 ? 45.535 20.103 43.801 1.00 27.92 508 SER A CA 1
ATOM 4064 C C . SER A 1 508 ? 46.374 19.533 42.655 1.00 27.92 508 SER A C 1
ATOM 4066 O O . SER A 1 508 ? 46.776 18.373 42.682 1.00 27.92 508 SER A O 1
ATOM 4068 N N . SER A 1 509 ? 46.724 20.413 41.717 1.00 27.28 509 SER A N 1
ATOM 4069 C CA . SER A 1 509 ? 47.998 20.471 40.983 1.00 27.28 509 SER A CA 1
ATOM 4070 C C . SER A 1 509 ? 48.994 19.302 41.135 1.00 27.28 509 SER A C 1
ATOM 4072 O O . SER A 1 509 ? 49.754 19.261 42.102 1.00 27.28 509 SER A O 1
ATOM 4074 N N . GLN A 1 510 ? 49.143 18.488 40.084 1.00 25.56 510 GLN A N 1
ATOM 4075 C CA . GLN A 1 510 ? 50.452 17.957 39.671 1.00 25.56 510 GLN A CA 1
ATOM 4076 C C . GLN A 1 510 ? 50.438 17.542 38.191 1.00 25.56 510 GLN A C 1
ATOM 4078 O O . GLN A 1 510 ? 50.223 16.388 37.828 1.00 25.56 510 GLN A O 1
ATOM 4083 N N . THR A 1 511 ? 50.693 18.510 37.307 1.00 27.61 511 THR A N 1
ATOM 4084 C CA . THR A 1 511 ? 50.811 18.272 35.863 1.00 27.61 511 THR A CA 1
ATOM 4085 C C . THR A 1 511 ? 52.239 18.537 35.404 1.00 27.61 511 THR A C 1
ATOM 4087 O O . THR A 1 511 ? 52.578 19.685 35.120 1.00 27.61 511 THR A O 1
ATOM 4090 N N . ARG A 1 512 ? 53.062 17.489 35.239 1.00 26.67 512 ARG A N 1
ATOM 4091 C CA . ARG A 1 512 ? 53.939 17.366 34.056 1.00 26.67 512 ARG A CA 1
ATOM 4092 C C . ARG A 1 512 ? 54.673 16.030 33.942 1.00 26.67 512 ARG A C 1
ATOM 4094 O O . ARG A 1 512 ? 55.289 15.565 34.883 1.00 26.67 512 ARG A O 1
ATOM 4101 N N . ALA A 1 513 ? 54.694 15.561 32.693 1.00 28.22 513 ALA A N 1
ATOM 4102 C CA . ALA A 1 513 ? 55.653 14.638 32.090 1.00 28.22 513 ALA A CA 1
ATOM 4103 C C . ALA A 1 513 ? 55.805 13.236 32.714 1.00 28.22 513 ALA A C 1
ATOM 4105 O O . ALA A 1 513 ? 56.497 13.052 33.702 1.00 28.22 513 ALA A O 1
ATOM 4106 N N . ILE A 1 514 ? 55.358 12.225 31.961 1.00 27.70 514 ILE A N 1
ATOM 4107 C CA . ILE A 1 514 ? 56.277 11.302 31.273 1.00 27.70 514 ILE A CA 1
ATOM 4108 C C . ILE A 1 514 ? 55.591 10.783 29.997 1.00 27.70 514 ILE A C 1
ATOM 4110 O O . ILE A 1 514 ? 54.517 10.189 30.027 1.00 27.70 514 ILE A O 1
ATOM 4114 N N . ARG A 1 515 ? 56.219 11.044 28.844 1.00 33.97 515 ARG A N 1
ATOM 4115 C CA . ARG A 1 515 ? 56.008 10.276 27.606 1.00 33.97 515 ARG A CA 1
ATOM 4116 C C . ARG A 1 515 ? 56.888 9.024 27.675 1.00 33.97 515 ARG A C 1
ATOM 4118 O O . ARG A 1 515 ? 57.993 9.112 28.202 1.00 33.97 515 ARG A O 1
ATOM 4125 N N . LYS A 1 516 ? 56.472 7.981 26.944 1.00 30.77 516 LYS A N 1
ATOM 4126 C CA . LYS A 1 516 ? 57.131 6.678 26.687 1.00 30.77 516 LYS A CA 1
ATOM 4127 C C . LYS A 1 516 ? 56.687 5.567 27.638 1.00 30.77 516 LYS A C 1
ATOM 4129 O O . LYS A 1 516 ? 56.707 5.719 28.852 1.00 30.77 516 LYS A O 1
ATOM 4134 N N . GLY A 1 517 ? 56.299 4.441 27.041 1.00 38.91 517 GLY A N 1
ATOM 4135 C CA . GLY A 1 517 ? 55.874 3.254 27.768 1.00 38.91 517 GLY A CA 1
ATOM 4136 C C . GLY A 1 517 ? 57.036 2.540 28.455 1.00 38.91 517 GLY A C 1
ATOM 4137 O O . GLY A 1 517 ? 58.143 2.459 27.922 1.00 38.91 517 GLY A O 1
ATOM 4138 N N . LYS A 1 518 ? 56.740 1.981 29.626 1.00 28.45 518 LYS A N 1
ATOM 4139 C CA . LYS A 1 518 ? 57.476 0.898 30.279 1.00 28.45 518 LYS A CA 1
ATOM 4140 C C . LYS A 1 518 ? 56.471 0.110 31.114 1.00 28.45 518 LYS A C 1
ATOM 4142 O O . LYS A 1 518 ? 55.619 0.711 31.762 1.00 28.45 518 LYS A O 1
ATOM 4147 N N . ALA A 1 519 ? 56.566 -1.216 31.084 1.00 31.09 519 ALA A N 1
ATOM 4148 C CA . ALA A 1 519 ? 55.754 -2.069 31.942 1.00 31.09 519 ALA A CA 1
ATOM 4149 C C . ALA A 1 519 ? 56.097 -1.808 33.417 1.00 31.09 519 ALA A C 1
ATOM 4151 O O . ALA A 1 519 ? 57.276 -1.757 33.781 1.00 31.09 519 ALA A O 1
ATOM 4152 N N . VAL A 1 520 ? 55.075 -1.658 34.259 1.00 29.86 520 VAL A N 1
ATOM 4153 C CA . VAL A 1 520 ? 55.244 -1.580 35.712 1.00 29.86 520 VAL A CA 1
ATOM 4154 C C . VAL A 1 520 ? 55.491 -2.995 36.229 1.00 29.86 520 VAL A C 1
ATOM 4156 O O . VAL A 1 520 ? 54.605 -3.843 36.165 1.00 29.86 520 VAL A O 1
ATOM 4159 N N . LYS A 1 521 ? 56.698 -3.261 36.742 1.00 34.44 521 LYS A N 1
ATOM 4160 C CA . LYS A 1 521 ? 56.935 -4.435 37.589 1.00 34.44 521 LYS A CA 1
ATOM 4161 C C . LYS A 1 521 ? 56.329 -4.152 38.961 1.00 34.44 521 LYS A C 1
ATOM 4163 O O . LYS A 1 521 ? 56.732 -3.188 39.605 1.00 34.44 521 LYS A O 1
ATOM 4168 N N . VAL A 1 522 ? 55.386 -4.986 39.390 1.00 35.88 522 VAL A N 1
ATOM 4169 C CA . VAL A 1 522 ? 54.886 -4.988 40.771 1.00 35.88 522 VAL A CA 1
ATOM 4170 C C . VAL A 1 522 ? 55.935 -5.642 41.673 1.00 35.88 522 VAL A C 1
ATOM 4172 O O . VAL A 1 522 ? 56.588 -6.607 41.271 1.00 35.88 522 VAL A O 1
ATOM 4175 N N . ASP A 1 523 ? 56.119 -5.087 42.868 1.00 35.47 523 ASP A N 1
ATOM 4176 C CA . ASP A 1 523 ? 57.081 -5.569 43.859 1.00 35.47 523 ASP A CA 1
ATOM 4177 C C . ASP A 1 523 ? 56.630 -6.932 44.440 1.00 35.47 523 ASP A C 1
ATOM 4179 O O . ASP A 1 523 ? 55.510 -7.015 44.966 1.00 35.47 523 ASP A O 1
ATOM 4183 N N . PRO A 1 524 ? 57.451 -8.003 44.366 1.00 39.00 524 PRO A N 1
ATOM 4184 C CA . PRO A 1 524 ? 57.067 -9.336 44.836 1.00 39.00 524 PRO A CA 1
ATOM 4185 C C . PRO A 1 524 ? 56.624 -9.389 46.304 1.00 39.00 524 PRO A C 1
ATOM 4187 O O . PRO A 1 524 ? 55.789 -10.222 46.655 1.00 39.00 524 PRO A O 1
ATOM 4190 N N . VAL A 1 525 ? 57.145 -8.497 47.155 1.00 38.56 525 VAL A N 1
ATOM 4191 C CA . VAL A 1 525 ? 56.871 -8.506 48.602 1.00 38.56 525 VAL A CA 1
ATOM 4192 C C . VAL A 1 525 ? 55.430 -8.079 48.911 1.00 38.56 525 VAL A C 1
ATOM 4194 O O . VAL A 1 525 ? 54.801 -8.617 49.822 1.00 38.56 525 VAL A O 1
ATOM 4197 N N . VAL A 1 526 ? 54.861 -7.161 48.120 1.00 41.91 526 VAL A N 1
ATOM 4198 C CA . VAL A 1 526 ? 53.468 -6.707 48.293 1.00 41.91 526 VAL A CA 1
ATOM 4199 C C . VAL A 1 526 ? 52.485 -7.812 47.894 1.00 41.91 526 VAL A C 1
ATOM 4201 O O . VAL A 1 526 ? 51.502 -8.047 48.597 1.00 41.91 526 VAL A O 1
ATOM 4204 N N . ALA A 1 527 ? 52.789 -8.543 46.816 1.00 40.16 527 ALA A N 1
ATOM 4205 C CA . ALA A 1 527 ? 51.992 -9.688 46.380 1.00 40.16 527 ALA A CA 1
ATOM 4206 C C . ALA A 1 527 ? 52.037 -10.850 47.391 1.00 40.16 527 ALA A C 1
ATOM 4208 O O . ALA A 1 527 ? 51.011 -11.477 47.647 1.00 40.16 527 ALA A O 1
ATOM 4209 N N . GLN A 1 528 ? 53.194 -11.111 48.013 1.00 39.94 528 GLN A N 1
ATOM 4210 C CA . GLN A 1 528 ? 53.344 -12.182 49.008 1.00 39.94 528 GLN A CA 1
ATOM 4211 C C . GLN A 1 528 ? 52.486 -11.967 50.264 1.00 39.94 528 GLN A C 1
ATOM 4213 O O . GLN A 1 528 ? 51.900 -12.923 50.771 1.00 39.94 528 GLN A O 1
ATOM 4218 N N . ASN A 1 529 ? 52.368 -10.724 50.740 1.00 38.75 529 ASN A N 1
ATOM 4219 C CA . ASN A 1 529 ? 51.562 -10.417 51.924 1.00 38.75 529 ASN A CA 1
ATOM 4220 C C . ASN A 1 529 ? 50.053 -10.517 51.637 1.00 38.75 529 ASN A C 1
ATOM 4222 O O . ASN A 1 529 ? 49.327 -11.114 52.426 1.00 38.75 529 ASN A O 1
ATOM 4226 N N . GLN A 1 530 ? 49.588 -10.040 50.475 1.00 44.59 530 GLN A N 1
ATOM 4227 C CA . GLN A 1 530 ? 48.181 -10.189 50.070 1.00 44.59 530 GLN A CA 1
ATOM 4228 C C . GLN A 1 530 ? 47.787 -11.652 49.803 1.00 44.59 530 GLN A C 1
ATOM 4230 O O . GLN A 1 530 ? 46.648 -12.041 50.049 1.00 44.59 530 GLN A O 1
ATOM 4235 N N . PHE A 1 531 ? 48.725 -12.485 49.342 1.00 37.69 531 PHE A N 1
ATOM 4236 C CA . PHE A 1 531 ? 48.488 -13.916 49.138 1.00 37.69 531 PHE A CA 1
ATOM 4237 C C . PHE A 1 531 ? 48.297 -14.679 50.460 1.00 37.69 531 PHE A C 1
ATOM 4239 O O . PHE A 1 531 ? 47.537 -15.645 50.506 1.00 37.69 531 PHE A O 1
ATOM 4246 N N . LYS A 1 532 ? 48.940 -14.229 51.547 1.00 41.41 532 LYS A N 1
ATOM 4247 C CA . LYS A 1 532 ? 48.809 -14.844 52.873 1.00 41.41 532 LYS A CA 1
ATOM 4248 C C . LYS A 1 532 ? 47.425 -14.600 53.489 1.00 41.41 532 LYS A C 1
ATOM 4250 O O . LYS A 1 532 ? 46.768 -15.562 53.874 1.00 41.41 532 LYS A O 1
ATOM 4255 N N . ASP A 1 533 ? 46.945 -13.356 53.466 1.00 43.56 533 ASP A N 1
ATOM 4256 C CA . ASP A 1 533 ? 45.598 -13.003 53.953 1.00 43.56 533 ASP A CA 1
ATOM 4257 C C . ASP A 1 533 ? 44.477 -13.686 53.137 1.00 43.56 533 ASP A C 1
ATOM 4259 O O . ASP A 1 533 ? 43.408 -14.008 53.666 1.00 43.56 533 ASP A O 1
ATOM 4263 N N . LEU A 1 534 ? 44.713 -13.947 51.844 1.00 41.19 534 LEU A N 1
ATOM 4264 C CA . LEU A 1 534 ? 43.756 -14.648 50.982 1.00 41.19 534 LEU A CA 1
ATOM 4265 C C . LEU A 1 534 ? 43.680 -16.155 51.292 1.00 41.19 534 LEU A C 1
ATOM 4267 O O . LEU A 1 534 ? 42.590 -16.726 51.294 1.00 41.19 534 LEU A O 1
ATOM 4271 N N . ILE A 1 535 ? 44.816 -16.793 51.600 1.00 45.94 535 ILE A N 1
ATOM 4272 C CA . ILE A 1 535 ? 44.863 -18.198 52.039 1.00 45.94 535 ILE A CA 1
ATOM 4273 C C . ILE A 1 535 ? 44.124 -18.377 53.372 1.00 45.94 535 ILE A C 1
ATOM 4275 O O . ILE A 1 535 ? 43.294 -19.280 53.486 1.00 45.94 535 ILE A O 1
ATOM 4279 N N . ASP A 1 536 ? 44.355 -17.485 54.339 1.00 46.16 536 ASP A N 1
ATOM 4280 C CA . ASP A 1 536 ? 43.744 -17.570 55.673 1.00 46.16 536 ASP A CA 1
ATOM 4281 C C . ASP A 1 536 ? 42.227 -17.267 55.681 1.00 46.16 536 ASP A C 1
ATOM 4283 O O . ASP A 1 536 ? 41.540 -17.607 56.646 1.00 46.16 536 ASP A O 1
ATOM 4287 N N . THR A 1 537 ? 41.675 -16.669 54.613 1.00 46.91 537 THR A N 1
ATOM 4288 C CA . THR A 1 537 ? 40.228 -16.381 54.489 1.00 46.91 537 THR A CA 1
ATOM 4289 C C . THR A 1 537 ? 39.440 -17.362 53.618 1.00 46.91 537 THR A C 1
ATOM 4291 O O . THR A 1 537 ? 38.226 -17.445 53.792 1.00 46.91 537 THR A O 1
ATOM 4294 N N . HIS A 1 538 ? 40.076 -18.088 52.690 1.00 46.75 538 HIS A N 1
ATOM 4295 C CA . HIS A 1 538 ? 39.370 -18.929 51.704 1.00 46.75 538 HIS A CA 1
ATOM 4296 C C . HIS A 1 538 ? 39.597 -20.443 51.843 1.00 46.75 538 HIS A C 1
ATOM 4298 O O . HIS A 1 538 ? 38.992 -21.212 51.095 1.00 46.75 538 HIS A O 1
ATOM 4304 N N . ILE A 1 539 ? 40.405 -20.900 52.807 1.00 46.72 539 ILE A N 1
ATOM 4305 C CA . ILE A 1 539 ? 40.519 -22.327 53.146 1.00 46.72 539 ILE A CA 1
ATOM 4306 C C . ILE A 1 539 ? 39.728 -22.609 54.438 1.00 46.72 539 ILE A C 1
ATOM 4308 O O . ILE A 1 539 ? 40.113 -22.117 55.502 1.00 46.72 539 ILE A O 1
ATOM 4312 N N . PRO A 1 540 ? 38.644 -23.413 54.399 1.00 48.75 540 PRO A N 1
ATOM 4313 C CA . PRO A 1 540 ? 37.945 -23.845 55.607 1.00 48.75 540 PRO A CA 1
ATOM 4314 C C . PRO A 1 540 ? 38.903 -24.560 56.565 1.00 48.75 540 PRO A C 1
ATOM 4316 O O . PRO A 1 540 ? 39.697 -25.407 56.148 1.00 48.75 540 PRO A O 1
ATOM 4319 N N . ARG A 1 541 ? 38.820 -24.265 57.870 1.00 46.22 541 ARG A N 1
ATOM 4320 C CA . ARG A 1 541 ? 39.719 -24.868 58.877 1.00 46.22 541 ARG A CA 1
ATOM 4321 C C . ARG A 1 541 ? 39.662 -26.401 58.880 1.00 46.22 541 ARG A C 1
ATOM 4323 O O . ARG A 1 541 ? 40.675 -27.037 59.161 1.00 46.22 541 ARG A O 1
ATOM 4330 N N . GLU A 1 542 ? 38.523 -26.990 58.510 1.00 49.59 542 GLU A N 1
ATOM 4331 C CA . GLU A 1 542 ? 38.372 -28.440 58.333 1.00 49.59 542 GLU A CA 1
ATOM 4332 C C . GLU A 1 542 ? 39.339 -29.028 57.284 1.00 49.59 542 GLU A C 1
ATOM 4334 O O . GLU A 1 542 ? 39.858 -30.128 57.477 1.00 49.59 542 GLU A O 1
ATOM 4339 N N . THR A 1 543 ? 39.641 -28.298 56.204 1.00 49.88 543 THR A N 1
ATOM 4340 C CA . THR A 1 543 ? 40.543 -28.755 55.133 1.00 49.88 543 THR A CA 1
ATOM 4341 C C . THR A 1 543 ? 41.987 -28.873 55.625 1.00 49.88 543 THR A C 1
ATOM 4343 O O . THR A 1 543 ? 42.662 -29.859 55.333 1.00 49.88 543 THR A O 1
ATOM 4346 N N . VAL A 1 544 ? 42.440 -27.917 56.445 1.00 50.72 544 VAL A N 1
ATOM 4347 C CA . VAL A 1 544 ? 43.789 -27.918 57.043 1.00 50.72 544 VAL A CA 1
ATOM 4348 C C . VAL A 1 544 ? 43.961 -29.084 58.026 1.00 50.72 544 VAL A C 1
ATOM 4350 O O . VAL A 1 544 ? 45.029 -29.690 58.089 1.00 50.72 544 VAL A O 1
ATOM 4353 N N . VAL A 1 545 ? 42.899 -29.461 58.748 1.00 49.31 545 VAL A N 1
ATOM 4354 C CA . VAL A 1 545 ? 42.895 -30.646 59.629 1.00 49.31 545 VAL A CA 1
ATOM 4355 C C . VAL A 1 545 ? 42.959 -31.953 58.823 1.00 49.31 545 VAL A C 1
ATOM 4357 O O . VAL A 1 545 ? 43.570 -32.920 59.279 1.00 49.31 545 VAL A O 1
ATOM 4360 N N . GLY A 1 546 ? 42.389 -31.985 57.613 1.00 52.81 546 GLY A N 1
ATOM 4361 C CA . GLY A 1 546 ? 42.498 -33.123 56.693 1.00 52.81 546 GLY A CA 1
ATOM 4362 C C . GLY A 1 546 ? 43.931 -33.391 56.216 1.00 52.81 546 GLY A C 1
ATOM 4363 O O . GLY A 1 546 ? 44.351 -34.545 56.150 1.00 52.81 546 GLY A O 1
ATOM 4364 N N . TRP A 1 547 ? 44.714 -32.338 55.958 1.00 49.28 547 TRP A N 1
ATOM 4365 C CA . TRP A 1 547 ? 46.100 -32.465 55.480 1.00 49.28 547 TRP A CA 1
ATOM 4366 C C . TRP A 1 547 ? 47.055 -33.079 56.512 1.00 49.28 547 TRP A C 1
ATOM 4368 O O . TRP A 1 547 ? 48.053 -33.681 56.133 1.00 49.28 547 TRP A O 1
ATOM 4378 N N . GLY A 1 548 ? 46.722 -33.028 57.807 1.00 50.47 548 GLY A N 1
ATOM 4379 C CA . GLY A 1 548 ? 47.469 -33.724 58.863 1.00 50.47 548 GLY A CA 1
ATOM 4380 C C . GLY A 1 548 ? 47.342 -35.257 58.851 1.00 50.47 548 GLY A C 1
ATOM 4381 O O . GLY A 1 548 ? 47.888 -35.906 59.740 1.00 50.47 548 GLY A O 1
ATOM 4382 N N . LYS A 1 549 ? 46.596 -35.838 57.897 1.00 52.34 549 LYS A N 1
ATOM 4383 C CA . LYS A 1 549 ? 46.371 -37.290 57.755 1.00 52.34 549 LYS A CA 1
ATOM 4384 C C . LYS A 1 549 ? 46.705 -37.857 56.365 1.00 52.34 549 LYS A C 1
ATOM 4386 O O . LYS A 1 549 ? 46.511 -39.051 56.161 1.00 52.34 549 LYS A O 1
ATOM 4391 N N . MET A 1 550 ? 47.173 -37.031 55.429 1.00 48.03 550 MET A N 1
ATOM 4392 C CA . MET A 1 550 ? 47.607 -37.464 54.092 1.00 48.03 550 MET A CA 1
ATOM 4393 C C . MET A 1 550 ? 49.113 -37.735 54.065 1.00 48.03 550 MET A C 1
ATOM 4395 O O . MET A 1 550 ? 49.865 -37.125 54.827 1.00 48.03 550 MET A O 1
ATOM 4399 N N . ASP A 1 551 ? 49.561 -38.624 53.175 1.00 57.53 551 ASP A N 1
ATOM 4400 C CA . ASP A 1 551 ? 50.996 -38.788 52.935 1.00 57.53 551 ASP A CA 1
ATOM 4401 C C . ASP A 1 551 ? 51.561 -37.526 52.255 1.00 57.53 551 ASP A C 1
ATOM 4403 O O . ASP A 1 551 ? 50.901 -36.829 51.478 1.00 57.53 551 ASP A O 1
ATOM 4407 N N . SER A 1 552 ? 52.821 -37.247 52.560 1.00 54.06 552 SER A N 1
ATOM 4408 C CA . SER A 1 552 ? 53.637 -36.130 52.093 1.00 54.06 552 SER A CA 1
ATOM 4409 C C . SER A 1 552 ? 53.600 -35.892 50.578 1.00 54.06 552 SER A C 1
ATOM 4411 O O . SER A 1 552 ? 53.750 -34.750 50.142 1.00 54.06 552 SER A O 1
ATOM 4413 N N . VAL A 1 553 ? 53.374 -36.939 49.777 1.00 53.28 553 VAL A N 1
ATOM 4414 C CA . VAL A 1 553 ? 53.275 -36.860 48.311 1.00 53.28 553 VAL A CA 1
ATOM 4415 C C . VAL A 1 553 ? 51.910 -36.324 47.863 1.00 53.28 553 VAL A C 1
ATOM 4417 O O . VAL A 1 553 ? 51.866 -35.375 47.079 1.00 53.28 553 VAL A O 1
ATOM 4420 N N . GLU A 1 554 ? 50.803 -36.850 48.400 1.00 53.75 554 GLU A N 1
ATOM 4421 C CA . GLU A 1 554 ? 49.440 -36.406 48.054 1.00 53.75 554 GLU A CA 1
ATOM 4422 C C . GLU A 1 554 ? 49.205 -34.945 48.455 1.00 53.75 554 GLU A C 1
ATOM 4424 O O . GLU A 1 554 ? 48.649 -34.158 47.685 1.00 53.75 554 GLU A O 1
ATOM 4429 N N . ALA A 1 555 ? 49.703 -34.548 49.632 1.00 52.50 555 ALA A N 1
ATOM 4430 C CA . ALA A 1 555 ? 49.653 -33.161 50.083 1.00 52.50 555 ALA A CA 1
ATOM 4431 C C . ALA A 1 555 ? 50.394 -32.214 49.116 1.00 52.50 555 ALA A C 1
ATOM 4433 O O . ALA A 1 555 ? 49.925 -31.105 48.849 1.00 52.50 555 ALA A O 1
ATOM 4434 N N . LEU A 1 556 ? 51.524 -32.650 48.543 1.00 51.44 556 LEU A N 1
ATOM 4435 C CA . LEU A 1 556 ? 52.304 -31.852 47.595 1.00 51.44 556 LEU A CA 1
ATOM 4436 C C . LEU A 1 556 ? 51.605 -31.715 46.231 1.00 51.44 556 LEU A C 1
ATOM 4438 O O . LEU A 1 556 ? 51.672 -30.652 45.608 1.00 51.44 556 LEU A O 1
ATOM 4442 N N . GLU A 1 557 ? 50.930 -32.767 45.761 1.00 53.34 557 GLU A N 1
ATOM 4443 C CA . GLU A 1 557 ? 50.155 -32.735 44.515 1.00 53.34 557 GLU A CA 1
ATOM 4444 C C . GLU A 1 557 ? 48.888 -31.885 44.646 1.00 53.34 557 GLU A C 1
ATOM 4446 O O . GLU A 1 557 ? 48.632 -31.046 43.778 1.00 53.34 557 GLU A O 1
ATOM 4451 N N . ALA A 1 558 ? 48.160 -31.992 45.762 1.00 54.28 558 ALA A N 1
ATOM 4452 C CA . ALA A 1 558 ? 47.011 -31.133 46.052 1.00 54.28 558 ALA A CA 1
ATOM 4453 C C . ALA A 1 558 ? 47.403 -29.642 46.088 1.00 54.28 558 ALA A C 1
ATOM 4455 O O . ALA A 1 558 ? 46.703 -28.787 45.534 1.00 54.28 558 ALA A O 1
ATOM 4456 N N . LEU A 1 559 ? 48.564 -29.325 46.672 1.00 55.62 559 LEU A N 1
ATOM 4457 C CA . LEU A 1 559 ? 49.079 -27.957 46.753 1.00 55.62 559 LEU A CA 1
ATOM 4458 C C . LEU A 1 559 ? 49.520 -27.420 45.378 1.00 55.62 559 LEU A C 1
ATOM 4460 O O . LEU A 1 559 ? 49.248 -26.263 45.053 1.00 55.62 559 LEU A O 1
ATOM 4464 N N . ARG A 1 560 ? 50.118 -28.268 44.526 1.00 52.59 560 ARG A N 1
ATOM 4465 C CA . ARG A 1 560 ? 50.422 -27.940 43.118 1.00 52.59 560 ARG A CA 1
ATOM 4466 C C . ARG A 1 560 ? 49.158 -27.714 42.287 1.00 52.59 560 ARG A C 1
ATOM 4468 O O . ARG A 1 560 ? 49.118 -26.767 41.505 1.00 52.59 560 ARG A O 1
ATOM 4475 N N . PHE A 1 561 ? 48.129 -28.540 42.468 1.00 50.94 561 PHE A N 1
ATOM 4476 C CA . PHE A 1 561 ? 46.861 -28.422 41.745 1.00 50.94 561 PHE A CA 1
ATOM 4477 C C . PHE A 1 561 ? 46.106 -27.137 42.126 1.00 50.94 561 PHE A C 1
ATOM 4479 O O . PHE A 1 561 ? 45.676 -26.390 41.247 1.00 50.94 561 PHE A O 1
ATOM 4486 N N . SER A 1 562 ? 46.041 -26.818 43.423 1.00 52.06 562 SER A N 1
ATOM 4487 C CA . SER A 1 562 ? 45.470 -25.560 43.932 1.00 52.06 562 SER A CA 1
ATOM 4488 C C . SER A 1 562 ? 46.233 -24.326 43.424 1.00 52.06 562 SER A C 1
ATOM 4490 O O . SER A 1 562 ? 45.629 -23.373 42.927 1.00 52.06 562 SER A O 1
ATOM 4492 N N . ALA A 1 563 ? 47.572 -24.358 43.441 1.00 51.41 563 ALA A N 1
ATOM 4493 C CA . ALA A 1 563 ? 48.393 -23.283 42.880 1.00 51.41 563 ALA A CA 1
ATOM 4494 C C . ALA A 1 563 ? 48.161 -23.088 41.367 1.00 51.41 563 ALA A C 1
ATOM 4496 O O . ALA A 1 563 ? 48.067 -21.951 40.901 1.00 51.41 563 ALA A O 1
ATOM 4497 N N . ALA A 1 564 ? 48.011 -24.178 40.605 1.00 47.34 564 ALA A N 1
ATOM 4498 C CA . ALA A 1 564 ? 47.716 -24.124 39.174 1.00 47.34 564 ALA A CA 1
ATOM 4499 C C . ALA A 1 564 ? 46.313 -23.557 38.884 1.00 47.34 564 ALA A C 1
ATOM 4501 O O . ALA A 1 564 ? 46.166 -22.720 37.991 1.00 47.34 564 ALA A O 1
ATOM 4502 N N . GLN A 1 565 ? 45.295 -23.943 39.664 1.00 49.66 565 GLN A N 1
ATOM 4503 C CA . GLN A 1 565 ? 43.950 -23.367 39.563 1.00 49.66 565 GLN A CA 1
ATOM 4504 C C . GLN A 1 565 ? 43.952 -21.865 39.874 1.00 49.66 565 GLN A C 1
ATOM 4506 O O . GLN A 1 565 ? 43.419 -21.081 39.089 1.00 49.66 565 GLN A O 1
ATOM 4511 N N . ASN A 1 566 ? 44.606 -21.435 40.957 1.00 49.19 566 ASN A N 1
ATOM 4512 C CA . ASN A 1 566 ? 44.688 -20.016 41.316 1.00 49.19 566 ASN A CA 1
ATOM 4513 C C . ASN A 1 566 ? 45.436 -19.184 40.258 1.00 49.19 566 ASN A C 1
ATOM 4515 O O . ASN A 1 566 ? 45.001 -18.077 39.928 1.00 49.19 566 ASN A O 1
ATOM 4519 N N . ALA A 1 567 ? 46.503 -19.724 39.659 1.00 46.72 567 ALA A N 1
ATOM 4520 C CA . ALA A 1 567 ? 47.190 -19.082 38.537 1.00 46.72 567 ALA A CA 1
ATOM 4521 C C . ALA A 1 567 ? 46.278 -18.952 37.300 1.00 46.72 567 ALA A C 1
ATOM 4523 O O . ALA A 1 567 ? 46.222 -17.886 36.685 1.00 46.72 567 ALA A O 1
ATOM 4524 N N . PHE A 1 568 ? 45.511 -19.997 36.973 1.00 46.34 568 PHE A N 1
ATOM 4525 C CA . PHE A 1 568 ? 44.552 -19.992 35.863 1.00 46.34 568 PHE A CA 1
ATOM 4526 C C . PHE A 1 568 ? 43.421 -18.970 36.067 1.00 46.34 568 PHE A C 1
ATOM 4528 O O . PHE A 1 568 ? 43.122 -18.197 35.156 1.00 46.34 568 PHE A O 1
ATOM 4535 N N . PHE A 1 569 ? 42.825 -18.906 37.264 1.00 44.31 569 PHE A N 1
ATOM 4536 C CA . PHE A 1 569 ? 41.801 -17.904 37.582 1.00 44.31 569 PHE A CA 1
ATOM 4537 C C . PHE A 1 569 ? 42.353 -16.474 37.558 1.00 44.31 569 PHE A C 1
ATOM 4539 O O . PHE A 1 569 ? 41.690 -15.585 37.025 1.00 44.31 569 PHE A O 1
ATOM 4546 N N . THR A 1 570 ? 43.574 -16.255 38.058 1.00 44.75 570 THR A N 1
ATOM 4547 C CA . THR A 1 570 ? 44.226 -14.934 38.033 1.00 44.75 570 THR A CA 1
ATOM 4548 C C . THR A 1 570 ? 44.460 -14.456 36.598 1.00 44.75 570 THR A C 1
ATOM 4550 O O . THR A 1 570 ? 44.073 -13.339 36.263 1.00 44.75 570 THR A O 1
ATOM 4553 N N . LEU A 1 571 ? 45.013 -15.307 35.723 1.00 47.38 571 LEU A N 1
ATOM 4554 C CA . LEU A 1 571 ? 45.214 -14.972 34.306 1.00 47.38 571 LEU A CA 1
ATOM 4555 C C . LEU A 1 571 ? 43.881 -14.646 33.615 1.00 47.38 571 LEU A C 1
ATOM 4557 O O . LEU A 1 571 ? 43.749 -13.593 32.996 1.00 47.38 571 LEU A O 1
ATOM 4561 N N . ARG A 1 572 ? 42.857 -15.485 33.814 1.00 49.03 572 ARG A N 1
ATOM 4562 C CA . ARG A 1 572 ? 41.525 -15.289 33.222 1.00 49.03 572 ARG A CA 1
ATOM 4563 C C . ARG A 1 572 ? 40.837 -14.003 33.700 1.00 49.03 572 ARG A C 1
ATOM 4565 O O . ARG A 1 572 ? 40.113 -13.380 32.928 1.00 49.03 572 ARG A O 1
ATOM 4572 N N . PHE A 1 573 ? 41.063 -13.595 34.950 1.00 45.41 573 PHE A N 1
ATOM 4573 C CA . PHE A 1 573 ? 40.556 -12.332 35.494 1.00 45.41 573 PHE A CA 1
ATOM 4574 C C . PHE A 1 573 ? 41.306 -11.117 34.925 1.00 45.41 573 PHE A C 1
ATOM 4576 O O . PHE A 1 573 ? 40.685 -10.102 34.611 1.00 45.41 573 PHE A O 1
ATOM 4583 N N . CYS A 1 574 ? 42.626 -11.219 34.731 1.00 47.81 574 CYS A N 1
ATOM 4584 C CA . CYS A 1 574 ? 43.411 -10.185 34.056 1.00 47.81 574 CYS A CA 1
ATOM 4585 C C . CYS A 1 574 ? 42.986 -9.996 32.589 1.00 47.81 574 CYS A C 1
ATOM 4587 O O . CYS A 1 574 ? 42.844 -8.852 32.155 1.00 47.81 574 CYS A O 1
ATOM 4589 N N . ASP A 1 575 ? 42.721 -11.082 31.857 1.00 51.78 575 ASP A N 1
ATOM 4590 C CA . ASP A 1 575 ? 42.240 -11.028 30.470 1.00 51.78 575 ASP A CA 1
ATOM 4591 C C . ASP A 1 575 ? 40.842 -10.391 30.365 1.00 51.78 575 ASP A C 1
ATOM 4593 O O . ASP A 1 575 ? 40.607 -9.536 29.508 1.00 51.78 575 ASP A O 1
ATOM 4597 N N . ASP A 1 576 ? 39.920 -10.732 31.273 1.00 55.41 576 ASP A N 1
ATOM 4598 C CA . ASP A 1 576 ? 38.588 -10.114 31.351 1.00 55.41 576 ASP A CA 1
ATOM 4599 C C . ASP A 1 576 ? 38.665 -8.613 31.701 1.00 55.41 576 ASP A C 1
ATOM 4601 O O . ASP A 1 576 ? 37.975 -7.786 31.098 1.00 55.41 576 ASP A O 1
ATOM 4605 N N . LEU A 1 577 ? 39.564 -8.216 32.611 1.00 55.84 577 LEU A N 1
ATOM 4606 C CA . LEU A 1 577 ? 39.786 -6.807 32.953 1.00 55.84 577 LEU A CA 1
ATOM 4607 C C . LEU A 1 577 ? 40.419 -6.016 31.791 1.00 55.84 577 LEU A C 1
ATOM 4609 O O . LEU A 1 577 ? 40.031 -4.869 31.534 1.00 55.84 577 LEU A O 1
ATOM 4613 N N . ALA A 1 578 ? 41.351 -6.624 31.051 1.00 60.59 578 ALA A N 1
ATOM 4614 C CA . ALA A 1 578 ? 41.935 -6.043 29.843 1.00 60.59 578 ALA A CA 1
ATOM 4615 C C . ALA A 1 578 ? 40.878 -5.876 28.736 1.00 60.59 578 ALA A C 1
ATOM 4617 O O . ALA A 1 578 ? 40.743 -4.784 28.175 1.00 60.59 578 ALA A O 1
ATOM 4618 N N . GLY A 1 579 ? 40.058 -6.906 28.499 1.00 67.00 579 GLY A N 1
ATOM 4619 C CA . GLY A 1 579 ? 38.937 -6.871 27.557 1.00 67.00 579 GLY A CA 1
ATOM 4620 C C . GLY A 1 579 ? 37.913 -5.785 27.898 1.00 67.00 579 GLY A C 1
ATOM 4621 O O . GLY A 1 579 ? 37.556 -4.980 27.036 1.00 67.00 579 GLY A O 1
ATOM 4622 N N . LYS A 1 580 ? 37.510 -5.675 29.171 1.00 67.31 580 LYS A N 1
ATOM 4623 C CA . LYS A 1 580 ? 36.629 -4.599 29.668 1.00 67.31 580 LYS A CA 1
ATOM 4624 C C . LYS A 1 580 ? 37.234 -3.208 29.477 1.00 67.31 580 LYS A C 1
ATOM 4626 O O . LYS A 1 580 ? 36.526 -2.276 29.098 1.00 67.31 580 LYS A O 1
ATOM 4631 N N . THR A 1 581 ? 38.540 -3.054 29.689 1.00 68.81 581 THR A N 1
ATOM 4632 C CA . THR A 1 581 ? 39.240 -1.774 29.484 1.00 68.81 581 THR A CA 1
ATOM 4633 C C . THR A 1 581 ? 39.267 -1.379 28.005 1.00 68.81 581 THR A C 1
ATOM 4635 O O . THR A 1 581 ? 38.957 -0.237 27.661 1.00 68.81 581 THR A O 1
ATOM 4638 N N . GLN A 1 582 ? 39.557 -2.327 27.110 1.00 71.56 582 GLN A N 1
ATOM 4639 C CA . GLN A 1 582 ? 39.555 -2.101 25.662 1.00 71.56 582 GLN A CA 1
ATOM 4640 C C . GLN A 1 582 ? 38.142 -1.819 25.119 1.00 71.56 582 GLN A C 1
ATOM 4642 O O . GLN A 1 582 ? 37.968 -0.936 24.277 1.00 71.56 582 GLN A O 1
ATOM 4647 N N . TYR A 1 583 ? 37.124 -2.507 25.644 1.00 71.69 583 TYR A N 1
ATOM 4648 C CA . TYR A 1 583 ? 35.715 -2.263 25.330 1.00 71.69 583 TYR A CA 1
ATOM 4649 C C . TYR A 1 583 ? 35.259 -0.858 25.759 1.00 71.69 583 TYR A C 1
ATOM 4651 O O . TYR A 1 583 ? 34.656 -0.140 24.963 1.00 71.69 583 TYR A O 1
ATOM 4659 N N . ASN A 1 584 ? 35.628 -0.412 26.966 1.00 69.50 584 ASN A N 1
ATOM 4660 C CA . ASN A 1 584 ? 35.336 0.946 27.437 1.00 69.50 584 ASN A CA 1
ATOM 4661 C C . ASN A 1 584 ? 36.010 2.031 26.578 1.00 69.50 584 ASN A C 1
ATOM 4663 O O . ASN A 1 584 ? 35.373 3.032 26.255 1.00 69.50 584 ASN A O 1
ATOM 4667 N N . LEU A 1 585 ? 37.263 1.829 26.150 1.00 79.94 585 LEU A N 1
ATOM 4668 C CA . LEU A 1 585 ? 37.945 2.753 25.231 1.00 79.94 585 LEU A CA 1
ATOM 4669 C C . LEU A 1 585 ? 37.243 2.839 23.866 1.00 79.94 585 LEU A C 1
ATOM 4671 O O . LEU A 1 585 ? 37.101 3.932 23.314 1.00 79.94 585 LEU A O 1
ATOM 4675 N N . ARG A 1 586 ? 36.755 1.707 23.340 1.00 80.50 586 ARG A N 1
ATOM 4676 C CA . ARG A 1 586 ? 35.965 1.670 22.101 1.00 80.50 586 ARG A CA 1
ATOM 4677 C C . ARG A 1 586 ? 34.637 2.416 22.253 1.00 80.50 586 ARG A C 1
ATOM 4679 O O . ARG A 1 586 ? 34.361 3.305 21.448 1.00 80.50 586 ARG A O 1
ATOM 4686 N N . LEU A 1 587 ? 33.874 2.131 23.312 1.00 78.44 587 LEU A N 1
ATOM 4687 C CA . LEU A 1 587 ? 32.635 2.849 23.635 1.00 78.44 587 LEU A CA 1
ATOM 4688 C C . LEU A 1 587 ? 32.867 4.357 23.776 1.00 78.44 587 LEU A C 1
ATOM 4690 O O . LEU A 1 587 ? 32.080 5.152 23.274 1.00 78.44 587 LEU A O 1
ATOM 4694 N N . GLN A 1 588 ? 33.961 4.778 24.413 1.00 81.88 588 GLN A N 1
ATOM 4695 C CA . GLN A 1 588 ? 34.291 6.197 24.555 1.00 81.88 588 GLN A CA 1
ATOM 4696 C C . GLN A 1 588 ? 34.593 6.860 23.197 1.00 81.88 588 GLN A C 1
ATOM 4698 O O . GLN A 1 588 ? 34.222 8.015 22.978 1.00 81.88 588 GLN A O 1
ATOM 4703 N N . GLY A 1 589 ? 35.212 6.130 22.263 1.00 88.06 589 GLY A N 1
ATOM 4704 C CA . GLY A 1 589 ? 35.375 6.552 20.870 1.00 88.06 589 GLY A CA 1
ATOM 4705 C C . GLY A 1 589 ? 34.038 6.706 20.135 1.00 88.06 589 GLY A C 1
ATOM 4706 O O . GLY A 1 589 ? 33.793 7.744 19.518 1.00 88.06 589 GLY A O 1
ATOM 4707 N N . GLU A 1 590 ? 33.149 5.719 20.258 1.00 86.00 590 GLU A N 1
ATOM 4708 C CA . GLU A 1 590 ? 31.811 5.721 19.649 1.00 86.00 590 GLU A CA 1
ATOM 4709 C C . GLU A 1 590 ? 30.925 6.846 20.224 1.00 86.00 590 GLU A C 1
ATOM 4711 O O . GLU A 1 590 ? 30.339 7.615 19.463 1.00 86.00 590 GLU A O 1
ATOM 4716 N N . VAL A 1 591 ? 30.928 7.067 21.544 1.00 84.81 591 VAL A N 1
ATOM 4717 C CA . VAL A 1 591 ? 30.249 8.203 22.202 1.00 84.81 591 VAL A CA 1
ATOM 4718 C C . VAL A 1 591 ? 30.777 9.552 21.701 1.00 84.81 591 VAL A C 1
ATOM 4720 O O . VAL A 1 591 ? 30.000 10.481 21.482 1.00 84.81 591 VAL A O 1
ATOM 4723 N N . ASN A 1 592 ? 32.088 9.686 21.486 1.00 87.50 592 ASN A N 1
ATOM 4724 C CA . ASN A 1 592 ? 32.670 10.918 20.949 1.00 87.50 592 ASN A CA 1
ATOM 4725 C C . ASN A 1 592 ? 32.343 11.134 19.459 1.00 87.50 592 ASN A C 1
ATOM 4727 O O . ASN A 1 592 ? 32.240 12.284 19.030 1.00 87.50 592 ASN A O 1
ATOM 4731 N N . LYS A 1 593 ? 32.144 10.062 18.677 1.00 91.31 593 LYS A N 1
ATOM 4732 C CA . LYS A 1 593 ? 31.629 10.132 17.299 1.00 91.31 593 LYS A CA 1
ATOM 4733 C C . LYS A 1 593 ? 30.170 10.600 17.292 1.00 91.31 593 LYS A C 1
ATOM 4735 O O . LYS A 1 593 ? 29.867 11.612 16.664 1.00 91.31 593 LYS A O 1
ATOM 4740 N N . LEU A 1 594 ? 29.314 9.949 18.084 1.00 87.12 594 LEU A N 1
ATOM 4741 C CA . LEU A 1 594 ? 27.892 10.283 18.219 1.00 87.12 594 LEU A CA 1
ATOM 4742 C C . LEU A 1 594 ? 27.668 11.725 18.698 1.00 87.12 594 LEU A C 1
ATOM 4744 O O . LEU A 1 594 ? 26.776 12.400 18.198 1.00 87.12 594 LEU A O 1
ATOM 4748 N N . LYS A 1 595 ? 28.507 12.249 19.603 1.00 88.25 595 LYS A N 1
ATOM 4749 C CA . LYS A 1 595 ? 28.447 13.666 20.015 1.00 88.25 595 LYS A CA 1
ATOM 4750 C C . LYS A 1 595 ? 28.692 14.641 18.859 1.00 88.25 595 LYS A C 1
ATOM 4752 O O . LYS A 1 595 ? 28.010 15.657 18.787 1.00 88.25 595 LYS A O 1
ATOM 4757 N N . LYS A 1 596 ? 29.632 14.343 17.953 1.00 91.25 596 LYS A N 1
ATOM 4758 C CA . LYS A 1 596 ? 29.889 15.179 16.763 1.00 91.25 596 LYS A CA 1
ATOM 4759 C C . LYS A 1 596 ? 28.726 15.116 15.774 1.00 91.25 596 LYS A C 1
ATOM 4761 O O . LYS A 1 596 ? 28.307 16.147 15.251 1.00 91.25 596 LYS A O 1
ATOM 4766 N N . GLU A 1 597 ? 28.191 13.919 15.550 1.00 90.62 597 GLU A N 1
ATOM 4767 C CA . GLU A 1 597 ? 27.016 13.707 14.699 1.00 90.62 597 GLU A CA 1
ATOM 4768 C C . GLU A 1 597 ? 25.791 14.448 15.259 1.00 90.62 597 GLU A C 1
ATOM 4770 O O . GLU A 1 597 ? 25.124 15.158 14.510 1.00 90.62 597 GLU A O 1
ATOM 4775 N N . LEU A 1 598 ? 25.568 14.403 16.578 1.00 87.94 598 LEU A N 1
ATOM 4776 C CA . LEU A 1 598 ? 24.511 15.158 17.254 1.00 87.94 598 LEU A CA 1
ATOM 4777 C C . LEU A 1 598 ? 24.654 16.672 17.038 1.00 87.94 598 LEU A C 1
ATOM 4779 O O . LEU A 1 598 ? 23.688 17.304 16.621 1.00 87.94 598 LEU A O 1
ATOM 4783 N N . THR A 1 599 ? 25.848 17.250 17.220 1.00 90.44 599 THR A N 1
ATOM 4784 C CA . THR A 1 599 ? 26.055 18.693 16.975 1.00 90.44 599 THR A CA 1
ATOM 4785 C C . THR A 1 599 ? 25.804 19.096 15.516 1.00 90.44 599 THR A C 1
ATOM 4787 O O . THR A 1 599 ? 25.235 20.155 15.257 1.00 90.44 599 THR A O 1
ATOM 4790 N N . ALA A 1 600 ? 26.150 18.237 14.550 1.00 90.06 600 ALA A N 1
ATOM 4791 C CA . ALA A 1 600 ? 25.853 18.481 13.136 1.00 90.06 600 ALA A CA 1
ATOM 4792 C C . ALA A 1 600 ? 24.347 18.356 12.822 1.00 90.06 600 ALA A C 1
ATOM 4794 O O . ALA A 1 600 ? 23.828 19.051 11.946 1.00 90.06 600 ALA A O 1
ATOM 4795 N N . ILE A 1 601 ? 23.625 17.488 13.539 1.00 87.69 601 ILE A N 1
ATOM 4796 C CA . ILE A 1 601 ? 22.163 17.380 13.456 1.00 87.69 601 ILE A CA 1
ATOM 4797 C C . ILE A 1 601 ? 21.495 18.615 14.072 1.00 87.69 601 ILE A C 1
ATOM 4799 O O . ILE A 1 601 ? 20.568 19.146 13.470 1.00 87.69 601 ILE A O 1
ATOM 4803 N N . GLU A 1 602 ? 21.972 19.127 15.209 1.00 89.69 602 GLU A N 1
ATOM 4804 C CA . GLU A 1 602 ? 21.446 20.354 15.830 1.00 89.69 602 GLU A CA 1
ATOM 4805 C C . GLU A 1 602 ? 21.570 21.571 14.896 1.00 89.69 602 GLU A C 1
ATOM 4807 O O . GLU A 1 602 ? 20.623 22.347 14.753 1.00 89.69 602 GLU A O 1
ATOM 4812 N N . GLU A 1 603 ? 22.693 21.717 14.186 1.00 92.25 603 GLU A N 1
ATOM 4813 C CA . GLU A 1 603 ? 22.874 22.767 13.175 1.00 92.25 603 GLU A CA 1
ATOM 4814 C C . GLU A 1 603 ? 21.905 22.610 11.985 1.00 92.25 603 GLU A C 1
ATOM 4816 O O . GLU A 1 603 ? 21.270 23.582 11.552 1.00 92.25 603 GLU A O 1
ATOM 4821 N N . LYS A 1 604 ? 21.696 21.374 11.507 1.00 91.50 604 LYS A N 1
ATOM 4822 C CA . LYS A 1 604 ? 20.679 21.060 10.488 1.00 91.50 604 LYS A CA 1
ATOM 4823 C C . LYS A 1 604 ? 19.257 21.357 10.980 1.00 91.50 604 LYS A C 1
ATOM 4825 O O . LYS A 1 604 ? 18.481 21.970 10.259 1.00 91.50 604 LYS A O 1
ATOM 4830 N N . VAL A 1 605 ? 18.913 21.023 12.224 1.00 89.31 605 VAL A N 1
ATOM 4831 C CA . VAL A 1 605 ? 17.594 21.325 12.810 1.00 89.31 605 VAL A CA 1
ATOM 4832 C C . VAL A 1 605 ? 17.377 22.834 12.939 1.00 89.31 605 VAL A C 1
ATOM 4834 O O . VAL A 1 605 ? 16.288 23.326 12.631 1.00 89.31 605 VAL A O 1
ATOM 4837 N N . ASN A 1 606 ? 18.399 23.596 13.334 1.00 88.94 606 ASN A N 1
ATOM 4838 C CA . ASN A 1 606 ? 18.325 25.055 13.426 1.00 88.94 606 ASN A CA 1
ATOM 4839 C C . ASN A 1 606 ? 18.128 25.716 12.050 1.00 88.94 606 ASN A C 1
ATOM 4841 O O . ASN A 1 606 ? 17.262 26.585 11.899 1.00 88.94 606 ASN A O 1
ATOM 4845 N N . THR A 1 607 ? 18.868 25.273 11.029 1.00 91.25 607 THR A N 1
ATOM 4846 C CA . THR A 1 607 ? 18.709 25.765 9.649 1.00 91.25 607 THR A CA 1
ATOM 4847 C C . THR A 1 607 ? 17.352 25.371 9.055 1.00 91.25 607 THR A C 1
ATOM 4849 O O . THR A 1 607 ? 16.642 26.243 8.549 1.00 91.25 607 THR A O 1
ATOM 4852 N N . THR A 1 608 ? 16.903 24.120 9.215 1.00 87.88 608 THR A N 1
ATOM 4853 C CA . THR A 1 608 ? 15.548 23.683 8.827 1.00 87.88 608 THR A CA 1
ATOM 4854 C C . THR A 1 608 ? 14.462 24.490 9.546 1.00 87.88 608 THR A C 1
ATOM 4856 O O . THR A 1 608 ? 13.506 24.934 8.914 1.00 87.88 608 THR A O 1
ATOM 4859 N N . THR A 1 609 ? 14.618 24.774 10.843 1.00 90.06 609 THR A N 1
ATOM 4860 C CA . THR A 1 609 ? 13.666 25.599 11.610 1.00 90.06 609 THR A CA 1
ATOM 4861 C C . THR A 1 609 ? 13.578 27.027 11.062 1.00 90.06 609 THR A C 1
ATOM 4863 O O . THR A 1 609 ? 12.486 27.599 10.998 1.00 90.06 609 THR A O 1
ATOM 4866 N N . ALA A 1 610 ? 14.697 27.609 10.620 1.00 88.75 610 ALA A N 1
ATOM 4867 C CA . ALA A 1 610 ? 14.702 28.914 9.961 1.00 88.75 610 ALA A CA 1
ATOM 4868 C C . ALA A 1 610 ? 13.984 28.882 8.597 1.00 88.75 610 ALA A C 1
ATOM 4870 O O . ALA A 1 610 ? 13.217 29.800 8.296 1.00 88.75 610 ALA A O 1
ATOM 4871 N N . VAL A 1 611 ? 14.162 27.816 7.806 1.00 90.69 611 VAL A N 1
ATOM 4872 C CA . VAL A 1 611 ? 13.430 27.606 6.542 1.00 90.69 611 VAL A CA 1
ATOM 4873 C C . VAL A 1 611 ? 11.926 27.463 6.795 1.00 90.69 611 VAL A C 1
ATOM 4875 O O . VAL A 1 611 ? 11.145 28.190 6.187 1.00 90.69 611 VAL A O 1
ATOM 4878 N N . VAL A 1 612 ? 11.506 26.633 7.755 1.00 88.25 612 VAL A N 1
ATOM 4879 C CA . VAL A 1 612 ? 10.086 26.453 8.117 1.00 88.25 612 VAL A CA 1
ATOM 4880 C C . VAL A 1 612 ? 9.440 27.771 8.565 1.00 88.25 612 VAL A C 1
ATOM 4882 O O . VAL A 1 612 ? 8.299 28.053 8.200 1.00 88.25 612 VAL A O 1
ATOM 4885 N N . ARG A 1 613 ? 10.160 28.630 9.303 1.00 90.50 613 ARG A N 1
ATOM 4886 C CA . ARG A 1 613 ? 9.666 29.978 9.654 1.00 90.50 613 ARG A CA 1
ATOM 4887 C C . ARG A 1 613 ? 9.448 30.862 8.422 1.00 90.50 613 ARG A C 1
ATOM 4889 O O . ARG A 1 613 ? 8.448 31.572 8.379 1.00 90.50 613 ARG A O 1
ATOM 4896 N N . ARG A 1 614 ? 10.339 30.806 7.423 1.00 90.81 614 ARG A N 1
ATOM 4897 C CA . ARG A 1 614 ? 10.165 31.525 6.145 1.00 90.81 614 ARG A CA 1
ATOM 4898 C C . ARG A 1 614 ? 8.986 30.967 5.345 1.00 90.81 614 ARG A C 1
ATOM 4900 O O . ARG A 1 614 ? 8.175 31.749 4.864 1.00 90.81 614 ARG A O 1
ATOM 4907 N N . MET A 1 615 ? 8.837 29.642 5.269 1.00 87.25 615 MET A N 1
ATOM 4908 C CA . MET A 1 615 ? 7.709 29.006 4.574 1.00 87.25 615 MET A CA 1
ATOM 4909 C C . MET A 1 615 ? 6.359 29.410 5.175 1.00 87.25 615 MET A C 1
ATOM 4911 O O . MET A 1 615 ? 5.468 29.777 4.422 1.00 87.25 615 MET A O 1
ATOM 4915 N N . ARG A 1 616 ? 6.224 29.464 6.508 1.00 89.50 616 ARG A N 1
ATOM 4916 C CA . ARG A 1 616 ? 4.993 29.950 7.168 1.00 89.50 616 ARG A CA 1
ATOM 4917 C C . ARG A 1 616 ? 4.649 31.405 6.837 1.00 89.50 616 ARG A C 1
ATOM 4919 O O . ARG A 1 616 ? 3.476 31.760 6.809 1.00 89.50 616 ARG A O 1
ATOM 4926 N N . PHE A 1 617 ? 5.650 32.255 6.597 1.00 89.88 617 PHE A N 1
ATOM 4927 C CA . PHE A 1 617 ? 5.414 33.634 6.159 1.00 89.88 617 PHE A CA 1
ATOM 4928 C C . PHE A 1 617 ? 4.899 33.680 4.711 1.00 89.88 617 PHE A C 1
ATOM 4930 O O . PHE A 1 617 ? 3.937 34.388 4.426 1.00 89.88 617 PHE A O 1
ATOM 4937 N N . VAL A 1 618 ? 5.482 32.871 3.818 1.00 90.50 618 VAL A N 1
ATOM 4938 C CA . VAL A 1 618 ? 5.005 32.720 2.430 1.00 90.50 618 VAL A CA 1
ATOM 4939 C C . VAL A 1 618 ? 3.591 32.132 2.392 1.00 90.50 618 VAL A C 1
ATOM 4941 O O . VAL A 1 618 ? 2.741 32.648 1.678 1.00 90.50 618 VAL A O 1
ATOM 4944 N N . GLU A 1 619 ? 3.303 31.114 3.204 1.00 88.19 619 GLU A N 1
ATOM 4945 C CA . GLU A 1 619 ? 1.975 30.501 3.343 1.00 88.19 619 GLU A CA 1
ATOM 4946 C C . GLU A 1 619 ? 0.918 31.516 3.811 1.00 88.19 619 GLU A C 1
ATOM 4948 O O . GLU A 1 619 ? -0.182 31.567 3.261 1.00 88.19 619 GLU A O 1
ATOM 4953 N N . ALA A 1 620 ? 1.260 32.378 4.776 1.00 89.69 620 ALA A N 1
ATOM 4954 C CA . ALA A 1 620 ? 0.382 33.459 5.219 1.00 89.69 620 ALA A CA 1
ATOM 4955 C C . ALA A 1 620 ? 0.126 34.505 4.116 1.00 89.69 620 ALA A C 1
ATOM 4957 O O . ALA A 1 620 ? -1.004 34.980 3.993 1.00 89.69 620 ALA A O 1
ATOM 4958 N N . SER A 1 621 ? 1.135 34.827 3.295 1.00 91.19 621 SER A N 1
ATOM 4959 C CA . SER A 1 621 ? 0.971 35.709 2.129 1.00 91.19 621 SER A CA 1
ATOM 4960 C C . SER A 1 621 ? 0.062 35.075 1.076 1.00 91.19 621 SER A C 1
ATOM 4962 O O . SER A 1 621 ? -0.956 35.657 0.726 1.00 91.19 621 SER A O 1
ATOM 4964 N N . LEU A 1 622 ? 0.347 33.835 0.663 1.00 89.56 622 LEU A N 1
ATOM 4965 C CA . LEU A 1 622 ? -0.459 33.098 -0.318 1.00 89.56 622 LEU A CA 1
ATOM 4966 C C . LEU A 1 622 ? -1.913 32.920 0.132 1.00 89.56 622 LEU A C 1
ATOM 4968 O O . LEU A 1 622 ? -2.822 32.916 -0.696 1.00 89.56 622 LEU A O 1
ATOM 4972 N N . LYS A 1 623 ? -2.156 32.785 1.442 1.00 91.50 623 LYS A N 1
ATOM 4973 C CA . LYS A 1 623 ? -3.514 32.764 1.986 1.00 91.50 623 LYS A CA 1
ATOM 4974 C C . LYS A 1 623 ? -4.223 34.109 1.797 1.00 91.50 623 LYS A C 1
ATOM 4976 O O . LYS A 1 623 ? -5.365 34.110 1.354 1.00 91.50 623 LYS A O 1
ATOM 4981 N N . LYS A 1 624 ? -3.555 35.232 2.082 1.00 93.75 624 LYS A N 1
ATOM 4982 C CA . LYS A 1 624 ? -4.105 36.576 1.841 1.00 93.75 624 LYS A CA 1
ATOM 4983 C C . LYS A 1 624 ? -4.412 36.791 0.356 1.00 93.75 624 LYS A C 1
ATOM 4985 O O . LYS A 1 624 ? -5.516 37.207 0.028 1.00 93.75 624 LYS A O 1
ATOM 4990 N N . ASP A 1 625 ? -3.481 36.433 -0.525 1.00 92.50 625 ASP A N 1
ATOM 4991 C CA . ASP A 1 625 ? -3.645 36.574 -1.977 1.00 92.50 625 ASP A CA 1
ATOM 4992 C C . ASP A 1 625 ? -4.816 35.710 -2.492 1.00 92.50 625 ASP A C 1
ATOM 4994 O O . ASP A 1 625 ? -5.600 36.137 -3.340 1.00 92.50 625 ASP A O 1
ATOM 4998 N N . LYS A 1 626 ? -4.996 34.505 -1.930 1.00 92.56 626 LYS A N 1
ATOM 4999 C CA . LYS A 1 626 ? -6.152 33.640 -2.204 1.00 92.56 626 LYS A CA 1
ATOM 5000 C C . LYS A 1 626 ? -7.470 34.266 -1.746 1.00 92.56 626 LYS A C 1
ATOM 5002 O O . LYS A 1 626 ? -8.441 34.205 -2.497 1.00 92.56 626 LYS A O 1
ATOM 5007 N N . ASP A 1 627 ? -7.517 34.824 -0.539 1.00 91.75 627 ASP A N 1
ATOM 5008 C CA . ASP A 1 627 ? -8.727 35.446 0.007 1.00 91.75 627 ASP A CA 1
ATOM 5009 C C . ASP A 1 627 ? -9.109 36.700 -0.825 1.00 91.75 627 ASP A C 1
ATOM 5011 O O . ASP A 1 627 ? -10.281 36.895 -1.149 1.00 91.75 627 ASP A O 1
ATOM 5015 N N . GLU A 1 628 ? -8.126 37.483 -1.293 1.00 94.56 628 GLU A N 1
ATOM 5016 C CA . GLU A 1 628 ? -8.331 38.605 -2.231 1.00 94.56 628 GLU A CA 1
ATOM 5017 C C . GLU A 1 628 ? -8.851 38.146 -3.607 1.00 94.56 628 GLU A C 1
ATOM 5019 O O . GLU A 1 628 ? -9.811 38.719 -4.130 1.00 94.56 628 GLU A O 1
ATOM 5024 N N . LEU A 1 629 ? -8.280 37.081 -4.182 1.00 93.25 629 LEU A N 1
ATOM 5025 C CA . LEU A 1 629 ? -8.763 36.492 -5.438 1.00 93.25 629 LEU A CA 1
ATOM 5026 C C . LEU A 1 629 ? -10.184 35.919 -5.312 1.00 93.25 629 LEU A C 1
ATOM 5028 O O . LEU A 1 629 ? -10.958 35.984 -6.268 1.00 93.25 629 LEU A O 1
ATOM 5032 N N . GLN A 1 630 ? -10.558 35.371 -4.152 1.00 91.38 630 GLN A N 1
ATOM 5033 C CA . GLN A 1 630 ? -11.916 34.874 -3.920 1.00 91.38 630 GLN A CA 1
ATOM 5034 C C . GLN A 1 630 ? -12.958 35.999 -3.938 1.00 91.38 630 GLN A C 1
ATOM 5036 O O . GLN A 1 630 ? -14.018 35.819 -4.543 1.00 91.38 630 GLN A O 1
ATOM 5041 N N . GLU A 1 631 ? -12.652 37.163 -3.360 1.00 94.56 631 GLU A N 1
ATOM 5042 C CA . GLU A 1 631 ? -13.554 38.321 -3.408 1.00 94.56 631 GLU A CA 1
ATOM 5043 C C . GLU A 1 631 ? -13.636 38.921 -4.825 1.00 94.56 631 GLU A C 1
ATOM 5045 O O . GLU A 1 631 ? -14.725 39.259 -5.287 1.00 94.56 631 GLU A O 1
ATOM 5050 N N . GLN A 1 632 ? -12.530 38.953 -5.583 1.00 94.19 632 GLN A N 1
ATOM 5051 C CA . GLN A 1 632 ? -12.558 39.341 -7.005 1.00 94.19 632 GLN A CA 1
ATOM 5052 C C . GLN A 1 632 ? -13.443 38.405 -7.847 1.00 94.19 632 GLN A C 1
ATOM 5054 O O . GLN A 1 632 ? -14.267 38.871 -8.634 1.00 94.19 632 GLN A O 1
ATOM 5059 N N . ILE A 1 633 ? -13.326 37.084 -7.657 1.00 91.81 633 ILE A N 1
ATOM 5060 C CA . ILE A 1 633 ? -14.162 36.086 -8.349 1.00 91.81 633 ILE A CA 1
ATOM 5061 C C . ILE A 1 633 ? -15.644 36.249 -7.992 1.00 91.81 633 ILE A C 1
ATOM 5063 O O . ILE A 1 633 ? -16.502 36.029 -8.847 1.00 91.81 633 ILE A O 1
ATOM 5067 N N . LYS A 1 634 ? -15.960 36.613 -6.746 1.00 93.69 634 LYS A N 1
ATOM 5068 C CA . LYS A 1 634 ? -17.332 36.894 -6.311 1.00 93.69 634 LYS A CA 1
ATOM 5069 C C . LYS A 1 634 ? -17.893 38.130 -7.021 1.00 93.69 634 LYS A C 1
ATOM 5071 O O . LYS A 1 634 ? -18.916 38.010 -7.685 1.00 93.69 634 LYS A O 1
ATOM 5076 N N . ASN A 1 635 ? -17.168 39.248 -7.006 1.00 93.62 635 ASN A N 1
ATOM 5077 C CA . ASN A 1 635 ? -17.590 40.478 -7.686 1.00 93.62 635 ASN A CA 1
ATOM 5078 C C . ASN A 1 635 ? -17.824 40.262 -9.196 1.00 93.62 635 ASN A C 1
ATOM 5080 O O . ASN A 1 635 ? -18.838 40.702 -9.730 1.00 93.62 635 ASN A O 1
ATOM 5084 N N . LEU A 1 636 ? -16.943 39.514 -9.873 1.00 94.19 636 LEU A N 1
ATOM 5085 C CA . LEU A 1 636 ? -17.105 39.168 -11.295 1.00 94.19 636 LEU A CA 1
ATOM 5086 C C . LEU A 1 636 ? -18.306 38.245 -11.569 1.00 94.19 636 LEU A C 1
ATOM 5088 O O . LEU A 1 636 ? -18.886 38.294 -12.655 1.00 94.19 636 LEU A O 1
ATOM 5092 N N . LYS A 1 637 ? -18.698 37.390 -10.614 1.00 92.94 637 LYS A N 1
ATOM 5093 C CA . LYS A 1 637 ? -19.925 36.584 -10.729 1.00 92.94 637 LYS A CA 1
ATOM 5094 C C . LYS A 1 637 ? -21.171 37.447 -10.588 1.00 92.94 637 LYS A C 1
ATOM 5096 O O . LYS A 1 637 ? -22.087 37.282 -11.388 1.00 92.94 637 LYS A O 1
ATOM 5101 N N . ASP A 1 638 ? -21.183 38.356 -9.621 1.00 93.31 638 ASP A N 1
ATOM 5102 C CA . ASP A 1 638 ? -22.313 39.251 -9.374 1.00 93.31 638 ASP A CA 1
ATOM 5103 C C . ASP A 1 638 ? -22.509 40.214 -10.566 1.00 93.31 638 ASP A C 1
ATOM 5105 O O . ASP A 1 638 ? -23.629 40.389 -11.051 1.00 93.31 638 ASP A O 1
ATOM 5109 N N . GLU A 1 639 ? -21.417 40.731 -11.146 1.00 95.25 639 GLU A N 1
ATOM 5110 C CA . GLU A 1 639 ? -21.460 41.501 -12.398 1.00 95.25 639 GLU A CA 1
ATOM 5111 C C . GLU A 1 639 ? -21.998 40.665 -13.572 1.00 95.25 639 GLU A C 1
ATOM 5113 O O . GLU A 1 639 ? -22.885 41.118 -14.300 1.00 95.25 639 GLU A O 1
ATOM 5118 N N . LYS A 1 640 ? -21.525 39.420 -13.740 1.00 94.06 640 LYS A N 1
ATOM 5119 C CA . LYS A 1 640 ? -22.018 38.515 -14.791 1.00 94.06 640 LYS A CA 1
ATOM 5120 C C . LYS A 1 640 ? -23.516 38.221 -14.652 1.00 94.06 640 LYS A C 1
ATOM 5122 O O . LYS A 1 640 ? -24.199 38.122 -15.669 1.00 94.06 640 LYS A O 1
ATOM 5127 N N . ILE A 1 641 ? -24.030 38.075 -13.429 1.00 93.81 641 ILE A N 1
ATOM 5128 C CA . ILE A 1 641 ? -25.466 37.882 -13.177 1.00 93.81 641 ILE A CA 1
ATOM 5129 C C . ILE A 1 641 ? -26.244 39.124 -13.635 1.00 93.81 641 ILE A C 1
ATOM 5131 O O . ILE A 1 641 ? -27.159 38.989 -14.443 1.00 93.81 641 ILE A O 1
ATOM 5135 N N . SER A 1 642 ? -25.811 40.328 -13.247 1.00 94.12 642 SER A N 1
ATOM 5136 C CA . SER A 1 642 ? -26.454 41.578 -13.685 1.00 94.12 642 SER A CA 1
ATOM 5137 C C . SER A 1 642 ? -26.407 41.790 -15.209 1.00 94.12 642 SER A C 1
ATOM 5139 O O . SER A 1 642 ? -27.333 42.353 -15.796 1.00 94.12 642 SER A O 1
ATOM 5141 N N . GLN A 1 643 ? -25.347 41.332 -15.883 1.00 93.69 643 GLN A N 1
ATOM 5142 C CA . GLN A 1 643 ? -25.276 41.353 -17.349 1.00 93.69 643 GLN A CA 1
ATOM 5143 C C . GLN A 1 643 ? -26.247 40.349 -17.994 1.00 93.69 643 GLN A C 1
ATOM 5145 O O . GLN A 1 643 ? -26.876 40.686 -18.995 1.00 93.69 643 GLN A O 1
ATOM 5150 N N . LEU A 1 644 ? -26.417 39.150 -17.422 1.00 92.75 644 LEU A N 1
ATOM 5151 C CA . LEU A 1 644 ? -27.382 38.153 -17.907 1.00 92.75 644 LEU A CA 1
ATOM 5152 C C . LEU A 1 644 ? -28.834 38.631 -17.767 1.00 92.75 644 LEU A C 1
ATOM 5154 O O . LEU A 1 644 ? -29.613 38.450 -18.698 1.00 92.75 644 LEU A O 1
ATOM 5158 N N . GLU A 1 645 ? -29.182 39.291 -16.660 1.00 93.81 645 GLU A N 1
ATOM 5159 C CA . GLU A 1 645 ? -30.514 39.884 -16.454 1.00 93.81 645 GLU A CA 1
ATOM 5160 C C . GLU A 1 645 ? -30.844 40.928 -17.538 1.00 93.81 645 GLU A C 1
ATOM 5162 O O . GLU A 1 645 ? -31.926 40.902 -18.122 1.00 93.81 645 GLU A O 1
ATOM 5167 N N . LYS A 1 646 ? -29.880 41.793 -17.889 1.00 94.88 646 LYS A N 1
ATOM 5168 C CA . LYS A 1 646 ? -30.036 42.777 -18.979 1.00 94.88 646 LYS A CA 1
ATOM 5169 C C . LYS A 1 646 ? -30.168 42.131 -20.358 1.00 94.88 646 LYS A C 1
ATOM 5171 O O . LYS A 1 646 ? -30.894 42.652 -21.199 1.00 94.88 646 LYS A O 1
ATOM 5176 N N . ILE A 1 647 ? -29.469 41.023 -20.608 1.00 93.06 647 ILE A N 1
ATOM 5177 C CA . ILE A 1 647 ? -29.600 40.277 -21.868 1.00 93.06 647 ILE A CA 1
ATOM 5178 C C . ILE A 1 647 ? -31.015 39.699 -21.984 1.00 93.06 647 ILE A C 1
ATOM 5180 O O . ILE A 1 647 ? -31.650 39.901 -23.014 1.00 93.06 647 ILE A O 1
ATOM 5184 N N . GLN A 1 648 ? -31.548 39.092 -20.919 1.00 93.06 648 GLN A N 1
ATOM 5185 C CA . GLN A 1 648 ? -32.923 38.578 -20.904 1.00 93.06 648 GLN A CA 1
ATOM 5186 C C . GLN A 1 648 ? -33.970 39.682 -21.114 1.00 93.06 648 GLN A C 1
ATOM 5188 O O . GLN A 1 648 ? -34.940 39.483 -21.845 1.00 93.06 648 GLN A O 1
ATOM 5193 N N . GLU A 1 649 ? -33.777 40.866 -20.523 1.00 93.88 649 GLU A N 1
ATOM 5194 C CA . GLU A 1 649 ? -34.669 42.010 -20.758 1.00 93.88 649 GLU A CA 1
ATOM 5195 C C . GLU A 1 649 ? -34.656 42.455 -22.234 1.00 93.88 649 GLU A C 1
ATOM 5197 O O . GLU A 1 649 ? -35.712 42.713 -22.817 1.00 93.88 649 GLU A O 1
ATOM 5202 N N . LEU A 1 650 ? -33.477 42.493 -22.865 1.00 94.50 650 LEU A N 1
ATOM 5203 C CA . LEU A 1 650 ? -33.334 42.832 -24.284 1.00 94.50 650 LEU A CA 1
ATOM 5204 C C . LEU A 1 650 ? -33.927 41.762 -25.213 1.00 94.50 650 LEU A C 1
ATOM 5206 O O . LEU A 1 650 ? -34.552 42.121 -26.209 1.00 94.50 650 LEU A O 1
ATOM 5210 N N . GLU A 1 651 ? -33.790 40.473 -24.890 1.00 93.19 651 GLU A N 1
ATOM 5211 C CA . GLU A 1 651 ? -34.421 39.372 -25.638 1.00 93.19 651 GLU A CA 1
ATOM 5212 C C . GLU A 1 651 ? -35.952 39.532 -25.667 1.00 93.19 651 GLU A C 1
ATOM 5214 O O . GLU A 1 651 ? -36.556 39.519 -26.742 1.00 93.19 651 GLU A O 1
ATOM 5219 N N . VAL A 1 652 ? -36.576 39.822 -24.517 1.00 93.81 652 VAL A N 1
ATOM 5220 C CA . VAL A 1 652 ? -38.025 40.092 -24.423 1.00 93.81 652 VAL A CA 1
ATOM 5221 C C . VAL A 1 652 ? -38.442 41.311 -25.261 1.00 93.81 652 VAL A C 1
ATOM 5223 O O . VAL A 1 652 ? -39.488 41.286 -25.916 1.00 93.81 652 VAL A O 1
ATOM 5226 N N . GLN A 1 653 ? -37.634 42.376 -25.284 1.00 94.25 653 GLN A N 1
ATOM 5227 C CA . GLN A 1 653 ? -37.905 43.556 -26.118 1.00 94.25 653 GLN A CA 1
ATOM 5228 C C . GLN A 1 653 ? -37.800 43.243 -27.622 1.00 94.25 653 GLN A C 1
ATOM 5230 O O . GLN A 1 653 ? -38.622 43.721 -28.409 1.00 94.25 653 GLN A O 1
ATOM 5235 N N . VAL A 1 654 ? -36.830 42.419 -28.030 1.00 93.88 654 VAL A N 1
ATOM 5236 C CA . VAL A 1 654 ? -36.659 41.980 -29.425 1.00 93.88 654 VAL A CA 1
ATOM 5237 C C . VAL A 1 654 ? -37.836 41.114 -29.884 1.00 93.88 654 VAL A C 1
ATOM 5239 O O . VAL A 1 654 ? -38.370 41.349 -30.969 1.00 93.88 654 VAL A O 1
ATOM 5242 N N . ASP A 1 655 ? -38.313 40.181 -29.059 1.00 92.25 655 ASP A N 1
ATOM 5243 C CA . ASP A 1 655 ? -39.475 39.344 -29.389 1.00 92.25 655 ASP A CA 1
ATOM 5244 C C . ASP A 1 655 ? -40.776 40.155 -29.505 1.00 92.25 655 ASP A C 1
ATOM 5246 O O . ASP A 1 655 ? -41.584 39.929 -30.418 1.00 92.25 655 ASP A O 1
ATOM 5250 N N . ALA A 1 656 ? -40.960 41.165 -28.649 1.00 92.50 656 ALA A N 1
ATOM 5251 C CA . ALA A 1 656 ? -42.072 42.107 -28.760 1.00 92.50 656 ALA A CA 1
ATOM 5252 C C . ALA A 1 656 ? -42.019 42.906 -30.079 1.00 92.50 656 ALA A C 1
ATOM 5254 O O . ALA A 1 656 ? -43.036 43.034 -30.769 1.00 92.50 656 ALA A O 1
ATOM 5255 N N . LEU A 1 657 ? -40.835 43.389 -30.477 1.00 92.88 657 LEU A N 1
ATOM 5256 C CA . LEU A 1 657 ? -40.632 44.093 -31.750 1.00 92.88 657 LEU A CA 1
ATOM 5257 C C . LEU A 1 657 ? -40.857 43.181 -32.966 1.00 92.88 657 LEU A C 1
ATOM 5259 O O . LEU A 1 657 ? -41.523 43.593 -33.917 1.00 92.88 657 LEU A O 1
ATOM 5263 N N . ASN A 1 658 ? -40.381 41.935 -32.927 1.00 92.44 658 ASN A N 1
ATOM 5264 C CA . ASN A 1 658 ? -40.619 40.941 -33.980 1.00 92.44 658 ASN A CA 1
ATOM 5265 C C . ASN A 1 658 ? -42.119 40.631 -34.145 1.00 92.44 658 ASN A C 1
ATOM 5267 O O . ASN A 1 658 ? -42.620 40.526 -35.269 1.00 92.44 658 ASN A O 1
ATOM 5271 N N . THR A 1 659 ? -42.856 40.552 -33.034 1.00 91.50 659 THR A N 1
ATOM 5272 C CA . THR A 1 659 ? -44.315 40.347 -33.020 1.00 91.50 659 THR A CA 1
ATOM 5273 C C . THR A 1 659 ? -45.072 41.560 -33.577 1.00 91.50 659 THR A C 1
ATOM 5275 O O . THR A 1 659 ? -46.018 41.413 -34.357 1.00 91.50 659 THR A O 1
ATOM 5278 N N . ALA A 1 660 ? -44.633 42.778 -33.252 1.00 90.56 660 ALA A N 1
ATOM 5279 C CA . ALA A 1 660 ? -45.184 43.995 -33.845 1.00 90.56 660 ALA A CA 1
ATOM 5280 C C . ALA A 1 660 ? -44.912 44.061 -35.361 1.00 90.56 660 ALA A C 1
ATOM 5282 O O . ALA A 1 660 ? -45.821 44.339 -36.146 1.00 90.56 660 ALA A O 1
ATOM 5283 N N . ALA A 1 661 ? -43.691 43.736 -35.796 1.00 90.44 661 ALA A N 1
ATOM 5284 C CA . ALA A 1 661 ? -43.300 43.744 -37.204 1.00 90.44 661 ALA A CA 1
ATOM 5285 C C . ALA A 1 661 ? -44.080 42.717 -38.047 1.00 90.44 661 ALA A C 1
ATOM 5287 O O . ALA A 1 661 ? -44.520 43.037 -39.154 1.00 90.44 661 ALA A O 1
ATOM 5288 N N . SER A 1 662 ? -44.313 41.504 -37.532 1.00 88.88 662 SER A N 1
ATOM 5289 C CA . SER A 1 662 ? -45.122 40.487 -38.225 1.00 88.88 662 SER A CA 1
ATOM 5290 C C . SER A 1 662 ? -46.599 40.891 -38.330 1.00 88.88 662 SER A C 1
ATOM 5292 O O . SER A 1 662 ? -47.228 40.671 -39.371 1.00 88.88 662 SER A O 1
ATOM 5294 N N . THR A 1 663 ? -47.127 41.573 -37.310 1.00 90.38 663 THR A N 1
ATOM 5295 C CA . THR A 1 663 ? -48.478 42.155 -37.316 1.00 90.38 663 THR A CA 1
ATOM 5296 C C . THR A 1 663 ? -48.609 43.246 -38.385 1.00 90.38 663 THR A C 1
ATOM 5298 O O . THR A 1 663 ? -49.532 43.198 -39.199 1.00 90.38 663 THR A O 1
ATOM 5301 N N . VAL A 1 664 ? -47.652 44.182 -38.457 1.00 90.94 664 VAL A N 1
ATOM 5302 C CA . VAL A 1 664 ? -47.619 45.246 -39.482 1.00 90.94 664 VAL A CA 1
ATOM 5303 C C . VAL A 1 664 ? -47.466 44.670 -40.892 1.00 90.94 664 VAL A C 1
ATOM 5305 O O . VAL A 1 664 ? -48.160 45.095 -41.813 1.00 90.94 664 VAL A O 1
ATOM 5308 N N . LYS A 1 665 ? -46.617 43.653 -41.083 1.00 91.12 665 LYS A N 1
ATOM 5309 C CA . LYS A 1 665 ? -46.480 42.975 -42.382 1.00 91.12 665 LYS A CA 1
ATOM 5310 C C . LYS A 1 665 ? -47.795 42.324 -42.826 1.00 91.12 665 LYS A C 1
ATOM 5312 O O . LYS A 1 665 ? -48.150 42.390 -44.001 1.00 91.12 665 LYS A O 1
ATOM 5317 N N . SER A 1 666 ? -48.528 41.729 -41.886 1.00 87.19 666 SER A N 1
ATOM 5318 C CA . SER A 1 666 ? -49.822 41.092 -42.151 1.00 87.19 666 SER A CA 1
ATOM 5319 C C . SER A 1 666 ? -50.911 42.115 -42.494 1.00 87.19 666 SER A C 1
ATOM 5321 O O . SER A 1 666 ? -51.693 41.883 -43.416 1.00 87.19 666 SER A O 1
ATOM 5323 N N . SER A 1 667 ? -50.942 43.272 -41.820 1.00 87.31 667 SER A N 1
ATOM 5324 C CA . SER A 1 667 ? -51.892 44.342 -42.151 1.00 87.31 667 SER A CA 1
ATOM 5325 C C . SER A 1 667 ? -51.567 45.026 -43.483 1.00 87.31 667 SER A C 1
ATOM 5327 O O . SER A 1 667 ? -52.488 45.300 -44.250 1.00 87.31 667 SER A O 1
ATOM 5329 N N . MET A 1 668 ? -50.286 45.216 -43.825 1.00 86.88 668 MET A N 1
ATOM 5330 C CA . MET A 1 668 ? -49.881 45.701 -45.152 1.00 86.88 668 MET A CA 1
ATOM 5331 C C . MET A 1 668 ? -50.344 44.763 -46.274 1.00 86.88 668 MET A C 1
ATOM 5333 O O . MET A 1 668 ? -50.957 45.232 -47.229 1.00 86.88 668 MET A O 1
ATOM 5337 N N . LEU A 1 669 ? -50.132 43.448 -46.133 1.00 86.62 669 LEU A N 1
ATOM 5338 C CA . LEU A 1 669 ? -50.609 42.451 -47.102 1.00 86.62 669 LEU A CA 1
ATOM 5339 C C . LEU A 1 669 ? -52.140 42.455 -47.242 1.00 86.62 669 LEU A C 1
ATOM 5341 O O . LEU A 1 669 ? -52.657 42.304 -48.347 1.00 86.62 669 LEU A O 1
ATOM 5345 N N . ALA A 1 670 ? -52.876 42.664 -46.146 1.00 84.44 670 ALA A N 1
ATOM 5346 C CA . ALA A 1 670 ? -54.332 42.791 -46.189 1.00 84.44 670 ALA A CA 1
ATOM 5347 C C . ALA A 1 670 ? -54.789 44.060 -46.938 1.00 84.44 670 ALA A C 1
ATOM 5349 O O . ALA A 1 670 ? -55.730 43.992 -47.726 1.00 84.44 670 ALA A O 1
ATOM 5350 N N . VAL A 1 671 ? -54.107 45.196 -46.743 1.00 86.25 671 VAL A N 1
ATOM 5351 C CA . VAL A 1 671 ? -54.380 46.455 -47.466 1.00 86.25 671 VAL A CA 1
ATOM 5352 C C . VAL A 1 671 ? -54.034 46.340 -48.953 1.00 86.25 671 VAL A C 1
ATOM 5354 O O . VAL A 1 671 ? -54.793 46.810 -49.798 1.00 86.25 671 VAL A O 1
ATOM 5357 N N . GLU A 1 672 ? -52.911 45.705 -49.290 1.00 84.88 672 GLU A N 1
ATOM 5358 C CA . GLU A 1 672 ? -52.492 45.487 -50.677 1.00 84.88 672 GLU A CA 1
ATOM 5359 C C . GLU A 1 672 ? -53.460 44.553 -51.413 1.00 84.88 672 GLU A C 1
ATOM 5361 O O . GLU A 1 672 ? -53.904 44.875 -52.516 1.00 84.88 672 GLU A O 1
ATOM 5366 N N . LYS A 1 673 ? -53.892 43.464 -50.761 1.00 85.44 673 LYS A N 1
ATOM 5367 C CA . LYS A 1 673 ? -54.948 42.593 -51.285 1.00 85.44 673 LYS A CA 1
ATOM 5368 C C . LYS A 1 673 ? -56.267 43.345 -51.477 1.00 85.44 673 LYS A C 1
ATOM 5370 O O . LYS A 1 673 ? -56.861 43.234 -52.541 1.00 85.44 673 LYS A O 1
ATOM 5375 N N . ALA A 1 674 ? -56.705 44.139 -50.497 1.00 83.25 674 ALA A N 1
ATOM 5376 C CA . ALA A 1 674 ? -57.942 44.912 -50.611 1.00 83.25 674 ALA A CA 1
ATOM 5377 C C . ALA A 1 674 ? -57.910 45.890 -51.801 1.00 83.25 674 ALA A C 1
ATOM 5379 O O . ALA A 1 674 ? -58.889 45.983 -52.533 1.00 83.25 674 ALA A O 1
ATOM 5380 N N . ARG A 1 675 ? -56.770 46.555 -52.049 1.00 83.50 675 ARG A N 1
ATOM 5381 C CA . ARG A 1 675 ? -56.572 47.410 -53.235 1.00 83.50 675 ARG A CA 1
ATOM 5382 C C . ARG A 1 675 ? -56.583 46.628 -54.547 1.00 83.50 675 ARG A C 1
ATOM 5384 O O . ARG A 1 675 ? -57.127 47.118 -55.532 1.00 83.50 675 ARG A O 1
ATOM 5391 N N . TYR A 1 676 ? -55.980 45.439 -54.575 1.00 83.25 676 TYR A N 1
ATOM 5392 C CA . TYR A 1 676 ? -56.015 44.568 -55.751 1.00 83.25 676 TYR A CA 1
ATOM 5393 C C . TYR A 1 676 ? -57.447 44.113 -56.059 1.00 83.25 676 TYR A C 1
ATOM 5395 O O . TYR A 1 676 ? -57.901 44.250 -57.193 1.00 83.25 676 TYR A O 1
ATOM 5403 N N . ASP A 1 677 ? -58.175 43.647 -55.042 1.00 83.25 677 ASP A N 1
ATOM 5404 C CA . ASP A 1 677 ? -59.569 43.221 -55.162 1.00 83.25 677 ASP A CA 1
ATOM 5405 C C . ASP A 1 677 ? -60.472 44.405 -55.583 1.00 83.25 677 ASP A C 1
ATOM 5407 O O . ASP A 1 677 ? -61.345 44.242 -56.435 1.00 83.25 677 ASP A O 1
ATOM 5411 N N . GLU A 1 678 ? -60.252 45.615 -55.059 1.00 82.69 678 GLU A N 1
ATOM 5412 C CA . GLU A 1 678 ? -60.978 46.833 -55.455 1.00 82.69 678 GLU A CA 1
ATOM 5413 C C . GLU A 1 678 ? -60.725 47.208 -56.926 1.00 82.69 678 GLU A C 1
ATOM 5415 O O . GLU A 1 678 ? -61.683 47.350 -57.692 1.00 82.69 678 GLU A O 1
ATOM 5420 N N . GLY A 1 679 ? -59.458 47.274 -57.351 1.00 82.19 679 GLY A N 1
ATOM 5421 C CA . GLY A 1 679 ? -59.082 47.578 -58.737 1.00 82.19 679 GLY A CA 1
ATOM 5422 C C . GLY A 1 679 ? -59.534 46.510 -59.740 1.00 82.19 679 GLY A C 1
ATOM 5423 O O . GLY A 1 679 ? -59.966 46.837 -60.844 1.00 82.19 679 GLY A O 1
ATOM 5424 N N . TYR A 1 680 ? -59.523 45.232 -59.349 1.00 80.81 680 TYR A N 1
ATOM 5425 C CA . TYR A 1 680 ? -60.074 44.134 -60.149 1.00 80.81 680 TYR A CA 1
ATOM 5426 C C . TYR A 1 680 ? -61.595 44.276 -60.335 1.00 80.81 680 TYR A C 1
ATOM 5428 O O . TYR A 1 680 ? -62.104 44.182 -61.454 1.00 80.81 680 TYR A O 1
ATOM 5436 N N . ASN A 1 681 ? -62.326 44.586 -59.259 1.00 79.31 681 ASN A N 1
ATOM 5437 C CA . ASN A 1 681 ? -63.770 44.836 -59.308 1.00 79.31 681 ASN A CA 1
ATOM 5438 C C . ASN A 1 681 ? -64.136 46.139 -60.044 1.00 79.31 681 ASN A C 1
ATOM 5440 O O . ASN A 1 681 ? -65.253 46.275 -60.545 1.00 79.31 681 ASN A O 1
ATOM 5444 N N . GLU A 1 682 ? -63.243 47.127 -60.102 1.00 78.44 682 GLU A N 1
ATOM 5445 C CA . GLU A 1 682 ? -63.400 48.320 -60.941 1.00 78.44 682 GLU A CA 1
ATOM 5446 C C . GLU A 1 682 ? -63.180 48.002 -62.426 1.00 78.44 682 GLU A C 1
ATOM 5448 O O . GLU A 1 682 ? -64.053 48.300 -63.239 1.00 78.44 682 GLU A O 1
ATOM 5453 N N . GLY A 1 683 ? -62.124 47.256 -62.768 1.00 78.19 683 GLY A N 1
ATOM 5454 C CA . GLY A 1 683 ? -61.888 46.773 -64.133 1.00 78.19 683 GLY A CA 1
ATOM 5455 C C . GLY A 1 683 ? -63.037 45.921 -64.692 1.00 78.19 683 GLY A C 1
ATOM 5456 O O . GLY A 1 683 ? -63.425 46.094 -65.847 1.00 78.19 683 GLY A O 1
ATOM 5457 N N . ILE A 1 684 ? -63.653 45.061 -63.869 1.00 76.25 684 ILE A N 1
ATOM 5458 C CA . ILE A 1 684 ? -64.875 44.326 -64.251 1.00 76.25 684 ILE A CA 1
ATOM 5459 C C . ILE A 1 684 ? -66.050 45.282 -64.506 1.00 76.25 684 ILE A C 1
ATOM 5461 O O . ILE A 1 684 ? -66.793 45.086 -65.468 1.00 76.25 684 ILE A O 1
ATOM 5465 N N . ARG A 1 685 ? -66.236 46.316 -63.672 1.00 78.50 685 ARG A N 1
ATOM 5466 C CA . ARG A 1 685 ? -67.322 47.297 -63.841 1.00 78.50 685 ARG A CA 1
ATOM 5467 C C . ARG A 1 685 ? -67.162 48.124 -65.113 1.00 78.50 685 ARG A C 1
ATOM 5469 O O . ARG A 1 685 ? -68.165 48.376 -65.774 1.00 78.50 685 ARG A O 1
ATOM 5476 N N . ASP A 1 686 ? -65.944 48.508 -65.476 1.00 76.62 686 ASP A N 1
ATOM 5477 C CA . ASP A 1 686 ? -65.699 49.262 -66.707 1.00 76.62 686 ASP A CA 1
ATOM 5478 C C . ASP A 1 686 ? -65.788 48.377 -67.960 1.00 76.62 686 ASP A C 1
ATOM 5480 O O . ASP A 1 686 ? -66.376 48.796 -68.960 1.00 76.62 686 ASP A O 1
ATOM 5484 N N . TYR A 1 687 ? -65.350 47.113 -67.890 1.00 71.12 687 TYR A N 1
ATOM 5485 C CA . TYR A 1 687 ? -65.630 46.129 -68.943 1.00 71.12 687 TYR A CA 1
ATOM 5486 C C . TYR A 1 687 ? -67.147 45.987 -69.175 1.00 71.12 687 TYR A C 1
ATOM 5488 O O . TYR A 1 687 ? -67.626 46.203 -70.283 1.00 71.12 687 TYR A O 1
ATOM 5496 N N . MET A 1 688 ? -67.923 45.773 -68.107 1.00 73.94 688 MET A N 1
ATOM 5497 C CA . MET A 1 688 ? -69.394 45.677 -68.146 1.00 73.94 688 MET A CA 1
ATOM 5498 C C . MET A 1 688 ? -70.120 46.969 -68.581 1.00 73.94 688 MET A C 1
ATOM 5500 O O . MET A 1 688 ? -71.317 46.920 -68.843 1.00 73.94 688 MET A O 1
ATOM 5504 N N . ARG A 1 689 ? -69.442 48.126 -68.625 1.00 74.81 689 ARG A N 1
ATOM 5505 C CA . ARG A 1 689 ? -69.983 49.407 -69.131 1.00 74.81 689 ARG A CA 1
ATOM 5506 C C . ARG A 1 689 ? -69.619 49.706 -70.587 1.00 74.81 689 ARG A C 1
ATOM 5508 O O . ARG A 1 689 ? -70.169 50.644 -71.158 1.00 74.81 689 ARG A O 1
ATOM 5515 N N . SER A 1 690 ? -68.650 48.982 -71.145 1.00 71.50 690 SER A N 1
ATOM 5516 C CA . SER A 1 690 ? -68.144 49.168 -72.516 1.00 71.50 690 SER A CA 1
ATOM 5517 C C . SER A 1 690 ? -68.715 48.157 -73.519 1.00 71.50 690 SER A C 1
ATOM 5519 O O . SER A 1 690 ? -68.414 48.241 -74.711 1.00 71.50 690 SER A O 1
ATOM 5521 N N . THR A 1 691 ? -69.567 47.252 -73.034 1.00 55.66 691 THR A N 1
ATOM 5522 C CA . THR A 1 691 ? -70.463 46.365 -73.794 1.00 55.66 691 THR A CA 1
ATOM 5523 C C . THR A 1 691 ? -71.910 46.817 -73.669 1.00 55.66 691 THR A C 1
ATOM 5525 O O . THR A 1 691 ? -72.622 46.754 -74.692 1.00 55.66 691 THR A O 1
#

InterPro domains:
  IPR003340 B3 DNA binding domain [PS50863] (190-242)
  IPR003340 B3 DNA binding domain [cd10017] (163-239)
  IPR015300 DNA-binding pseudobarrel domain superfamily [G3DSA:2.40.330.10] (138-242)
  IPR015300 DNA-binding pseudobarrel domain superfamily [G3DSA:2.40.330.10] (256-349)
  IPR015300 DNA-binding pseudobarrel domain superfamily [SSF101936] (184-240)
  IPR015300 DNA-binding pseudobarrel domain superfamily [SSF101936] (258-348)
  IPR050655 Plant B3 domain-containing [PTHR31920] (262-491)

Sequence (691 aa):
MDIDEEVRFVCPNFVSDYIFGVLKLPEEFCVGKGQNLPERLLLHVPPGVVWNGIYRKDRQWVEGVEKLMTFYCIKPYHLIVFDYIGGPSFNLKFFNPYGVEINYNYFKNSETATGLEGCILNPLEIEVDKLGGTLSYNVYHSGRSICEVVPGKKHIRKTEVYKVLKRSDWESLGIVESMESVKFSFRNITWLVKLLWRNGKLYFDRGWYRFAKAGNFGIGDAVVFHKTEWPQKFIATIFESEVLSKCNVSGVGQRDGVMEWFKMASPTFICTGEMEIPRVFTQLSHFKLDKTVNLILRDGETVSVKFCSERNFLFGMRNLVRLYSIDSTDVMVFTLIRQSTFVLSIFKFYGMESEYNAVEICKSGAMKKVRLEDIIILSDSDNSEEGMAVEQEENAEEAGEGIGEEPDEIPEENVSFRVTLKPSHVDKRQHGVLGPRAFGLGMTPKVPSFVKRSKNVDELFKIKDDTTEAPIAATPITQVSTPASVQNQPSNSSKRKLAQTTLDLSVSSQTRAIRKGKAVKVDPVVAQNQFKDLIDTHIPRETVVGWGKMDSVEALEALRFSAAQNAFFTLRFCDDLAGKTQYNLRLQGEVNKLKKELTAIEEKVNTTTAVVRRMRFVEASLKKDKDELQEQIKNLKDEKISQLEKIQELEVQVDALNTAASTVKSSMLAVEKARYDEGYNEGIRDYMRST

Radius of gyration: 44.19 Å; chains: 1; bounding box: 128×108×135 Å

Foldseek 3Di:
DPPPPWWKWKQFQAPVNPDQQKTADFPVCLVPPVVVEDQWAWEAEPPGDTDIWGADSPRRMTGRCNVVCLLQLPAHRKMKMWTDPDHRYTYIWIGALLFWTGDSCVPVPCPDPCVSVPSPNVDDPLVSLQSVLNNCPQAADQDFQQAKWFDAPQQQDDDFKAQTDDPSRCVSVVNDPPAQWAWEGQHPDIFIWGWDDDPNGTITGSSSNVVCVSSVHDGGWMWTWDDDPDPRYIHIHIHDPVRLVRLQPALSVDPVRQIKGKHFQYPCCLVFVKHAHRPSNLPNPVADADQWAWEQEPQRDIDIWGADNVRNMTGDCNVVCVQQVRDGRWMWIWDDDDHRYTYIFTHHNSIITGDNPRPPPPPPDDDDDDDPPPPDPDDDDDDDDDDDDDDDDDDDDDDDDDDDDDDDDDDDDPDDDDDDFQQDPPPRHGDDDDDDDDDDDDDDDDDDDDDDDDDDDDDDDDDDDDDDDDDDDDDDDDDDDDDDDDDDDDDDDDDDDDDDDDDDDDDDDDDDDDDDDDDDDDDVVVVVVVVVVVVVPPDDPVVVVVLVPDDPVVNVVVVVVVVVVVVVVVVVVVVVVVVVVVVVVVVVVVVVVVVVVVVVVVVVVVVVVVVVVVVVVVVVVVVVVVVVVVVVVVVVVVVVVVVVVVVVVVVVVVVVVVVVVVVVVVVVVVVVVVVVVVVVVVVVVVVVVVD

pLDDT: mean 70.86, std 26.03, range [22.41, 98.25]

Organism: Daucus carota subsp. sativus (NCBI:txid79200)